Protein AF-A0A6H1U360-F1 (afdb_monomer)

Radius of gyration: 59.97 Å; Cα contacts (8 Å, |Δi|>4): 336; chains: 1; bounding box: 124×60×196 Å

Mean predicted aligned error: 16.39 Å

Organism: NCBI:txid2064643

Solvent-accessible surface area (backbone atoms only — not comparable to full-atom values): 22535 Å² total; per-residue (Å²): 135,84,78,59,64,67,58,54,53,51,49,50,51,51,49,51,53,49,51,50,47,42,48,63,69,45,50,51,55,50,54,48,54,51,53,53,48,54,50,50,51,52,48,51,50,52,50,51,50,49,52,50,52,50,50,53,51,49,55,49,51,52,50,53,51,48,54,50,50,49,54,50,50,54,49,51,52,50,53,52,51,51,49,49,50,52,49,50,52,52,50,53,52,50,50,50,52,49,51,52,51,49,51,53,52,47,55,54,46,52,53,47,54,48,51,53,49,54,51,52,54,48,53,52,40,47,51,52,21,40,53,49,40,38,49,50,35,39,76,65,64,71,42,59,59,66,62,53,33,50,54,52,44,52,51,51,56,74,66,54,50,75,65,57,54,48,52,48,50,51,22,53,75,75,30,100,52,66,32,37,37,38,24,56,57,88,78,52,73,67,59,50,53,53,51,52,53,52,50,30,62,71,71,69,45,87,86,78,67,70,47,80,40,72,35,88,86,42,57,64,29,37,36,40,37,38,48,88,47,78,52,70,41,34,53,60,68,70,40,64,75,45,49,62,57,54,53,49,51,50,56,76,64,63,74,76,90,86,68,61,74,68,64,46,54,61,49,48,56,56,46,53,53,53,49,50,55,50,45,54,55,49,23,51,57,48,28,51,55,57,51,57,77,53,63,41,75,65,50,53,54,38,30,51,53,52,36,57,49,52,63,68,65,54,50,72,66,55,38,52,50,52,36,50,50,41,73,71,61,76,52,70,44,32,42,36,21,44,57,88,76,51,73,69,57,52,48,55,53,51,54,50,38,40,74,56,63,63,48,92,84,73,74,72,42,79,42,78,33,85,88,42,84,43,32,38,32,41,35,51,72,96,44,75,53,63,35,36,53,67,58,54,50,52,52,55,49,48,54,55,56,48,53,50,54,56,57,66,71,75,115

Nearest PDB structures (foldseek):
  8jr0-assembly1_d  TM=3.142E-01  e=2.397E-06  Mycobacterium tuberculosis
  7y5b-assembly1_d  TM=2.682E-01  e=4.773E-06  Mycolicibacterium smegmatis
  6n2z-assembly1_I  TM=4.575E-01  e=1.045E-02  Bacillus sp. PS3
  8bcq-assembly1_A  TM=5.311E-01  e=1.729E+00  Plasmodium berghei ANKA

Foldseek 3Di:
DDDPVVVVVVVVVVVVVVVVCCVVPPVVVVVVVVVVVVVVVVVVVVVVVVVVVVVVVVVVVVVVVVVVVVVVVVVVVVVVVVVVVVVVVVVVVVVVVVVVVVVVVVVVVVVVVLVVVLVVLLVVLLVLLLVVLQVCCCVQQVDGLAVLQLVLLLVCLVVDDPVVLVVLVCLQVVDPDAWEKEDQDDDDPVSVVVSVVSCCVSSVDPDHRYDYDNDPPQGSHMWIDGNNDIDIDGLVVLCPVVSVVVSVVVVVLDDDPPDDDVCVVVSVVVVVVVSVLVSLVVSLVSSLVSVLSVLDPSSQVSLLVVFLVVLVPDDPVNLVVLLVLQVVPVDAKEKEFCDDDDPVSVVVVVVSCVVSVNDDDGDYHYHNDNVQSGWIWIDRPPDIDIDGSVVVSVVVSCVVVVVVVVVVVVD

Structure (mmCIF, N/CA/C/O backbone):
data_AF-A0A6H1U360-F1
#
_entry.id   AF-A0A6H1U360-F1
#
loop_
_atom_site.group_PDB
_atom_site.id
_atom_site.type_symbol
_atom_site.label_atom_id
_atom_site.label_alt_id
_atom_site.label_comp_id
_atom_site.label_asym_id
_atom_site.label_entity_id
_atom_site.label_seq_id
_atom_site.pdbx_PDB_ins_code
_atom_site.Cartn_x
_atom_site.Cartn_y
_atom_site.Cartn_z
_atom_site.occupancy
_atom_site.B_iso_or_equiv
_atom_site.auth_seq_id
_atom_site.auth_comp_id
_atom_site.auth_asym_id
_atom_site.auth_atom_id
_atom_site.pdbx_PDB_model_num
ATOM 1 N N . MET A 1 1 ? -82.367 -13.870 149.584 1.00 44.78 1 MET A N 1
ATOM 2 C CA . MET A 1 1 ? -81.160 -13.733 148.743 1.00 44.78 1 MET A CA 1
ATOM 3 C C . MET A 1 1 ? -81.261 -12.402 148.022 1.00 44.78 1 MET A C 1
ATOM 5 O O . MET A 1 1 ? -82.171 -12.238 147.223 1.00 44.78 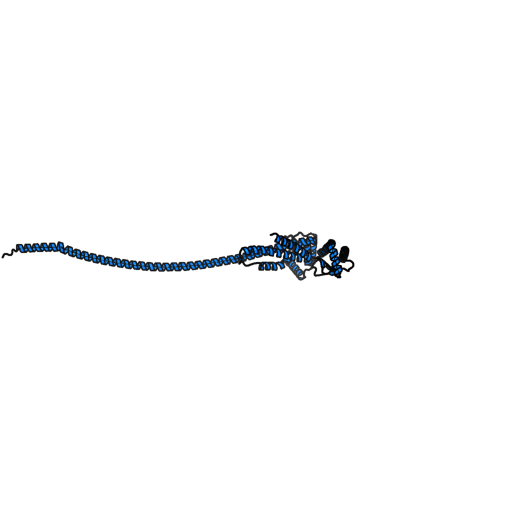1 MET A O 1
ATOM 9 N N . LEU A 1 2 ? -80.434 -11.426 148.397 1.00 48.75 2 LEU A N 1
ATOM 10 C CA . LEU A 1 2 ? -80.413 -10.100 147.777 1.00 48.75 2 LEU A CA 1
ATOM 11 C C . LEU A 1 2 ? -79.564 -10.190 146.508 1.00 48.75 2 LEU A C 1
ATOM 13 O O . LEU A 1 2 ? -78.378 -10.496 146.584 1.00 48.75 2 LEU A O 1
ATOM 17 N N . ILE A 1 3 ? -80.179 -9.973 145.349 1.00 60.94 3 ILE A N 1
ATOM 18 C CA . ILE A 1 3 ? -79.427 -9.663 144.136 1.00 60.94 3 ILE A CA 1
ATOM 19 C C . ILE A 1 3 ? -78.999 -8.206 144.290 1.00 60.94 3 ILE A C 1
ATOM 21 O O . ILE A 1 3 ? -79.845 -7.311 144.266 1.00 60.94 3 ILE A O 1
ATOM 25 N N . ASP A 1 4 ? -77.703 -7.972 144.477 1.00 65.00 4 ASP A N 1
ATOM 26 C CA . ASP A 1 4 ? -77.140 -6.627 144.427 1.00 65.00 4 ASP A CA 1
ATOM 27 C C . ASP A 1 4 ? -77.266 -6.096 142.990 1.00 65.00 4 ASP A C 1
ATOM 29 O O . ASP A 1 4 ? -76.452 -6.387 142.110 1.00 65.00 4 ASP A O 1
ATOM 33 N N . TRP A 1 5 ? -78.318 -5.316 142.735 1.00 76.69 5 TRP A N 1
ATOM 34 C CA . TRP A 1 5 ? -78.556 -4.619 141.463 1.00 76.69 5 TRP A CA 1
ATOM 35 C C . TRP A 1 5 ? -77.376 -3.729 141.054 1.00 76.69 5 TRP A C 1
ATOM 37 O O . TRP A 1 5 ? -77.127 -3.522 139.866 1.00 76.69 5 TRP A O 1
ATOM 47 N N . PHE A 1 6 ? -76.606 -3.259 142.035 1.00 79.06 6 PHE A N 1
ATOM 48 C CA . PHE A 1 6 ? -75.352 -2.553 141.819 1.00 79.06 6 PHE A CA 1
ATOM 49 C C . PHE A 1 6 ? -74.315 -3.424 141.090 1.00 79.06 6 PHE A C 1
ATOM 51 O O . PHE A 1 6 ? -73.688 -2.966 140.136 1.00 79.06 6 PHE A O 1
ATOM 58 N N . THR A 1 7 ? -74.191 -4.702 141.458 1.00 79.25 7 THR A N 1
ATOM 59 C CA . THR A 1 7 ? -73.259 -5.652 140.830 1.00 79.25 7 THR A CA 1
ATOM 60 C C . THR A 1 7 ? -73.664 -5.971 139.393 1.00 79.25 7 THR A C 1
ATOM 62 O O . THR A 1 7 ? -72.799 -6.064 138.525 1.00 79.25 7 THR A O 1
ATOM 65 N N . VAL A 1 8 ? -74.970 -6.066 139.114 1.00 82.88 8 VAL A N 1
ATOM 66 C CA . VAL A 1 8 ? -75.500 -6.308 137.758 1.00 82.88 8 VAL A CA 1
ATOM 67 C C . VAL A 1 8 ? -75.236 -5.112 136.841 1.00 82.88 8 VAL A C 1
ATOM 69 O O . VAL A 1 8 ? -74.764 -5.288 135.718 1.00 82.88 8 VAL A O 1
ATOM 72 N N . ILE A 1 9 ? -75.478 -3.886 137.320 1.00 84.69 9 ILE A N 1
ATOM 73 C CA . ILE A 1 9 ? -75.185 -2.662 136.557 1.00 84.69 9 ILE A CA 1
ATOM 74 C C . ILE A 1 9 ? -73.672 -2.515 136.342 1.00 84.69 9 ILE A C 1
ATOM 76 O O . ILE A 1 9 ? -73.239 -2.211 135.231 1.00 84.69 9 ILE A O 1
ATOM 80 N N . ALA A 1 10 ? -72.853 -2.794 137.360 1.00 84.06 10 ALA A N 1
ATOM 81 C CA . ALA A 1 10 ? -71.396 -2.768 137.241 1.00 84.06 10 ALA A CA 1
ATOM 82 C C . ALA A 1 10 ? -70.869 -3.823 136.248 1.00 84.06 10 ALA A C 1
ATOM 84 O O . ALA A 1 10 ? -69.982 -3.523 135.449 1.00 84.06 10 ALA A O 1
ATOM 85 N N . GLN A 1 11 ? -71.434 -5.036 136.232 1.00 84.75 11 GLN A N 1
ATOM 86 C CA . GLN A 1 11 ? -71.105 -6.077 135.249 1.00 84.75 11 GLN A CA 1
ATOM 87 C C . GLN A 1 11 ? -71.545 -5.702 133.831 1.00 84.75 11 GLN A C 1
ATOM 89 O O . GLN A 1 11 ? -70.803 -5.961 132.887 1.00 84.75 11 GLN A O 1
ATOM 94 N N . LEU A 1 12 ? -72.702 -5.052 133.672 1.00 87.69 12 LEU A N 1
ATOM 95 C CA . LEU A 1 12 ? -73.170 -4.558 132.378 1.00 87.69 12 LEU A CA 1
ATOM 96 C C . LEU A 1 12 ? -72.257 -3.452 131.838 1.00 87.69 12 LEU A C 1
ATOM 98 O O . LEU A 1 12 ? -71.895 -3.476 130.664 1.00 87.69 12 LEU A O 1
ATOM 102 N N . ILE A 1 13 ? -71.843 -2.517 132.698 1.00 88.19 13 ILE A N 1
ATOM 103 C CA . ILE A 1 13 ? -70.866 -1.481 132.345 1.00 88.19 13 ILE A CA 1
ATOM 104 C C . ILE A 1 13 ? -69.527 -2.128 131.972 1.00 88.19 13 ILE A C 1
ATOM 106 O O . ILE A 1 13 ? -68.957 -1.775 130.944 1.00 88.19 13 ILE A O 1
ATOM 110 N N . ASN A 1 14 ? -69.050 -3.119 132.732 1.00 85.94 14 ASN A N 1
ATOM 111 C CA . ASN A 1 14 ? -67.817 -3.846 132.416 1.00 85.94 14 ASN A CA 1
ATOM 112 C C . ASN A 1 14 ? -67.913 -4.589 131.068 1.00 85.94 14 ASN A C 1
ATOM 114 O O . ASN A 1 14 ? -67.003 -4.519 130.246 1.00 85.94 14 ASN A O 1
ATOM 118 N N . PHE A 1 15 ? -69.050 -5.230 130.786 1.00 89.00 15 PHE A N 1
ATOM 119 C CA . PHE A 1 15 ? -69.308 -5.880 129.501 1.00 89.00 15 PHE A CA 1
ATOM 120 C C . PHE A 1 15 ? -69.367 -4.875 128.343 1.00 89.00 15 PHE A C 1
ATOM 122 O O . PHE A 1 15 ? -68.769 -5.114 127.299 1.00 89.00 15 PHE A O 1
ATOM 129 N N . LEU A 1 16 ? -70.026 -3.726 128.520 1.00 89.81 16 LEU A N 1
ATOM 130 C CA . LEU A 1 16 ? -70.076 -2.660 127.513 1.00 89.81 16 LEU A CA 1
ATOM 131 C C . LEU A 1 16 ? -68.695 -2.055 127.245 1.00 89.81 16 LEU A C 1
ATOM 133 O O . LEU A 1 16 ? -68.341 -1.839 126.087 1.00 89.81 16 LEU A O 1
ATOM 137 N N . ILE A 1 17 ? -67.900 -1.830 128.294 1.00 88.19 17 ILE A N 1
ATOM 138 C CA . ILE A 1 17 ? -66.505 -1.389 128.177 1.00 88.19 17 ILE A CA 1
ATOM 139 C C . ILE A 1 17 ? -65.700 -2.426 127.389 1.00 88.19 17 ILE A C 1
ATOM 141 O O . ILE A 1 17 ? -64.980 -2.056 126.462 1.00 88.19 17 ILE A O 1
ATOM 145 N N . LEU A 1 18 ? -65.864 -3.716 127.699 1.00 87.12 18 LEU A N 1
ATOM 146 C CA . LEU A 1 18 ? -65.197 -4.808 126.995 1.00 87.12 18 LEU A CA 1
ATOM 147 C C . LEU A 1 18 ? -65.609 -4.876 125.519 1.00 87.12 18 LEU A C 1
ATOM 149 O O . LEU A 1 18 ? -64.736 -4.963 124.661 1.00 87.12 18 LEU A O 1
ATOM 153 N N . VAL A 1 19 ? -66.905 -4.796 125.204 1.00 87.19 19 VAL A N 1
ATOM 154 C CA . VAL A 1 19 ? -67.422 -4.804 123.824 1.00 87.19 19 VAL A CA 1
ATOM 155 C C . VAL A 1 19 ? -66.914 -3.595 123.046 1.00 87.19 19 VAL A C 1
ATOM 157 O O . VAL A 1 19 ? -66.485 -3.744 121.904 1.00 87.19 19 VAL A O 1
ATOM 160 N N . TYR A 1 20 ? -66.893 -2.411 123.659 1.00 88.12 20 TYR A N 1
ATOM 161 C CA . TYR A 1 20 ? -66.339 -1.208 123.042 1.00 88.12 20 TYR A CA 1
ATOM 162 C C . TYR A 1 20 ? -64.835 -1.354 122.759 1.00 88.12 20 TYR A C 1
ATOM 164 O O . TYR A 1 20 ? -64.377 -1.038 121.656 1.00 88.12 20 TYR A O 1
ATOM 172 N N . LEU A 1 21 ? -64.072 -1.898 123.716 1.00 86.50 21 LEU A N 1
ATOM 173 C CA . LEU A 1 21 ? -62.658 -2.243 123.547 1.00 86.50 21 LEU A CA 1
ATOM 174 C C . LEU A 1 21 ? -62.466 -3.252 122.411 1.00 86.50 21 LEU A C 1
ATOM 176 O O . LEU A 1 21 ? -61.652 -3.007 121.528 1.00 86.50 21 LEU A O 1
ATOM 180 N N . LEU A 1 22 ? -63.252 -4.327 122.362 1.00 84.62 22 LEU A N 1
ATOM 181 C CA . LEU A 1 22 ? -63.202 -5.347 121.308 1.00 84.62 22 LEU A CA 1
ATOM 182 C C . LEU A 1 22 ? -63.553 -4.776 119.929 1.00 84.62 22 LEU A C 1
ATOM 184 O O . LEU A 1 22 ? -62.870 -5.054 118.942 1.00 84.62 22 LEU A O 1
ATOM 188 N N . GLN A 1 23 ? -64.578 -3.930 119.852 1.00 84.81 23 GLN A N 1
ATOM 189 C CA . GLN A 1 23 ? -64.994 -3.273 118.617 1.00 84.81 23 GLN A CA 1
ATOM 190 C C . GLN A 1 23 ? -63.916 -2.306 118.107 1.00 84.81 23 GLN A C 1
ATOM 192 O O . GLN A 1 23 ? -63.670 -2.229 116.898 1.00 84.81 23 GLN A O 1
ATOM 197 N N . ARG A 1 24 ? -63.259 -1.563 119.009 1.00 85.00 24 ARG A N 1
ATOM 198 C CA . ARG A 1 24 ? -62.236 -0.569 118.659 1.00 85.00 24 ARG A CA 1
ATOM 199 C C . ARG A 1 24 ? -60.869 -1.196 118.375 1.00 85.00 24 ARG A C 1
ATOM 201 O O . ARG A 1 24 ? -60.248 -0.781 117.399 1.00 85.00 24 ARG A O 1
ATOM 208 N N . PHE A 1 25 ? -60.426 -2.159 119.186 1.00 83.62 25 PHE A N 1
ATOM 209 C CA . PHE A 1 25 ? -59.088 -2.763 119.118 1.00 83.62 25 PHE A CA 1
ATOM 210 C C . PHE A 1 25 ? -59.004 -4.037 118.276 1.00 83.62 25 PHE A C 1
ATOM 212 O O . PHE A 1 25 ? -57.940 -4.293 117.724 1.00 83.62 25 PHE A O 1
ATOM 219 N N . LEU A 1 26 ? -60.073 -4.831 118.152 1.00 83.44 26 LEU A N 1
ATOM 220 C CA . LEU A 1 26 ? -60.015 -6.114 117.440 1.00 83.44 26 LEU A CA 1
ATOM 221 C C . LEU A 1 26 ? -60.800 -6.082 116.126 1.00 83.44 26 LEU A C 1
ATOM 223 O O . LEU A 1 26 ? -60.239 -6.330 115.063 1.00 83.44 26 LEU A O 1
ATOM 227 N N . TYR A 1 27 ? -62.083 -5.716 116.172 1.00 84.38 27 TYR A N 1
ATOM 228 C CA . TYR A 1 27 ? -62.971 -5.855 115.012 1.00 84.38 27 TYR A CA 1
ATOM 229 C C . TYR A 1 27 ? -62.637 -4.858 113.894 1.00 84.38 27 TYR A C 1
ATOM 231 O O . TYR A 1 27 ? -62.473 -5.244 112.738 1.00 84.38 27 TYR A O 1
ATOM 239 N N . LYS A 1 28 ? -62.474 -3.568 114.233 1.00 83.56 28 LYS A N 1
ATOM 240 C CA . LYS A 1 28 ? -62.114 -2.532 113.249 1.00 83.56 28 LYS A CA 1
ATOM 241 C C . LYS A 1 28 ? -60.754 -2.792 112.574 1.00 83.56 28 LYS A C 1
ATOM 243 O O . LYS A 1 28 ? -60.709 -2.699 111.348 1.00 83.56 28 LYS A O 1
ATOM 248 N N . PRO A 1 29 ? -59.664 -3.127 113.296 1.00 85.94 29 PRO A N 1
ATOM 249 C CA . PRO A 1 29 ? -58.378 -3.431 112.663 1.00 85.94 29 PRO A CA 1
ATOM 250 C C . PRO A 1 29 ? -58.396 -4.701 111.805 1.00 85.94 29 PRO A C 1
ATOM 252 O O . PRO A 1 29 ? -57.781 -4.699 110.740 1.00 85.94 29 PRO A O 1
ATOM 255 N N . ILE A 1 30 ? -59.128 -5.748 112.212 1.00 86.81 30 ILE A N 1
ATOM 256 C CA . ILE A 1 30 ? -59.245 -7.007 111.452 1.00 86.81 30 ILE A CA 1
ATOM 257 C C . ILE A 1 30 ? -60.023 -6.807 110.148 1.00 86.81 30 ILE A C 1
ATOM 259 O O . ILE A 1 30 ? -59.542 -7.170 109.079 1.00 86.81 30 ILE A O 1
ATOM 263 N N . VAL A 1 31 ? -61.204 -6.184 110.200 1.00 85.94 31 VAL A N 1
ATOM 264 C CA . VAL A 1 31 ? -62.005 -5.949 108.984 1.00 85.94 31 VAL A CA 1
ATOM 265 C C . VAL A 1 31 ? -61.268 -5.012 108.026 1.00 85.94 31 VAL A C 1
ATOM 267 O O . VAL A 1 31 ? -61.286 -5.231 106.817 1.00 85.94 31 VAL A O 1
ATOM 270 N N . LYS A 1 32 ? -60.553 -4.010 108.557 1.00 86.81 32 LYS A N 1
ATOM 271 C CA . LYS A 1 32 ? -59.701 -3.132 107.750 1.00 86.81 32 LYS A CA 1
ATOM 272 C C . LYS A 1 32 ? -58.558 -3.900 107.077 1.00 86.81 32 LYS A C 1
ATOM 274 O O . LYS A 1 32 ? -58.338 -3.701 105.894 1.00 86.81 32 LYS A O 1
ATOM 279 N N . THR A 1 33 ? -57.873 -4.802 107.784 1.00 85.56 33 THR A N 1
ATOM 280 C CA . THR A 1 33 ? -56.782 -5.604 107.193 1.00 85.56 33 THR A CA 1
ATOM 281 C C . THR A 1 33 ? -57.271 -6.609 106.152 1.00 85.56 33 THR A C 1
ATOM 283 O O . THR A 1 33 ? -56.558 -6.845 105.182 1.00 85.56 33 THR A O 1
ATOM 286 N N . ILE A 1 34 ? -58.475 -7.171 106.305 1.00 86.50 34 ILE A N 1
ATOM 287 C CA . ILE A 1 34 ? -59.095 -8.020 105.273 1.00 86.50 34 ILE A CA 1
ATOM 288 C C . ILE A 1 34 ? -59.452 -7.181 104.039 1.00 86.50 34 ILE A C 1
ATOM 290 O O . ILE A 1 34 ? -59.037 -7.524 102.939 1.00 86.50 34 ILE A O 1
ATOM 294 N N . ALA A 1 35 ? -60.118 -6.035 104.217 1.00 88.12 35 ALA A N 1
ATOM 295 C CA . ALA A 1 35 ? -60.476 -5.149 103.107 1.00 88.12 35 ALA A CA 1
ATOM 296 C C . ALA A 1 35 ? -59.247 -4.558 102.387 1.00 88.12 35 ALA A C 1
ATOM 298 O O . ALA A 1 35 ? -59.257 -4.407 101.166 1.00 88.12 35 ALA A O 1
ATOM 299 N N . ASP A 1 36 ? -58.179 -4.235 103.123 1.00 89.00 36 ASP A N 1
ATOM 300 C CA . ASP A 1 36 ? -56.915 -3.765 102.549 1.00 89.00 36 ASP A CA 1
ATOM 301 C C . ASP A 1 36 ? -56.223 -4.887 101.749 1.00 89.00 36 ASP A C 1
ATOM 303 O O . ASP A 1 36 ? -55.680 -4.617 100.678 1.00 89.00 36 ASP A O 1
ATOM 307 N N . ARG A 1 37 ? -56.297 -6.150 102.206 1.00 87.44 37 ARG A N 1
ATOM 308 C CA . ARG A 1 37 ? -55.809 -7.320 101.450 1.00 87.44 37 ARG A CA 1
ATOM 309 C C . ARG A 1 37 ? -56.620 -7.572 100.183 1.00 87.44 37 ARG A C 1
ATOM 311 O O . ARG A 1 37 ? -56.016 -7.755 99.132 1.00 87.44 37 ARG A O 1
ATOM 318 N N . ASP A 1 38 ? -57.948 -7.538 100.258 1.00 87.94 38 ASP A N 1
ATOM 319 C CA . ASP A 1 38 ? -58.814 -7.727 99.087 1.00 87.94 38 ASP A CA 1
ATOM 320 C C . ASP A 1 38 ? -58.537 -6.656 98.023 1.00 87.94 38 ASP A C 1
ATOM 322 O O . ASP A 1 38 ? -58.359 -6.976 96.849 1.00 87.94 38 ASP A O 1
ATOM 326 N N . ARG A 1 39 ? -58.376 -5.391 98.440 1.00 90.19 39 ARG A N 1
ATOM 327 C CA . ARG A 1 39 ? -57.975 -4.296 97.542 1.00 90.19 39 ARG A CA 1
ATOM 328 C C . ARG A 1 39 ? -56.587 -4.496 96.945 1.00 90.19 39 ARG A C 1
ATOM 330 O O . ARG A 1 39 ? -56.401 -4.201 95.771 1.00 90.19 39 ARG A O 1
ATOM 337 N N . GLN A 1 40 ? -55.613 -4.972 97.722 1.00 91.12 40 GLN A N 1
ATOM 338 C CA . GLN A 1 40 ? -54.275 -5.275 97.202 1.00 91.12 40 GLN A CA 1
ATOM 339 C C . GLN A 1 40 ? -54.315 -6.394 96.160 1.00 91.12 40 GLN A C 1
ATOM 341 O O . GLN A 1 40 ? -53.651 -6.279 95.134 1.00 91.12 40 GLN A O 1
ATOM 346 N N . ILE A 1 41 ? -55.104 -7.445 96.394 1.00 90.12 41 ILE A N 1
ATOM 347 C CA . ILE A 1 41 ? -55.273 -8.552 95.446 1.00 90.12 41 ILE A CA 1
ATOM 348 C C . ILE A 1 41 ? -55.950 -8.048 94.170 1.00 90.12 41 ILE A C 1
ATOM 350 O O . ILE A 1 41 ? -55.443 -8.302 93.082 1.00 90.12 41 ILE A O 1
ATOM 354 N N . GLU A 1 42 ? -57.039 -7.286 94.282 1.00 92.44 42 GLU A N 1
ATOM 355 C CA . GLU A 1 42 ? -57.739 -6.708 93.130 1.00 92.44 42 GLU A CA 1
ATOM 356 C C . GLU A 1 42 ? -56.837 -5.750 92.331 1.00 92.44 42 GLU A C 1
ATOM 358 O O . GLU A 1 42 ? -56.814 -5.790 91.101 1.00 92.44 42 GLU A O 1
ATOM 363 N N . GLN A 1 43 ? -56.033 -4.928 93.013 1.00 93.50 43 GLN A N 1
ATOM 364 C CA . GLN A 1 43 ? -55.039 -4.064 92.373 1.00 93.50 43 GLN A CA 1
ATOM 365 C C . GLN A 1 43 ? -53.956 -4.871 91.656 1.00 93.50 43 GLN A C 1
ATOM 367 O O . GLN A 1 43 ? -53.675 -4.584 90.497 1.00 93.50 43 GLN A O 1
ATOM 372 N N . GLN A 1 44 ? -53.381 -5.893 92.296 1.00 91.75 44 GLN A N 1
ATOM 373 C CA . GLN A 1 44 ? -52.381 -6.764 91.668 1.00 91.75 44 GLN A CA 1
ATOM 374 C C . GLN A 1 44 ? -52.953 -7.500 90.453 1.00 91.75 44 GLN A C 1
ATOM 376 O O . GLN A 1 44 ? -52.271 -7.633 89.439 1.00 91.75 44 GLN A O 1
ATOM 381 N N . TRP A 1 45 ? -54.208 -7.942 90.530 1.00 93.31 45 TRP A N 1
ATOM 382 C CA . TRP A 1 45 ? -54.880 -8.642 89.439 1.00 93.31 45 TRP A CA 1
ATOM 383 C C . TRP A 1 45 ? -55.151 -7.714 88.249 1.00 93.31 45 TRP A C 1
ATOM 385 O O . TRP A 1 45 ? -54.841 -8.063 87.110 1.00 93.31 45 TRP A O 1
ATOM 395 N N . ASN A 1 46 ? -55.647 -6.501 88.511 1.00 94.12 46 ASN A N 1
ATOM 396 C CA . ASN A 1 46 ? -55.859 -5.474 87.490 1.00 94.12 46 ASN A CA 1
ATOM 397 C C . ASN A 1 46 ? -54.541 -4.994 86.866 1.00 94.12 46 ASN A C 1
ATOM 399 O O . ASN A 1 46 ? -54.478 -4.797 85.652 1.00 94.12 46 ASN A O 1
ATOM 403 N N . GLU A 1 47 ? -53.487 -4.832 87.665 1.00 94.88 47 GLU A N 1
ATOM 404 C CA . GLU A 1 47 ? -52.155 -4.458 87.182 1.00 94.88 47 GLU A CA 1
ATOM 405 C C . GLU A 1 47 ? -51.557 -5.565 86.303 1.00 94.88 47 GLU A C 1
ATOM 407 O O . GLU A 1 47 ? -51.065 -5.286 85.211 1.00 94.88 47 GLU A O 1
ATOM 412 N N . ALA A 1 48 ? -51.686 -6.833 86.708 1.00 92.56 48 ALA A N 1
ATOM 413 C CA . ALA A 1 48 ? -51.268 -7.978 85.901 1.00 92.56 48 ALA A CA 1
ATOM 414 C C . ALA A 1 48 ? -52.048 -8.066 84.578 1.00 92.56 48 ALA A C 1
ATOM 416 O O . ALA A 1 48 ? -51.452 -8.309 83.527 1.00 92.56 48 ALA A O 1
ATOM 417 N N . HIS A 1 49 ? -53.364 -7.821 84.600 1.00 94.75 49 HIS A N 1
ATOM 418 C CA . HIS A 1 49 ? -54.183 -7.780 83.388 1.00 94.75 49 HIS A CA 1
ATOM 419 C C . HIS A 1 49 ? -53.775 -6.645 82.447 1.00 94.75 49 HIS A C 1
ATOM 421 O O . HIS A 1 49 ? -53.587 -6.881 81.254 1.00 94.75 49 HIS A O 1
ATOM 427 N N . ARG A 1 50 ? -53.576 -5.429 82.973 1.00 95.25 50 ARG A N 1
ATOM 428 C CA . ARG A 1 50 ? -53.093 -4.287 82.182 1.00 95.25 50 ARG A CA 1
ATOM 429 C C . ARG A 1 50 ? -51.709 -4.546 81.606 1.00 95.25 50 ARG A C 1
ATOM 431 O O . ARG A 1 50 ? -51.503 -4.307 80.423 1.00 95.25 50 ARG A O 1
ATOM 438 N N . SER A 1 51 ? -50.785 -5.068 82.410 1.00 94.44 51 SER A N 1
ATOM 439 C CA . SER A 1 51 ? -49.439 -5.429 81.963 1.00 94.44 51 SER A CA 1
ATOM 440 C C . SER A 1 51 ? -49.492 -6.452 80.826 1.00 94.44 51 SER A C 1
ATOM 442 O O . SER A 1 51 ? -48.828 -6.270 79.806 1.00 94.44 51 SER A O 1
ATOM 444 N N . ARG A 1 52 ? -50.358 -7.469 80.937 1.00 95.75 52 ARG A N 1
ATOM 445 C CA . ARG A 1 52 ? -50.565 -8.471 79.885 1.00 95.75 52 ARG A CA 1
ATOM 446 C C . ARG A 1 52 ? -51.170 -7.875 78.615 1.00 95.75 52 ARG A C 1
ATOM 448 O O . ARG A 1 52 ? -50.704 -8.191 77.527 1.00 95.75 52 ARG A O 1
ATOM 455 N N . GLU A 1 53 ? -52.161 -6.994 78.731 1.00 95.94 53 GLU A N 1
ATOM 456 C CA . GLU A 1 53 ? -52.728 -6.299 77.570 1.00 95.94 53 GLU A CA 1
ATOM 457 C C . GLU A 1 53 ? -51.715 -5.387 76.873 1.00 95.94 53 GLU A C 1
ATOM 459 O O . GLU A 1 53 ? -51.684 -5.338 75.644 1.00 95.94 53 GLU A O 1
ATOM 464 N N . VAL A 1 54 ? -50.903 -4.649 77.637 1.00 96.00 54 VAL A N 1
ATOM 465 C CA . VAL A 1 54 ? -49.844 -3.792 77.089 1.00 96.00 54 VAL A CA 1
ATOM 466 C C . VAL A 1 54 ? -48.807 -4.651 76.368 1.00 96.00 54 VAL A C 1
ATOM 468 O O . VAL A 1 54 ? -48.510 -4.367 75.210 1.00 96.00 54 VAL A O 1
ATOM 471 N N . ALA A 1 55 ? -48.349 -5.742 76.990 1.00 95.31 55 ALA A N 1
ATOM 472 C CA . ALA A 1 55 ? -47.417 -6.685 76.377 1.00 95.31 55 ALA A CA 1
ATOM 473 C C . ALA A 1 55 ? -47.981 -7.306 75.086 1.00 95.31 55 ALA A C 1
ATOM 475 O O . ALA A 1 55 ? -47.276 -7.379 74.083 1.00 95.31 55 ALA A O 1
ATOM 476 N N . ASP A 1 56 ? -49.263 -7.692 75.058 1.00 96.06 56 ASP A N 1
ATOM 477 C CA . ASP A 1 56 ? -49.910 -8.234 73.855 1.00 96.06 56 ASP A CA 1
ATOM 478 C C . ASP A 1 56 ? -50.035 -7.189 72.735 1.00 96.06 56 ASP A C 1
ATOM 480 O O . ASP A 1 56 ? -49.845 -7.514 71.557 1.00 96.06 56 ASP A O 1
ATOM 484 N N . ARG A 1 57 ? -50.354 -5.929 73.069 1.00 96.44 57 ARG A N 1
ATOM 485 C CA . ARG A 1 57 ? -50.399 -4.827 72.091 1.00 96.44 57 ARG A CA 1
ATOM 486 C C . ARG A 1 57 ? -49.014 -4.532 71.533 1.00 96.44 57 ARG A C 1
ATOM 488 O O . ARG A 1 57 ? -48.868 -4.402 70.320 1.00 96.44 57 ARG A O 1
ATOM 495 N N . GLU A 1 58 ? -48.007 -4.474 72.395 1.00 95.75 58 GLU A N 1
ATOM 496 C CA . GLU A 1 58 ? -46.623 -4.235 72.005 1.00 95.75 58 GLU A CA 1
ATOM 497 C C . GLU A 1 58 ? -46.095 -5.387 71.134 1.00 95.75 58 GLU A C 1
ATOM 499 O O . GLU A 1 58 ? -45.568 -5.149 70.049 1.00 95.75 58 GLU A O 1
ATOM 504 N N . ALA A 1 59 ? -46.367 -6.643 71.504 1.00 96.00 59 ALA A N 1
ATOM 505 C CA . ALA A 1 59 ? -46.023 -7.821 70.706 1.00 96.00 59 ALA A CA 1
ATOM 506 C C . ALA A 1 59 ? -46.740 -7.862 69.344 1.00 96.00 59 ALA A C 1
ATOM 508 O O . ALA A 1 59 ? -46.193 -8.373 68.364 1.00 96.00 59 ALA A O 1
ATOM 509 N N . LYS A 1 60 ? -47.977 -7.356 69.246 1.00 96.88 60 LYS A N 1
ATOM 510 C CA . LYS A 1 60 ? -48.664 -7.179 67.953 1.00 96.88 60 LYS A CA 1
ATOM 511 C C . LYS A 1 60 ? -48.019 -6.070 67.120 1.00 96.88 60 LYS A C 1
ATOM 513 O O . LYS A 1 60 ? -47.793 -6.285 65.933 1.00 96.88 60 LYS A O 1
ATOM 518 N N . SER A 1 61 ? -47.680 -4.935 67.733 1.00 96.44 61 SER A N 1
ATOM 519 C CA . SER A 1 61 ? -46.995 -3.825 67.058 1.00 96.44 61 SER A CA 1
ATOM 520 C C . SER A 1 61 ? -45.628 -4.250 66.518 1.00 96.44 61 SER A C 1
ATOM 522 O O . SER A 1 61 ? -45.331 -3.998 65.355 1.00 96.44 61 SER A O 1
ATOM 524 N N . TYR A 1 62 ? -44.817 -4.954 67.315 1.00 95.75 62 TYR A N 1
ATOM 525 C CA . TYR A 1 62 ? -43.519 -5.467 66.867 1.00 95.75 62 TYR A CA 1
ATOM 526 C C . TYR A 1 62 ? -43.653 -6.457 65.711 1.00 95.75 62 TYR A C 1
ATOM 528 O O . TYR A 1 62 ? -42.890 -6.363 64.755 1.00 95.75 62 TYR A O 1
ATOM 536 N N . ARG A 1 63 ? -44.643 -7.360 65.751 1.00 96.44 63 ARG A N 1
ATOM 537 C CA . ARG A 1 63 ? -44.910 -8.276 64.629 1.00 96.44 63 ARG A CA 1
ATOM 538 C C . ARG A 1 63 ? -45.275 -7.525 63.350 1.00 96.44 63 ARG A C 1
ATOM 540 O O . ARG A 1 63 ? -44.705 -7.812 62.306 1.00 96.44 63 ARG A O 1
ATOM 547 N N . GLN A 1 64 ? -46.147 -6.520 63.436 1.00 96.50 64 GLN A N 1
ATOM 548 C CA . GLN A 1 64 ? -46.493 -5.688 62.278 1.00 96.50 64 GLN A CA 1
ATOM 549 C C . GLN A 1 64 ? -45.291 -4.902 61.743 1.00 96.50 64 GLN A C 1
ATOM 551 O O . GLN A 1 64 ? -45.104 -4.820 60.532 1.00 96.50 64 GLN A O 1
ATOM 556 N N . GLN A 1 65 ? -44.455 -4.346 62.623 1.00 95.75 65 GLN A N 1
ATOM 557 C CA . GLN A 1 65 ? -43.230 -3.655 62.215 1.00 95.75 65 GLN A CA 1
ATOM 558 C C . GLN A 1 65 ? -42.230 -4.613 61.558 1.00 95.75 65 GLN A C 1
ATOM 560 O O . GLN A 1 65 ? -41.623 -4.248 60.555 1.00 95.75 65 GLN A O 1
ATOM 565 N N . GLN A 1 66 ? -42.084 -5.840 62.068 1.00 96.44 66 GLN A N 1
ATOM 566 C CA . GLN A 1 66 ? -41.248 -6.871 61.447 1.00 96.44 66 GLN A CA 1
ATOM 567 C C . GLN A 1 66 ? -41.756 -7.252 60.055 1.00 96.44 66 GLN A C 1
ATOM 569 O O . GLN A 1 66 ? -40.965 -7.264 59.117 1.00 96.44 66 GLN A O 1
ATOM 574 N N . GLU A 1 67 ? -43.061 -7.484 59.894 1.00 96.56 67 GLU A N 1
ATOM 575 C CA . GLU A 1 67 ? -43.660 -7.769 58.583 1.00 96.56 67 GLU A CA 1
ATOM 576 C C . GLU A 1 67 ? -43.458 -6.605 57.600 1.00 96.56 67 GLU A C 1
ATOM 578 O O . GLU A 1 67 ? -43.121 -6.823 56.437 1.00 96.56 67 GLU A O 1
ATOM 583 N N . GLN A 1 68 ? -43.608 -5.356 58.055 1.00 96.44 68 GLN A N 1
ATOM 584 C CA . GLN A 1 68 ? -43.356 -4.175 57.224 1.00 96.44 68 GLN A CA 1
ATOM 585 C C . GLN A 1 68 ? -41.882 -4.041 56.832 1.00 96.44 68 GLN A C 1
ATOM 587 O O . GLN A 1 68 ? -41.591 -3.743 55.673 1.00 96.44 68 GLN A O 1
ATOM 592 N N . LEU A 1 69 ? -40.956 -4.269 57.766 1.00 96.56 69 LEU A N 1
ATOM 593 C CA . LEU A 1 69 ? -39.517 -4.255 57.496 1.00 96.56 69 LEU A CA 1
ATOM 594 C C . LEU A 1 69 ? -39.127 -5.352 56.506 1.00 96.56 69 LEU A C 1
ATOM 596 O O . LEU A 1 69 ? -38.327 -5.104 55.608 1.00 96.56 69 LEU A O 1
ATOM 600 N N . GLU A 1 70 ? -39.713 -6.540 56.630 1.00 96.38 70 GLU A N 1
ATOM 601 C CA . GLU A 1 70 ? -39.471 -7.650 55.714 1.00 96.38 70 GLU A CA 1
ATOM 602 C C . GLU A 1 70 ? -39.999 -7.345 54.305 1.00 96.38 70 GLU A C 1
ATOM 604 O O . GLU A 1 70 ? -39.265 -7.490 53.328 1.00 96.38 70 GLU A O 1
ATOM 609 N N . GLN A 1 71 ? -41.208 -6.786 54.192 1.00 96.75 71 GLN A N 1
ATOM 610 C CA . GLN A 1 71 ? -41.746 -6.325 52.908 1.00 96.75 71 GLN A CA 1
ATOM 611 C C . GLN A 1 71 ? -40.904 -5.205 52.281 1.00 96.75 71 GLN A C 1
ATOM 613 O O . GLN A 1 71 ? -40.698 -5.201 51.068 1.00 96.75 71 GLN A O 1
ATOM 618 N N . GLN A 1 72 ? -40.418 -4.247 53.077 1.00 96.12 72 GLN A N 1
ATOM 619 C CA . GLN A 1 72 ? -39.542 -3.177 52.586 1.00 96.12 72 GLN A CA 1
ATOM 620 C C . GLN A 1 72 ? -38.188 -3.724 52.129 1.00 96.12 72 GLN A C 1
ATOM 622 O O . GLN A 1 72 ? -37.726 -3.360 51.050 1.00 96.12 72 GLN A O 1
ATOM 627 N N . ARG A 1 73 ? -37.589 -4.640 52.900 1.00 96.38 73 ARG A N 1
ATOM 628 C CA . ARG A 1 73 ? -36.348 -5.337 52.536 1.00 96.38 73 ARG A CA 1
ATOM 629 C C . ARG A 1 73 ? -36.503 -6.049 51.198 1.00 96.38 73 ARG A C 1
ATOM 631 O O . ARG A 1 73 ? -35.644 -5.905 50.333 1.00 96.38 73 ARG A O 1
ATOM 638 N N . ASP A 1 74 ? -37.587 -6.796 51.022 1.00 96.62 74 ASP A N 1
ATOM 639 C CA . ASP A 1 74 ? -37.815 -7.572 49.805 1.00 96.62 74 ASP A CA 1
ATOM 640 C C . ASP A 1 74 ? -38.058 -6.665 48.591 1.00 96.62 74 ASP A C 1
ATOM 642 O O . ASP A 1 74 ? -37.530 -6.942 47.512 1.00 96.62 74 ASP A O 1
ATOM 646 N N . ARG A 1 75 ? -38.766 -5.539 48.769 1.00 97.25 75 ARG A N 1
ATOM 647 C CA . ARG A 1 75 ? -38.913 -4.506 47.728 1.00 97.25 75 ARG A CA 1
ATOM 648 C C . ARG A 1 75 ? -37.573 -3.885 47.348 1.00 97.25 75 ARG A C 1
ATOM 650 O O . ARG A 1 75 ? -37.242 -3.867 46.169 1.00 97.25 75 ARG A O 1
ATOM 657 N N . TRP A 1 76 ? -36.774 -3.451 48.321 1.00 96.50 76 TRP A N 1
ATOM 658 C CA . TRP A 1 76 ? -35.452 -2.880 48.055 1.00 96.50 76 TRP A CA 1
ATOM 659 C C . TRP A 1 76 ? -34.500 -3.880 47.402 1.00 96.50 76 TRP A C 1
ATOM 661 O O . TRP A 1 76 ? -33.756 -3.512 46.499 1.00 96.50 76 TRP A O 1
ATOM 671 N N . LEU A 1 77 ? -34.535 -5.155 47.800 1.00 97.19 77 LEU A N 1
ATOM 672 C CA . LEU A 1 77 ? -33.751 -6.203 47.144 1.00 97.19 77 LEU A CA 1
ATOM 673 C C . LEU A 1 77 ? -34.210 -6.443 45.703 1.00 97.19 77 LEU A C 1
ATOM 675 O O . LEU A 1 77 ? -33.368 -6.679 44.836 1.00 97.19 77 LEU A O 1
ATOM 679 N N . ALA A 1 78 ? -35.515 -6.394 45.433 1.00 97.00 78 ALA A N 1
ATOM 680 C CA . ALA A 1 78 ? -36.047 -6.513 44.080 1.00 97.00 78 ALA A CA 1
ATOM 681 C C . ALA A 1 78 ? -35.635 -5.319 43.202 1.00 97.00 78 ALA A C 1
ATOM 683 O O . ALA A 1 78 ? -35.103 -5.531 42.114 1.00 97.00 78 ALA A O 1
ATOM 684 N N . GLU A 1 79 ? -35.788 -4.091 43.702 1.00 96.94 79 GLU A N 1
ATOM 685 C CA . GLU A 1 79 ? -35.368 -2.858 43.021 1.00 96.94 79 GLU A CA 1
ATOM 686 C C . GLU A 1 79 ? -33.856 -2.850 42.756 1.00 96.94 79 GLU A C 1
ATOM 688 O O . GLU A 1 79 ? -33.423 -2.603 41.632 1.00 96.94 79 GLU A O 1
ATOM 693 N N . ALA A 1 80 ? -33.039 -3.213 43.751 1.00 95.88 80 ALA A N 1
ATOM 694 C CA . ALA A 1 80 ? -31.589 -3.298 43.600 1.00 95.88 80 ALA A CA 1
ATOM 695 C C . ALA A 1 80 ? -31.171 -4.346 42.556 1.00 95.88 80 ALA A C 1
ATOM 697 O O . ALA A 1 80 ? -30.231 -4.114 41.795 1.00 95.88 80 ALA A O 1
ATOM 698 N N . ARG A 1 81 ? -31.866 -5.492 42.485 1.00 96.81 81 ARG A N 1
ATOM 699 C CA . ARG A 1 81 ? -31.625 -6.517 41.453 1.00 96.81 81 ARG A CA 1
ATOM 700 C C . ARG A 1 81 ? -32.014 -6.028 40.063 1.00 96.81 81 ARG A C 1
ATOM 702 O O . ARG A 1 81 ? -31.276 -6.281 39.113 1.00 96.81 81 ARG A O 1
ATOM 709 N N . GLU A 1 82 ? -33.144 -5.338 39.935 1.00 97.56 82 GLU A N 1
ATOM 710 C CA . GLU A 1 82 ? -33.584 -4.779 38.657 1.00 97.56 82 GLU A CA 1
ATOM 711 C C . GLU A 1 82 ? -32.604 -3.712 38.153 1.00 97.56 82 GLU A C 1
ATOM 713 O O . GLU A 1 82 ? -32.201 -3.745 36.988 1.00 97.56 82 GLU A O 1
ATOM 718 N N . GLU A 1 83 ? -32.164 -2.813 39.034 1.00 96.69 83 GLU A N 1
ATOM 719 C CA . GLU A 1 83 ? -31.196 -1.769 38.701 1.00 96.69 83 GLU A CA 1
ATOM 720 C C . GLU A 1 83 ? -29.826 -2.365 38.350 1.00 96.69 83 GLU A C 1
ATOM 722 O O . GLU A 1 83 ? -29.210 -1.972 37.357 1.00 96.69 83 GLU A O 1
ATOM 727 N N . ALA A 1 84 ? -29.373 -3.383 39.090 1.00 96.62 84 ALA A N 1
ATOM 728 C CA . ALA A 1 84 ? -28.146 -4.108 38.774 1.00 96.62 84 ALA A CA 1
ATOM 729 C C . ALA A 1 84 ? -28.216 -4.786 37.396 1.00 96.62 84 ALA A C 1
ATOM 731 O O . ALA A 1 84 ? -27.267 -4.686 36.618 1.00 96.62 84 ALA A O 1
ATOM 732 N N . GLU A 1 85 ? -29.338 -5.423 37.046 1.00 96.88 85 GLU A N 1
ATOM 733 C CA . GLU A 1 85 ? -29.527 -6.024 35.720 1.00 96.88 85 GLU A CA 1
ATOM 734 C C . GLU A 1 85 ? -29.598 -4.976 34.603 1.00 96.88 85 GLU A C 1
ATOM 736 O O . GLU A 1 85 ? -28.989 -5.168 33.546 1.00 96.88 85 GLU A O 1
ATOM 741 N N . LYS A 1 86 ? -30.282 -3.844 34.821 1.00 97.44 86 LYS A N 1
ATOM 742 C CA . LYS A 1 86 ? -30.284 -2.714 33.874 1.00 97.44 86 LYS A CA 1
ATOM 743 C C . LYS A 1 86 ? -28.872 -2.183 33.659 1.00 97.44 86 LYS A C 1
ATOM 745 O O . LYS A 1 86 ? -28.446 -2.027 32.513 1.00 97.44 86 LYS A O 1
ATOM 750 N N . ARG A 1 87 ? -28.115 -1.975 34.739 1.00 96.12 87 ARG A N 1
ATOM 751 C CA . ARG A 1 87 ? -26.735 -1.489 34.672 1.00 96.12 87 ARG A CA 1
ATOM 752 C C . ARG A 1 87 ? -25.825 -2.489 33.972 1.00 96.12 87 ARG A C 1
ATOM 754 O O . ARG A 1 87 ? -25.063 -2.091 33.097 1.00 96.12 87 ARG A O 1
ATOM 761 N N . ARG A 1 88 ? -25.952 -3.783 34.281 1.00 96.44 88 ARG A N 1
ATOM 762 C CA . ARG A 1 88 ? -25.207 -4.859 33.616 1.00 96.44 88 ARG A CA 1
ATOM 763 C C . ARG A 1 88 ? -25.485 -4.874 32.115 1.00 96.44 88 ARG A C 1
ATOM 765 O O . ARG A 1 88 ? -24.542 -4.897 31.333 1.00 96.44 88 ARG A O 1
ATOM 772 N N . LYS A 1 89 ? -26.755 -4.814 31.700 1.00 96.81 89 LYS A N 1
ATOM 773 C CA . LYS A 1 89 ? -27.131 -4.747 30.278 1.00 96.81 89 LYS A CA 1
ATOM 774 C C . LYS A 1 89 ? -26.556 -3.505 29.598 1.00 96.81 89 LYS A C 1
ATOM 776 O O . LYS A 1 89 ? -25.976 -3.634 28.527 1.00 96.81 89 LYS A O 1
ATOM 781 N N . SER A 1 90 ? -26.656 -2.340 30.240 1.00 97.06 90 SER A N 1
ATOM 782 C CA . SER A 1 90 ? -26.086 -1.090 29.724 1.00 97.06 90 SER A CA 1
ATOM 783 C C . SER A 1 90 ? -24.571 -1.181 29.536 1.00 97.06 90 SER A C 1
ATOM 785 O O . SER A 1 90 ? -24.075 -0.770 28.496 1.00 97.06 90 SER A O 1
ATOM 787 N N . LEU A 1 91 ? -23.840 -1.735 30.509 1.00 96.38 91 LEU A N 1
ATOM 788 C CA . LEU A 1 91 ? -22.385 -1.894 30.429 1.00 96.38 91 LEU A CA 1
ATOM 789 C C . LEU A 1 91 ? -21.974 -2.883 29.335 1.00 96.38 91 LEU A C 1
ATOM 791 O O . LEU A 1 91 ? -20.998 -2.647 28.631 1.00 96.38 91 LEU A O 1
ATOM 795 N N . VAL A 1 92 ? -22.719 -3.980 29.169 1.00 97.25 92 VAL A N 1
ATOM 796 C CA . VAL A 1 92 ? -22.471 -4.957 28.097 1.00 97.25 92 VAL A CA 1
ATOM 797 C C . VAL A 1 92 ? -22.705 -4.329 26.724 1.00 97.25 92 VAL A C 1
ATOM 799 O O . VAL A 1 92 ? -21.905 -4.544 25.817 1.00 97.25 92 VAL A O 1
ATOM 802 N N . GLU A 1 93 ? -23.773 -3.549 26.564 1.00 96.75 93 GLU A N 1
ATOM 803 C CA . GLU A 1 93 ? -24.074 -2.864 25.304 1.00 96.75 93 GLU A CA 1
ATOM 804 C C . GLU A 1 93 ? -23.045 -1.771 24.992 1.00 96.75 93 GLU A C 1
ATOM 806 O O . GLU A 1 93 ? -22.571 -1.655 23.863 1.00 96.75 93 GLU A O 1
ATOM 811 N N . GLU A 1 94 ? -22.624 -1.013 26.005 1.00 95.75 94 GLU A N 1
ATOM 812 C CA . GLU A 1 94 ? -21.558 -0.024 25.872 1.00 95.75 94 GLU A CA 1
ATOM 813 C C . GLU A 1 94 ? -20.229 -0.684 25.487 1.00 95.75 94 GLU A C 1
ATOM 815 O O . GLU A 1 94 ? -19.573 -0.233 24.549 1.00 95.75 94 GLU A O 1
ATOM 820 N N . ALA A 1 95 ? -19.863 -1.794 26.135 1.00 92.19 95 ALA A N 1
ATOM 821 C CA . ALA A 1 95 ? -18.669 -2.560 25.795 1.00 92.19 95 ALA A CA 1
ATOM 822 C C . ALA A 1 95 ? -18.725 -3.094 24.354 1.00 92.19 95 ALA A C 1
ATOM 824 O O . ALA A 1 95 ? -17.744 -2.974 23.623 1.00 92.19 95 ALA A O 1
ATOM 825 N N . ARG A 1 96 ? -19.875 -3.623 23.909 1.00 93.50 96 ARG A N 1
ATOM 826 C CA . ARG A 1 96 ? -20.080 -4.050 22.512 1.00 93.50 96 ARG A CA 1
ATOM 827 C C . ARG A 1 96 ? -19.904 -2.889 21.539 1.00 93.50 96 ARG A C 1
ATOM 829 O O . ARG A 1 96 ? -19.124 -3.002 20.602 1.00 93.50 96 ARG A O 1
ATOM 836 N N . SER A 1 97 ? -20.538 -1.751 21.817 1.00 96.19 97 SER A N 1
ATOM 837 C CA . SER A 1 97 ? -20.407 -0.534 21.010 1.00 96.19 97 SER A CA 1
ATOM 838 C C . SER A 1 97 ? -18.958 -0.038 20.939 1.00 96.19 97 SER A C 1
ATOM 840 O O . SER A 1 97 ? -18.489 0.360 19.873 1.00 96.19 97 SER A O 1
ATOM 842 N N . GLN A 1 98 ? -18.210 -0.091 22.046 1.00 91.88 98 GLN A N 1
ATOM 843 C CA . GLN A 1 98 ? -16.789 0.266 22.069 1.00 91.88 98 GLN A CA 1
ATOM 844 C C . GLN A 1 98 ? -15.938 -0.702 21.240 1.00 91.88 98 GLN A C 1
ATOM 846 O O . GLN A 1 98 ? -15.100 -0.245 20.462 1.00 91.88 98 GLN A O 1
ATOM 851 N N . VAL A 1 99 ? -16.175 -2.013 21.350 1.00 91.94 99 VAL A N 1
ATOM 852 C CA . VAL A 1 99 ? -15.489 -3.032 20.538 1.00 91.94 99 VAL A CA 1
ATOM 853 C C . VAL A 1 99 ? -15.790 -2.838 19.053 1.00 91.94 99 VAL A C 1
ATOM 855 O O . VAL A 1 99 ? -14.865 -2.852 18.243 1.00 91.94 99 VAL A O 1
ATOM 858 N N . ASP A 1 100 ? -17.044 -2.585 18.683 1.00 90.75 100 ASP A N 1
ATOM 859 C CA . ASP A 1 100 ? -17.431 -2.353 17.289 1.00 90.75 100 ASP A CA 1
ATOM 860 C C . ASP A 1 100 ? -16.809 -1.066 16.733 1.00 90.75 100 ASP A C 1
ATOM 862 O O . ASP A 1 100 ? -16.286 -1.059 15.615 1.00 90.75 100 ASP A O 1
ATOM 866 N N . ARG A 1 101 ? -16.775 0.013 17.527 1.00 94.44 101 ARG A N 1
ATOM 867 C CA . ARG A 1 101 ? -16.064 1.252 17.166 1.00 94.44 101 ARG A CA 1
ATOM 868 C C . ARG A 1 101 ? -14.571 1.009 16.985 1.00 94.44 101 ARG A C 1
ATOM 870 O O . ARG A 1 101 ? -14.002 1.479 16.003 1.00 94.44 101 ARG A O 1
ATOM 877 N N . MET A 1 102 ? -13.945 0.269 17.896 1.00 85.69 102 MET A N 1
ATOM 878 C CA . MET A 1 102 ? -12.522 -0.061 17.826 1.00 85.69 102 MET A CA 1
ATOM 879 C C . MET A 1 102 ? -12.216 -0.918 16.596 1.00 85.69 102 MET A C 1
ATOM 881 O O . MET A 1 102 ? -11.276 -0.619 15.864 1.00 85.69 102 MET A O 1
ATOM 885 N N . ARG A 1 103 ? -13.054 -1.917 16.299 1.00 81.38 103 ARG A N 1
ATOM 886 C CA . ARG A 1 103 ? -12.947 -2.754 15.098 1.00 81.38 103 ARG A CA 1
ATOM 887 C C . ARG A 1 103 ? -13.101 -1.922 13.824 1.00 81.38 103 ARG A C 1
ATOM 889 O O . ARG A 1 103 ? -12.298 -2.063 12.905 1.00 81.38 103 ARG A O 1
ATOM 896 N N . ALA A 1 104 ? -14.075 -1.012 13.769 1.00 88.81 104 ALA A N 1
ATOM 897 C CA . ALA A 1 104 ? -14.263 -0.118 12.626 1.00 88.81 104 ALA A CA 1
ATOM 898 C C . ALA A 1 104 ? -13.066 0.831 12.424 1.00 88.81 104 ALA A C 1
ATOM 900 O O . ALA A 1 104 ? -12.592 1.010 11.299 1.00 88.81 104 ALA A O 1
ATOM 901 N N . GLN A 1 105 ? -12.537 1.406 13.509 1.00 85.12 105 GLN A N 1
ATOM 902 C CA . GLN A 1 105 ? -11.331 2.238 13.475 1.00 85.12 105 GLN A CA 1
ATOM 903 C C . GLN A 1 105 ? -10.106 1.440 13.025 1.00 85.12 105 GLN A C 1
ATOM 905 O O . GLN A 1 105 ? -9.343 1.927 12.191 1.00 85.12 105 GLN A O 1
ATOM 910 N N . TRP A 1 106 ? -9.950 0.212 13.519 1.00 78.62 106 TRP A N 1
ATOM 911 C CA . TRP A 1 106 ? -8.856 -0.677 13.151 1.00 78.62 106 TRP A CA 1
ATOM 912 C C . TRP A 1 106 ? -8.914 -1.065 11.670 1.00 78.62 106 TRP A C 1
ATOM 914 O O . TRP A 1 106 ? -7.925 -0.881 10.971 1.00 78.62 106 TRP A O 1
ATOM 924 N N . HIS A 1 107 ? -10.077 -1.460 11.139 1.00 73.50 107 HIS A N 1
ATOM 925 C CA . HIS A 1 107 ? -10.237 -1.713 9.698 1.00 73.50 107 HIS A CA 1
ATOM 926 C C . HIS A 1 107 ? -9.963 -0.472 8.844 1.00 73.50 107 HIS A C 1
ATOM 928 O O . HIS A 1 107 ? -9.370 -0.566 7.770 1.00 73.50 107 HIS A O 1
ATOM 934 N N . SER A 1 108 ? -10.388 0.703 9.312 1.00 82.62 108 SER A N 1
ATOM 935 C CA . SER A 1 108 ? -10.121 1.976 8.639 1.00 82.62 108 SER A CA 1
ATOM 936 C C . SER A 1 108 ? -8.625 2.310 8.629 1.00 82.62 108 SER A C 1
ATOM 938 O O . SER A 1 108 ? -8.108 2.763 7.609 1.00 82.62 108 SER A O 1
ATOM 940 N N . LYS A 1 109 ? -7.919 2.053 9.738 1.00 76.00 109 LYS A N 1
ATOM 941 C CA . LYS A 1 109 ? -6.466 2.212 9.836 1.00 76.00 109 LYS A CA 1
ATOM 942 C C . LYS A 1 109 ? -5.737 1.209 8.945 1.00 76.00 109 LYS A C 1
ATOM 944 O O . LYS A 1 109 ? -4.971 1.642 8.102 1.00 76.00 109 LYS A O 1
ATOM 949 N N . LEU A 1 110 ? -6.074 -0.076 9.026 1.00 74.38 110 LEU A N 1
ATOM 950 C CA . LEU A 1 110 ? -5.479 -1.128 8.201 1.00 74.38 110 LEU A CA 1
ATOM 951 C C . LEU A 1 110 ? -5.624 -0.837 6.701 1.00 74.38 110 LEU A C 1
ATOM 953 O O . LEU A 1 110 ? -4.680 -1.004 5.938 1.00 74.38 110 LEU A O 1
ATOM 957 N N . ARG A 1 111 ? -6.792 -0.342 6.272 1.00 76.81 111 ARG A N 1
ATOM 958 C CA . ARG A 1 111 ? -7.002 0.093 4.885 1.00 76.81 111 ARG A CA 1
ATOM 959 C C . ARG A 1 111 ? -6.097 1.254 4.478 1.00 76.81 111 ARG A C 1
ATOM 961 O O . ARG A 1 111 ? -5.611 1.253 3.353 1.00 76.81 111 ARG A O 1
ATOM 968 N N . ARG A 1 112 ? -5.906 2.249 5.353 1.00 80.56 112 ARG A N 1
ATOM 969 C CA . ARG A 1 112 ? -4.994 3.371 5.085 1.00 80.56 112 ARG A CA 1
ATOM 970 C C . ARG A 1 112 ? -3.551 2.898 5.037 1.00 80.56 112 ARG A C 1
ATOM 972 O O . ARG A 1 112 ? -2.880 3.187 4.059 1.00 80.56 112 ARG A O 1
ATOM 979 N N . ASP A 1 113 ? -3.114 2.147 6.041 1.00 75.25 113 ASP A N 1
ATOM 980 C CA . ASP A 1 113 ? -1.748 1.633 6.140 1.00 75.25 113 ASP A CA 1
ATOM 981 C C . ASP A 1 113 ? -1.414 0.777 4.909 1.00 75.25 113 ASP A C 1
ATOM 983 O O . ASP A 1 113 ? -0.363 0.952 4.303 1.00 75.25 113 ASP A O 1
ATOM 987 N N . ARG A 1 114 ? -2.362 -0.051 4.445 1.00 73.25 114 ARG A N 1
ATOM 988 C CA . ARG A 1 114 ? -2.234 -0.785 3.180 1.00 73.25 114 ARG A CA 1
ATOM 989 C C . ARG A 1 114 ? -2.100 0.139 1.972 1.00 73.25 114 ARG A C 1
ATOM 991 O O . ARG A 1 114 ? -1.269 -0.121 1.111 1.00 73.25 114 ARG A O 1
ATOM 998 N N . HIS A 1 115 ? -2.939 1.169 1.869 1.00 75.81 115 HIS A N 1
ATOM 999 C CA . HIS A 1 115 ? -2.881 2.096 0.740 1.00 75.81 115 HIS A CA 1
ATOM 1000 C C . HIS A 1 115 ? -1.529 2.815 0.683 1.00 75.81 115 HIS A C 1
ATOM 1002 O O . HIS A 1 115 ? -0.890 2.797 -0.364 1.00 75.81 115 HIS A O 1
ATOM 1008 N N . TYR A 1 116 ? -1.060 3.334 1.822 1.00 78.31 116 TYR A N 1
ATOM 1009 C CA . TYR A 1 116 ? 0.261 3.949 1.947 1.00 78.31 116 TYR A CA 1
ATOM 1010 C C . TYR A 1 116 ? 1.391 2.971 1.624 1.00 78.31 116 TYR A C 1
ATOM 1012 O O . TYR A 1 116 ? 2.337 3.334 0.935 1.00 78.31 116 TYR A O 1
ATOM 1020 N N . PHE A 1 117 ? 1.294 1.724 2.089 1.00 76.00 117 PHE A N 1
ATOM 1021 C CA . PHE A 1 117 ? 2.290 0.700 1.793 1.00 76.00 117 PHE A CA 1
ATOM 1022 C C . PHE A 1 117 ? 2.374 0.409 0.291 1.00 76.00 117 PHE A C 1
ATOM 1024 O O . PHE A 1 117 ? 3.459 0.434 -0.275 1.00 76.00 117 PHE A O 1
ATOM 1031 N N . VAL A 1 118 ? 1.230 0.192 -0.368 1.00 74.38 118 VAL A N 1
ATOM 1032 C CA . VAL A 1 118 ? 1.161 -0.042 -1.820 1.00 74.38 118 VAL A CA 1
ATOM 1033 C C . VAL A 1 118 ? 1.705 1.154 -2.603 1.00 74.38 118 VAL A C 1
ATOM 1035 O O . VAL A 1 118 ? 2.408 0.959 -3.590 1.00 74.38 118 VAL A O 1
ATOM 1038 N N . GLU A 1 119 ? 1.380 2.377 -2.188 1.00 77.94 119 GLU A N 1
ATOM 1039 C CA . GLU A 1 119 ? 1.860 3.605 -2.829 1.00 77.94 119 GLU A CA 1
ATOM 1040 C C . GLU A 1 119 ? 3.381 3.756 -2.695 1.00 77.94 119 GLU A C 1
ATOM 1042 O O . GLU A 1 119 ? 4.068 3.964 -3.691 1.00 77.94 119 GLU A O 1
ATOM 1047 N N . ASN A 1 120 ? 3.926 3.566 -1.492 1.00 80.44 120 ASN A N 1
ATOM 1048 C CA . ASN A 1 120 ? 5.371 3.613 -1.264 1.00 80.44 120 ASN A CA 1
ATOM 1049 C C . ASN A 1 120 ? 6.106 2.538 -2.066 1.00 80.44 120 ASN A C 1
ATOM 1051 O O . ASN A 1 120 ? 7.120 2.824 -2.697 1.00 80.44 120 ASN A O 1
ATOM 1055 N N . LEU A 1 121 ? 5.561 1.322 -2.081 1.00 76.12 121 LEU A N 1
ATOM 1056 C CA . LEU A 1 121 ? 6.102 0.204 -2.840 1.00 76.12 121 LEU A CA 1
ATOM 1057 C C . LEU A 1 121 ? 6.129 0.505 -4.346 1.00 76.12 121 LEU A C 1
ATOM 1059 O O . LEU A 1 121 ? 7.098 0.185 -5.028 1.00 76.12 121 LEU A O 1
ATOM 1063 N N . GLN A 1 122 ? 5.079 1.151 -4.862 1.00 75.12 122 GLN A N 1
ATOM 1064 C CA . GLN A 1 122 ? 5.035 1.609 -6.250 1.00 75.12 122 GLN A CA 1
ATOM 1065 C C . GLN A 1 122 ? 6.099 2.664 -6.523 1.00 75.12 122 GLN A C 1
ATOM 1067 O O . GLN A 1 122 ? 6.831 2.517 -7.493 1.00 75.12 122 GLN A O 1
ATOM 1072 N N . ASN A 1 123 ? 6.217 3.688 -5.678 1.00 79.19 123 ASN A N 1
ATOM 1073 C CA . ASN A 1 123 ? 7.216 4.741 -5.863 1.00 79.19 123 ASN A CA 1
ATOM 1074 C C . ASN A 1 123 ? 8.636 4.168 -5.879 1.00 79.19 123 ASN A C 1
ATOM 1076 O O . ASN A 1 123 ? 9.401 4.475 -6.789 1.00 79.19 123 ASN A O 1
ATOM 1080 N N . GLN A 1 124 ? 8.947 3.264 -4.948 1.00 80.25 124 GLN A N 1
ATOM 1081 C CA . GLN A 1 124 ? 10.231 2.571 -4.922 1.00 80.25 124 GLN A CA 1
ATOM 1082 C C . GLN A 1 124 ? 10.454 1.761 -6.207 1.00 80.25 124 GLN A C 1
ATOM 1084 O O . GLN A 1 124 ? 11.518 1.832 -6.808 1.00 80.25 124 GLN A O 1
ATOM 1089 N N . LEU A 1 125 ? 9.434 1.046 -6.689 1.00 78.44 125 LEU A N 1
ATOM 1090 C CA . LEU A 1 125 ? 9.528 0.292 -7.938 1.00 78.44 125 LEU A CA 1
ATOM 1091 C C . LEU A 1 125 ? 9.755 1.199 -9.161 1.00 78.44 125 LEU A C 1
ATOM 1093 O O . LEU A 1 125 ? 10.514 0.825 -10.056 1.00 78.44 125 LEU A O 1
ATOM 1097 N N . VAL A 1 126 ? 9.126 2.380 -9.210 1.00 78.62 126 VAL A N 1
ATOM 1098 C CA . VAL A 1 126 ? 9.363 3.380 -10.266 1.00 78.62 126 VAL A CA 1
ATOM 1099 C C . VAL A 1 126 ? 10.817 3.848 -10.229 1.00 78.62 126 VAL A C 1
ATOM 1101 O O . VAL A 1 126 ? 11.468 3.870 -11.270 1.00 78.62 126 VAL A O 1
ATOM 1104 N N . GLU A 1 127 ? 11.319 4.218 -9.050 1.00 81.25 127 GLU A N 1
ATOM 1105 C CA . GLU A 1 127 ? 12.680 4.731 -8.861 1.00 81.25 127 GLU A CA 1
ATOM 1106 C C . GLU A 1 127 ? 13.742 3.687 -9.220 1.00 81.25 127 GLU A C 1
ATOM 1108 O O . GLU A 1 127 ? 14.666 3.987 -9.977 1.00 81.25 127 GLU A O 1
ATOM 1113 N N . GLU A 1 128 ? 13.575 2.447 -8.756 1.00 81.12 128 GLU A N 1
ATOM 1114 C CA . GLU A 1 128 ? 14.483 1.346 -9.090 1.00 81.12 128 GLU A CA 1
ATOM 1115 C C . GLU A 1 128 ? 14.467 1.044 -10.591 1.00 81.12 128 GLU A C 1
ATOM 1117 O O . GLU A 1 128 ? 15.516 0.871 -11.209 1.00 81.12 128 GLU A O 1
ATOM 1122 N N . THR A 1 129 ? 13.286 1.047 -11.216 1.00 78.88 129 THR A N 1
ATOM 1123 C CA . THR A 1 129 ? 13.167 0.830 -12.664 1.00 78.88 129 THR A CA 1
ATOM 1124 C C . THR A 1 129 ? 13.809 1.969 -13.462 1.00 78.88 129 THR A C 1
ATOM 1126 O O . THR A 1 129 ? 14.458 1.707 -14.473 1.00 78.88 129 THR A O 1
ATOM 1129 N N . ASP A 1 130 ? 13.653 3.224 -13.032 1.00 79.88 130 ASP A N 1
ATOM 1130 C CA . ASP A 1 130 ? 14.290 4.394 -13.656 1.00 79.88 130 ASP A CA 1
ATOM 1131 C C . ASP A 1 130 ? 15.813 4.301 -13.571 1.00 79.88 130 ASP A C 1
ATOM 1133 O O . ASP A 1 130 ? 16.497 4.400 -14.590 1.00 79.88 130 ASP A O 1
ATOM 1137 N N . SER A 1 131 ? 16.335 4.018 -12.376 1.00 82.00 131 SER A N 1
ATOM 1138 C CA . SER A 1 131 ? 17.763 3.809 -12.133 1.00 82.00 131 SER A CA 1
ATOM 1139 C C . SER A 1 131 ? 18.324 2.687 -13.010 1.00 82.00 131 SER A C 1
ATOM 1141 O O . SER A 1 131 ? 19.313 2.886 -13.723 1.00 82.00 131 SER A O 1
ATOM 1143 N N . LEU A 1 132 ? 17.645 1.535 -13.029 1.00 78.88 132 LEU A N 1
ATOM 1144 C CA . LEU A 1 132 ? 18.023 0.381 -13.837 1.00 78.88 132 LEU A CA 1
ATOM 1145 C C . LEU A 1 132 ? 18.020 0.731 -15.327 1.00 78.88 132 LEU A C 1
ATOM 1147 O O . LEU A 1 132 ? 19.020 0.527 -16.004 1.00 78.88 132 LEU A O 1
ATOM 1151 N N . THR A 1 133 ? 16.938 1.324 -15.831 1.00 77.00 133 THR A N 1
ATOM 1152 C CA . THR A 1 133 ? 16.801 1.690 -17.249 1.00 77.00 133 THR A CA 1
ATOM 1153 C C . THR A 1 133 ? 17.891 2.671 -17.676 1.00 77.00 133 THR A C 1
ATOM 1155 O O . THR A 1 133 ? 18.508 2.478 -18.719 1.00 77.00 133 THR A O 1
ATOM 1158 N N . ARG A 1 134 ? 18.180 3.694 -16.864 1.00 79.06 134 ARG A N 1
ATOM 1159 C CA . ARG A 1 134 ? 19.257 4.662 -17.132 1.00 79.06 134 ARG A CA 1
ATOM 1160 C C . ARG A 1 134 ? 20.624 4.009 -17.155 1.00 79.06 134 ARG A C 1
ATOM 1162 O O . ARG A 1 134 ? 21.417 4.300 -18.045 1.00 79.06 134 ARG A O 1
ATOM 1169 N N . ARG A 1 135 ? 20.901 3.143 -16.177 1.00 78.12 135 ARG A N 1
ATOM 1170 C CA . ARG A 1 135 ? 22.154 2.394 -16.117 1.00 78.12 135 ARG A CA 1
ATOM 1171 C C . ARG A 1 135 ? 22.318 1.544 -17.368 1.00 78.12 135 ARG A C 1
ATOM 1173 O O . ARG A 1 135 ? 23.347 1.645 -18.017 1.00 78.12 135 ARG A O 1
ATOM 1180 N N . VAL A 1 136 ? 21.288 0.788 -17.744 1.00 73.44 136 VAL A N 1
ATOM 1181 C CA . VAL A 1 136 ? 21.321 -0.042 -18.949 1.00 73.44 136 VAL A CA 1
ATOM 1182 C C . VAL A 1 136 ? 21.488 0.813 -20.210 1.00 73.44 136 VAL A C 1
ATOM 1184 O O . VAL A 1 136 ? 22.338 0.501 -21.032 1.00 73.44 136 VAL A O 1
ATOM 1187 N N . LEU A 1 137 ? 20.758 1.919 -20.375 1.00 72.00 137 LEU A N 1
ATOM 1188 C CA . LEU A 1 137 ? 20.923 2.794 -21.546 1.00 72.00 137 LEU A CA 1
ATOM 1189 C C . LEU A 1 137 ? 22.323 3.395 -21.645 1.00 72.00 137 LEU A C 1
ATOM 1191 O O . LEU A 1 137 ? 22.893 3.430 -22.735 1.00 72.00 137 LEU A O 1
ATOM 1195 N N . ARG A 1 138 ? 22.900 3.811 -20.517 1.00 75.50 138 ARG A N 1
ATOM 1196 C CA . ARG A 1 138 ? 24.265 4.333 -20.471 1.00 75.50 138 ARG A CA 1
ATOM 1197 C C . ARG A 1 138 ? 25.295 3.247 -20.767 1.00 75.50 138 ARG A C 1
ATOM 1199 O O . ARG A 1 138 ? 26.159 3.447 -21.613 1.00 75.50 138 ARG A O 1
ATOM 1206 N N . ASP A 1 139 ? 25.179 2.090 -20.121 1.00 69.44 139 ASP A N 1
ATOM 1207 C CA . ASP A 1 139 ? 26.104 0.966 -20.296 1.00 69.44 139 ASP A CA 1
ATOM 1208 C C . ASP A 1 139 ? 26.050 0.416 -21.731 1.00 69.44 139 ASP A C 1
ATOM 1210 O O . ASP A 1 139 ? 27.077 0.032 -22.301 1.00 69.44 139 ASP A O 1
ATOM 1214 N N . LEU A 1 140 ? 24.858 0.396 -22.334 1.00 65.25 140 LEU A N 1
ATOM 1215 C CA . LEU A 1 140 ? 24.652 -0.135 -23.673 1.00 65.25 140 LEU A CA 1
ATOM 1216 C C . LEU A 1 140 ? 24.961 0.901 -24.750 1.00 65.25 140 LEU A C 1
ATOM 1218 O O . LEU A 1 140 ? 25.841 0.647 -25.572 1.00 65.25 140 LEU A O 1
ATOM 1222 N N . ALA A 1 141 ? 24.280 2.046 -24.741 1.00 60.53 141 ALA A N 1
ATOM 1223 C CA . ALA A 1 141 ? 24.248 3.010 -25.840 1.00 60.53 141 ALA A CA 1
ATOM 1224 C C . ALA A 1 141 ? 24.988 4.328 -25.570 1.00 60.53 141 ALA A C 1
ATOM 1226 O O . ALA A 1 141 ? 25.193 5.072 -26.518 1.00 60.53 141 ALA A O 1
ATOM 1227 N N . ASP A 1 142 ? 25.422 4.600 -24.333 1.00 69.00 142 ASP A N 1
ATOM 1228 C CA . ASP A 1 142 ? 25.933 5.921 -23.915 1.00 69.00 142 ASP A CA 1
ATOM 1229 C C . ASP A 1 142 ? 24.940 7.062 -24.221 1.00 69.00 142 ASP A C 1
ATOM 1231 O O . ASP A 1 142 ? 25.325 8.194 -24.495 1.00 69.00 142 ASP A O 1
ATOM 1235 N N . VAL A 1 143 ? 23.642 6.738 -24.194 1.00 70.00 143 VAL A N 1
ATOM 1236 C CA . VAL A 1 143 ? 22.541 7.674 -24.455 1.00 70.00 143 VAL A CA 1
ATOM 1237 C C . VAL A 1 143 ? 21.732 7.879 -23.186 1.00 70.00 143 VAL A C 1
ATOM 1239 O O . VAL A 1 143 ? 21.519 6.946 -22.403 1.00 70.00 143 VAL A O 1
ATOM 1242 N N . ASP A 1 144 ? 21.254 9.103 -22.993 1.00 74.94 144 ASP A N 1
ATOM 1243 C CA . ASP A 1 144 ? 20.403 9.448 -21.866 1.00 74.94 144 ASP A CA 1
ATOM 1244 C C . ASP A 1 144 ? 18.946 9.013 -22.106 1.00 74.94 144 ASP A C 1
ATOM 1246 O O . ASP A 1 144 ? 18.378 9.143 -23.195 1.00 74.94 144 ASP A O 1
ATOM 1250 N N . LEU A 1 145 ? 18.308 8.504 -21.045 1.00 74.25 145 LEU A N 1
ATOM 1251 C CA . LEU A 1 145 ? 16.900 8.083 -21.051 1.00 74.25 145 LEU A CA 1
ATOM 1252 C C . LEU A 1 145 ? 15.972 9.210 -21.519 1.00 74.25 145 LEU A C 1
ATOM 1254 O O . LEU A 1 145 ? 14.962 8.969 -22.177 1.00 74.25 145 LEU A O 1
ATOM 1258 N N . GLU A 1 146 ? 16.329 10.437 -21.164 1.00 77.88 146 GLU A N 1
ATOM 1259 C CA . GLU A 1 146 ? 15.669 11.673 -21.540 1.00 77.88 146 GLU A CA 1
ATOM 1260 C C . GLU A 1 146 ? 15.480 11.814 -23.048 1.00 77.88 146 GLU A C 1
ATOM 1262 O O . GLU A 1 146 ? 14.360 12.037 -23.502 1.00 77.88 146 GLU A O 1
ATOM 1267 N N . GLU A 1 147 ? 16.551 11.660 -23.823 1.00 75.00 147 GLU A N 1
ATOM 1268 C CA . GLU A 1 147 ? 16.533 11.856 -25.274 1.00 75.00 147 GLU A CA 1
ATOM 1269 C C . GLU A 1 147 ? 15.672 10.786 -25.951 1.00 75.00 147 GLU A C 1
ATOM 1271 O O . GLU A 1 147 ? 14.808 11.091 -26.779 1.00 75.00 147 GLU A O 1
ATOM 1276 N N . ARG A 1 148 ? 15.808 9.535 -25.500 1.00 77.06 148 ARG A N 1
ATOM 1277 C CA . ARG A 1 148 ? 14.998 8.406 -25.978 1.00 77.06 148 ARG A CA 1
ATOM 1278 C C . ARG A 1 148 ? 13.519 8.559 -25.650 1.00 77.06 148 ARG A C 1
ATOM 1280 O O . ARG A 1 148 ? 12.666 8.255 -26.481 1.00 77.06 148 ARG A O 1
ATOM 1287 N N . ALA A 1 149 ? 13.193 9.059 -24.460 1.00 75.88 149 ALA A N 1
ATOM 1288 C CA . ALA A 1 149 ? 11.813 9.318 -24.062 1.00 75.88 149 ALA A CA 1
ATOM 1289 C C . ALA A 1 149 ? 11.130 10.347 -24.982 1.00 75.88 149 ALA A C 1
ATOM 1291 O O . ALA A 1 149 ? 9.942 10.208 -25.281 1.00 75.88 149 ALA A O 1
ATOM 1292 N N . ILE A 1 150 ? 11.870 11.363 -25.445 1.00 76.88 150 ILE A N 1
ATOM 1293 C CA . ILE A 1 150 ? 11.374 12.362 -26.405 1.00 76.88 150 ILE A CA 1
ATOM 1294 C C . ILE A 1 150 ? 11.134 11.716 -27.761 1.00 76.88 150 ILE A C 1
ATOM 1296 O O . ILE A 1 150 ? 10.037 11.852 -28.304 1.00 76.88 150 ILE A O 1
ATOM 1300 N N . ALA A 1 151 ? 12.132 10.996 -28.279 1.00 77.19 151 ALA A N 1
ATOM 1301 C CA . ALA A 1 151 ? 12.039 10.316 -29.566 1.00 77.19 151 ALA A CA 1
ATOM 1302 C C . ALA A 1 151 ? 10.832 9.365 -29.603 1.00 77.19 151 ALA A C 1
ATOM 1304 O O . ALA A 1 151 ? 10.045 9.388 -30.546 1.00 77.19 151 ALA A O 1
ATOM 1305 N N . GLN A 1 152 ? 10.606 8.617 -28.521 1.00 78.56 152 GLN A N 1
ATOM 1306 C CA . GLN A 1 152 ? 9.480 7.694 -28.428 1.00 78.56 152 GLN A CA 1
ATOM 1307 C C . GLN A 1 152 ? 8.125 8.402 -28.291 1.00 78.56 152 GLN A C 1
ATOM 1309 O O . GLN A 1 152 ? 7.105 7.903 -28.771 1.00 78.56 152 GLN A O 1
ATOM 1314 N N . LEU A 1 153 ? 8.075 9.577 -27.656 1.00 78.25 153 LEU A N 1
ATOM 1315 C CA . LEU A 1 153 ? 6.860 10.391 -27.644 1.00 78.25 153 LEU A CA 1
ATOM 1316 C C . LEU A 1 153 ? 6.550 10.947 -29.041 1.00 78.25 153 LEU A C 1
ATOM 1318 O O . LEU A 1 153 ? 5.391 10.926 -29.449 1.00 78.25 153 LEU A O 1
ATOM 1322 N N . ILE A 1 154 ? 7.569 11.406 -29.771 1.00 79.62 154 ILE A N 1
ATOM 1323 C CA . ILE A 1 154 ? 7.459 11.861 -31.164 1.00 79.62 154 ILE A CA 1
ATOM 1324 C C . ILE A 1 154 ? 6.953 10.722 -32.060 1.00 79.62 154 ILE A C 1
ATOM 1326 O O . ILE A 1 154 ? 5.997 10.911 -32.811 1.00 79.62 154 ILE A O 1
ATOM 1330 N N . ASP A 1 155 ? 7.513 9.520 -31.927 1.00 80.38 155 ASP A N 1
ATOM 1331 C CA . ASP A 1 155 ? 7.065 8.351 -32.686 1.00 80.38 155 ASP A CA 1
ATOM 1332 C C . ASP A 1 155 ? 5.60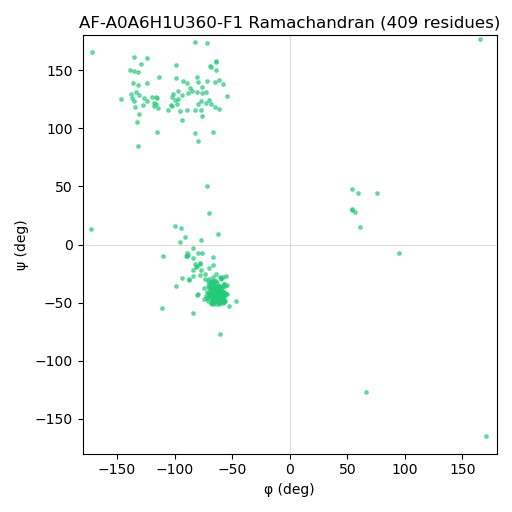1 7.988 -32.386 1.00 80.38 155 ASP A C 1
ATOM 1334 O O . ASP A 1 155 ? 4.796 7.779 -33.301 1.00 80.38 155 ASP A O 1
ATOM 1338 N N . ARG A 1 156 ? 5.200 8.017 -31.106 1.00 78.38 156 ARG A N 1
ATOM 1339 C CA . ARG A 1 156 ? 3.794 7.822 -30.714 1.00 78.38 156 ARG A CA 1
ATOM 1340 C C . ARG A 1 156 ? 2.869 8.883 -31.304 1.00 78.38 156 ARG A C 1
ATOM 1342 O O . ARG A 1 156 ? 1.733 8.554 -31.635 1.00 78.38 156 ARG A O 1
ATOM 1349 N N . LEU A 1 157 ? 3.329 10.130 -31.435 1.00 79.81 157 LEU A N 1
ATOM 1350 C CA . LEU A 1 157 ? 2.568 11.203 -32.079 1.00 79.81 157 LEU A CA 1
ATOM 1351 C C . LEU A 1 157 ? 2.371 10.941 -33.578 1.00 79.81 157 LEU A C 1
ATOM 1353 O O . LEU A 1 157 ? 1.259 11.121 -34.078 1.00 79.81 157 LEU A O 1
ATOM 1357 N N . HIS A 1 158 ? 3.400 10.455 -34.278 1.00 80.31 158 HIS A N 1
ATOM 1358 C CA . HIS A 1 158 ? 3.296 10.072 -35.691 1.00 80.31 158 HIS A CA 1
ATOM 1359 C C . HIS A 1 158 ? 2.296 8.932 -35.927 1.00 80.31 158 HIS A C 1
ATOM 1361 O O . HIS A 1 158 ? 1.557 8.935 -36.917 1.00 80.31 158 HIS A O 1
ATOM 1367 N N . HIS A 1 159 ? 2.231 7.981 -34.996 1.00 80.00 159 HIS A N 1
ATOM 1368 C CA . HIS A 1 159 ? 1.375 6.798 -35.085 1.00 80.00 159 HIS A CA 1
ATOM 1369 C C . HIS A 1 159 ? 0.010 6.948 -34.389 1.00 80.00 159 HIS A C 1
ATOM 1371 O O . HIS A 1 159 ? -0.689 5.950 -34.191 1.00 80.00 159 HIS A O 1
ATOM 1377 N N . LEU A 1 160 ? -0.407 8.171 -34.034 1.00 79.75 160 LEU A N 1
ATOM 1378 C CA . LEU A 1 160 ? -1.732 8.412 -33.455 1.00 79.75 160 LEU A CA 1
ATOM 1379 C C . LEU A 1 160 ? -2.852 7.937 -34.387 1.00 79.75 160 LEU A C 1
ATOM 1381 O O . LEU A 1 160 ? -2.837 8.192 -35.595 1.00 79.75 160 LEU A O 1
ATOM 1385 N N . SER A 1 161 ? -3.872 7.300 -33.807 1.00 81.56 161 SER A N 1
ATOM 1386 C CA . SER A 1 161 ? -5.053 6.902 -34.567 1.00 81.56 161 SER A CA 1
ATOM 1387 C C . SER A 1 161 ? -5.869 8.126 -34.995 1.00 81.56 161 SER A C 1
ATOM 1389 O O . SER A 1 161 ? -5.873 9.160 -34.322 1.00 81.56 161 SER A O 1
ATOM 1391 N N . ASP A 1 162 ? -6.621 8.015 -36.094 1.00 79.62 162 ASP A N 1
ATOM 1392 C CA . ASP A 1 162 ? -7.473 9.115 -36.572 1.00 79.62 162 ASP A CA 1
ATOM 1393 C C . ASP A 1 162 ? -8.528 9.535 -35.536 1.00 79.62 162 ASP A C 1
ATOM 1395 O O . ASP A 1 162 ? -8.903 10.704 -35.467 1.00 79.62 162 ASP A O 1
ATOM 1399 N N . ARG A 1 163 ? -8.956 8.600 -34.677 1.00 81.12 163 ARG A N 1
ATOM 1400 C CA . ARG A 1 163 ? -9.853 8.879 -33.552 1.00 81.12 163 ARG A CA 1
ATOM 1401 C C . ARG A 1 163 ? -9.177 9.737 -32.485 1.00 81.12 163 ARG A C 1
ATOM 1403 O O . ARG A 1 163 ? -9.787 10.694 -32.018 1.00 81.12 163 ARG A O 1
ATOM 1410 N N . ASP A 1 164 ? -7.947 9.402 -32.104 1.00 79.19 164 ASP A N 1
ATOM 1411 C CA . ASP A 1 164 ? -7.207 10.144 -31.076 1.00 79.19 164 ASP A CA 1
ATOM 1412 C C . ASP A 1 164 ? -6.867 11.550 -31.578 1.00 79.19 164 ASP A C 1
ATOM 1414 O O . ASP A 1 164 ? -7.023 12.528 -30.851 1.00 79.19 164 ASP A O 1
ATOM 1418 N N . ARG A 1 165 ? -6.497 11.669 -32.861 1.00 79.25 165 ARG A N 1
ATOM 1419 C CA . ARG A 1 165 ? -6.288 12.962 -33.528 1.00 79.25 165 ARG A CA 1
ATOM 1420 C C . ARG A 1 165 ? -7.537 13.843 -33.466 1.00 79.25 165 ARG A C 1
ATOM 1422 O O . ARG A 1 165 ? -7.420 15.031 -33.176 1.00 79.25 165 ARG A O 1
ATOM 1429 N N . GLU A 1 166 ? -8.717 13.279 -33.719 1.00 77.44 166 GLU A N 1
ATOM 1430 C CA . GLU A 1 166 ? -9.973 14.033 -33.668 1.00 77.44 166 GLU A CA 1
ATOM 1431 C C . GLU A 1 166 ? -10.337 14.451 -32.237 1.00 77.44 166 GLU A C 1
ATOM 1433 O O . GLU A 1 166 ? -10.688 15.606 -32.012 1.00 77.44 166 GLU A O 1
ATOM 1438 N N . GLN A 1 167 ? -10.150 13.571 -31.247 1.00 78.38 167 GLN A N 1
ATOM 1439 C CA . GLN A 1 167 ? -10.367 13.908 -29.833 1.00 78.38 167 GLN A CA 1
ATOM 1440 C C . GLN A 1 167 ? -9.448 15.034 -29.349 1.00 78.38 167 GLN A C 1
ATOM 1442 O O . GLN A 1 167 ? -9.890 15.928 -28.628 1.00 78.38 167 GLN A O 1
ATOM 1447 N N . ILE A 1 168 ? -8.179 15.022 -29.762 1.00 77.44 168 ILE A N 1
ATOM 1448 C CA . ILE A 1 168 ? -7.224 16.086 -29.436 1.00 77.44 168 ILE A CA 1
ATOM 1449 C C . ILE A 1 168 ? -7.660 17.413 -30.074 1.00 77.44 168 ILE A C 1
ATOM 1451 O O . ILE A 1 168 ? -7.605 18.454 -29.419 1.00 77.44 168 ILE A O 1
ATOM 1455 N N . ARG A 1 169 ? -8.138 17.394 -31.327 1.00 76.06 169 ARG A N 1
ATOM 1456 C CA . ARG A 1 169 ? -8.663 18.596 -31.997 1.00 76.06 169 ARG A CA 1
ATOM 1457 C C . ARG A 1 169 ? -9.911 19.141 -31.318 1.00 76.06 169 ARG A C 1
ATOM 1459 O O . ARG A 1 169 ? -10.003 20.347 -31.107 1.00 76.06 169 ARG A O 1
ATOM 1466 N N . GLU A 1 170 ? -10.858 18.279 -30.958 1.00 76.69 170 GLU A N 1
ATOM 1467 C CA . GLU A 1 170 ? -12.042 18.686 -30.200 1.00 76.69 170 GLU A CA 1
ATOM 1468 C C . GLU A 1 170 ? -11.642 19.314 -28.862 1.00 76.69 170 GLU A C 1
ATOM 1470 O O . GLU A 1 170 ? -12.145 20.383 -28.521 1.00 76.69 170 GLU A O 1
ATOM 1475 N N . ALA A 1 171 ? -10.690 18.720 -28.137 1.00 75.19 171 ALA A N 1
ATOM 1476 C CA . ALA A 1 171 ? -10.202 19.246 -26.864 1.00 75.19 171 ALA A CA 1
ATOM 1477 C C . ALA A 1 171 ? -9.555 20.639 -27.003 1.00 75.19 171 ALA A C 1
ATOM 1479 O O . ALA A 1 171 ? -9.797 21.510 -26.165 1.00 75.19 171 ALA A O 1
ATOM 1480 N N . LEU A 1 172 ? -8.798 20.870 -28.082 1.00 74.31 172 LEU A N 1
ATOM 1481 C CA . LEU A 1 172 ? -8.194 22.170 -28.408 1.00 74.31 172 LEU A CA 1
ATOM 1482 C C . LEU A 1 172 ? -9.225 23.228 -28.814 1.00 74.31 172 LEU A C 1
ATOM 1484 O O . LEU A 1 172 ? -9.086 24.390 -28.456 1.00 74.31 172 LEU A O 1
ATOM 1488 N N . ASN A 1 173 ? -10.279 22.837 -29.531 1.00 72.62 173 ASN A N 1
ATOM 1489 C CA . ASN A 1 173 ? -11.340 23.759 -29.944 1.00 72.62 173 ASN A CA 1
ATOM 1490 C C . ASN A 1 173 ? -12.323 24.084 -28.804 1.00 72.62 173 ASN A C 1
ATOM 1492 O O . ASN A 1 173 ? -12.962 25.135 -28.815 1.00 72.62 173 ASN A O 1
ATOM 1496 N N . SER A 1 174 ? -12.472 23.175 -27.836 1.00 68.44 174 SER A N 1
ATOM 1497 C CA . SER A 1 174 ? -13.407 23.305 -26.706 1.00 68.44 174 SER A CA 1
ATOM 1498 C C . SER A 1 174 ? -12.841 24.112 -25.541 1.00 68.44 174 SER A C 1
ATOM 1500 O O . SER A 1 174 ? -13.597 24.590 -24.694 1.00 68.44 174 SER A O 1
ATOM 1502 N N . SER A 1 175 ? -11.515 24.214 -25.456 1.00 59.38 175 SER A N 1
ATOM 1503 C CA . SER A 1 175 ? -10.812 24.785 -24.319 1.00 59.38 175 SER A CA 1
ATOM 1504 C C . SER A 1 175 ? -9.683 25.682 -24.807 1.00 59.38 175 SER A C 1
ATOM 1506 O O . SER A 1 175 ? -8.772 25.207 -25.470 1.00 59.38 175 SER A O 1
ATOM 1508 N N . ASP A 1 176 ? -9.659 26.934 -24.348 1.00 63.94 176 ASP A N 1
ATOM 1509 C CA . ASP A 1 176 ? -8.527 27.875 -24.489 1.00 63.94 176 ASP A CA 1
ATOM 1510 C C . ASP A 1 176 ? -7.323 27.442 -23.609 1.00 63.94 176 ASP A C 1
ATOM 1512 O O . ASP A 1 176 ? -6.568 28.251 -23.070 1.00 63.94 176 ASP A O 1
ATOM 1516 N N . ALA A 1 177 ? -7.213 26.136 -23.332 1.00 62.34 177 ALA A N 1
ATOM 1517 C CA . ALA A 1 177 ? -6.247 25.586 -22.401 1.00 62.34 177 ALA A CA 1
ATOM 1518 C C . ALA A 1 177 ? -4.884 25.469 -23.086 1.00 62.34 177 ALA A C 1
ATOM 1520 O O . ALA A 1 177 ? -4.796 24.886 -24.168 1.00 62.34 177 ALA A O 1
ATOM 1521 N N . PRO A 1 178 ? -3.812 25.945 -22.433 1.00 68.31 178 PRO A N 1
ATOM 1522 C CA . PRO A 1 178 ? -2.474 25.850 -22.986 1.00 68.31 178 PRO A CA 1
ATOM 1523 C C . PRO A 1 178 ? -2.056 24.386 -23.089 1.00 68.31 178 PRO A C 1
ATOM 1525 O O . PRO A 1 178 ? -2.295 23.589 -22.173 1.00 68.31 178 PRO A O 1
ATOM 1528 N N . ILE A 1 179 ? -1.382 24.046 -24.184 1.00 77.00 179 ILE A N 1
ATOM 1529 C CA . ILE A 1 179 ? -0.746 22.740 -24.330 1.00 77.00 179 ILE A CA 1
ATOM 1530 C C . ILE A 1 179 ? 0.407 22.696 -23.343 1.00 77.00 179 ILE A C 1
ATOM 1532 O O . ILE A 1 179 ? 1.303 23.538 -23.387 1.00 77.00 179 ILE A O 1
ATOM 1536 N N . LEU A 1 180 ? 0.371 21.735 -22.425 1.00 79.50 180 LEU A N 1
ATOM 1537 C CA . LEU A 1 180 ? 1.356 21.640 -21.360 1.00 79.50 180 LEU A CA 1
ATOM 1538 C C . LEU A 1 180 ? 2.190 20.380 -21.525 1.00 79.50 180 LEU A C 1
ATOM 1540 O O . LEU A 1 180 ? 1.679 19.267 -21.395 1.00 79.50 180 LEU A O 1
ATOM 1544 N N . ILE A 1 181 ? 3.489 20.573 -21.723 1.00 79.88 181 ILE A N 1
ATOM 1545 C CA . ILE A 1 181 ? 4.472 19.497 -21.707 1.00 79.88 181 ILE A CA 1
ATOM 1546 C C . ILE A 1 181 ? 5.190 19.527 -20.368 1.00 79.88 181 ILE A C 1
ATOM 1548 O O . ILE A 1 181 ? 5.664 20.576 -19.923 1.00 79.88 181 ILE A O 1
ATOM 1552 N N . ARG A 1 182 ? 5.253 18.372 -19.705 1.00 83.56 182 ARG A N 1
ATOM 1553 C CA . ARG A 1 182 ? 6.005 18.204 -18.463 1.00 83.56 182 ARG A CA 1
ATOM 1554 C C . ARG A 1 182 ? 7.088 17.161 -18.626 1.00 83.56 182 ARG A C 1
ATOM 1556 O O . ARG A 1 182 ? 6.801 16.020 -18.988 1.00 83.56 182 ARG A O 1
ATOM 1563 N N . THR A 1 183 ? 8.297 17.563 -18.274 1.00 81.31 183 THR A N 1
ATOM 1564 C CA . THR A 1 183 ? 9.513 16.749 -18.280 1.00 81.31 183 THR A CA 1
ATOM 1565 C C . THR A 1 183 ? 10.205 16.878 -16.928 1.00 81.31 183 THR A C 1
ATOM 1567 O O . THR A 1 183 ? 10.033 17.877 -16.230 1.00 81.31 183 THR A O 1
ATOM 1570 N N . ARG A 1 184 ? 11.012 15.892 -16.533 1.00 77.06 184 ARG A N 1
ATOM 1571 C CA . ARG A 1 184 ? 11.872 16.026 -15.340 1.00 77.06 184 ARG A CA 1
ATOM 1572 C C . ARG A 1 184 ? 13.130 16.862 -15.597 1.00 77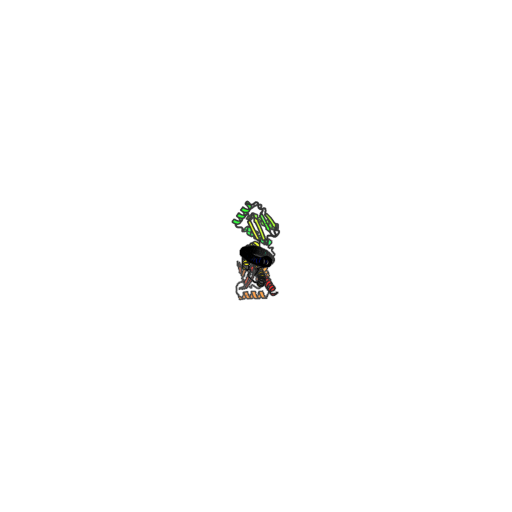.06 184 ARG A C 1
ATOM 1574 O O . ARG A 1 184 ? 13.779 17.319 -14.667 1.00 77.06 184 ARG A O 1
ATOM 1581 N N . PHE A 1 185 ? 13.456 17.071 -16.864 1.00 73.94 185 PHE A N 1
ATOM 1582 C CA . PHE A 1 185 ? 14.697 17.666 -17.339 1.00 73.94 185 PHE A CA 1
ATOM 1583 C C . PHE A 1 185 ? 14.420 18.882 -18.224 1.00 73.94 185 PHE A C 1
ATOM 1585 O O . PHE A 1 185 ? 13.311 19.056 -18.737 1.00 73.94 185 PHE A O 1
ATOM 1592 N N . ALA A 1 186 ? 15.422 19.742 -18.385 1.00 75.56 186 ALA A N 1
ATOM 1593 C CA . ALA A 1 186 ? 15.348 20.848 -19.329 1.00 75.56 186 ALA A CA 1
ATOM 1594 C C . ALA A 1 186 ? 15.556 20.319 -20.754 1.00 75.56 186 ALA A C 1
ATOM 1596 O O . ALA A 1 186 ? 16.502 19.579 -21.005 1.00 75.56 186 ALA A O 1
ATOM 1597 N N . LEU A 1 187 ? 14.671 20.699 -21.673 1.00 75.12 187 LEU A N 1
ATOM 1598 C CA . LEU A 1 187 ? 14.799 20.358 -23.087 1.00 75.12 187 LEU A CA 1
ATOM 1599 C C . LEU A 1 187 ? 15.783 21.311 -23.769 1.00 75.12 187 LEU A C 1
ATOM 1601 O O . LEU A 1 187 ? 15.831 22.501 -23.441 1.00 75.12 187 LEU A O 1
ATOM 1605 N N . SER A 1 188 ? 16.559 20.791 -24.721 1.00 80.06 188 SER A N 1
ATOM 1606 C CA . SER A 1 188 ? 17.414 21.629 -25.558 1.00 80.06 188 SER A CA 1
ATOM 1607 C C . SER A 1 188 ? 16.552 22.506 -26.491 1.00 80.06 188 SER A C 1
ATOM 1609 O O . SER A 1 188 ? 15.434 22.111 -26.843 1.00 80.06 188 SER A O 1
ATOM 1611 N N . PRO A 1 189 ? 17.038 23.687 -26.919 1.00 78.12 189 PRO A N 1
ATOM 1612 C CA . PRO A 1 189 ? 16.320 24.526 -27.880 1.00 78.12 189 PRO A CA 1
ATOM 1613 C C . PRO A 1 189 ? 16.033 23.814 -29.211 1.00 78.12 189 PRO A C 1
ATOM 1615 O O . PRO A 1 189 ? 14.966 24.002 -29.786 1.00 78.12 189 PRO A O 1
ATOM 1618 N N . GLU A 1 190 ? 16.957 22.965 -29.665 1.00 78.81 190 GLU A N 1
ATOM 1619 C CA . GLU A 1 190 ? 16.843 22.199 -30.912 1.00 78.81 190 GLU A CA 1
ATOM 1620 C C . GLU A 1 190 ? 15.704 21.177 -30.824 1.00 78.81 190 GLU A C 1
ATOM 1622 O O . GLU A 1 190 ? 14.825 21.131 -31.683 1.00 78.81 190 GLU A O 1
ATOM 1627 N N . THR A 1 191 ? 15.649 20.433 -29.718 1.00 75.38 191 THR A N 1
ATOM 1628 C CA . THR A 1 191 ? 14.583 19.462 -29.452 1.00 75.38 191 THR A CA 1
ATOM 1629 C C . THR A 1 191 ? 13.222 20.138 -29.256 1.00 75.38 191 THR A C 1
ATOM 1631 O O . THR A 1 191 ? 12.192 19.594 -29.650 1.00 75.38 191 THR A O 1
ATOM 1634 N N . HIS A 1 192 ? 13.196 21.340 -28.666 1.00 77.25 192 HIS A N 1
ATOM 1635 C CA . HIS A 1 192 ? 11.986 22.163 -28.585 1.00 77.25 192 HIS A CA 1
ATOM 1636 C C . HIS A 1 192 ? 11.423 22.475 -29.975 1.00 77.25 192 HIS A C 1
ATOM 1638 O O . HIS A 1 192 ? 10.231 22.270 -30.207 1.00 77.25 192 HIS A O 1
ATOM 1644 N N . GLU A 1 193 ? 12.261 22.958 -30.896 1.00 79.25 193 GLU A N 1
ATOM 1645 C CA . GLU A 1 193 ? 11.826 23.293 -32.254 1.00 79.25 193 GLU A CA 1
ATOM 1646 C C . GLU A 1 193 ? 11.375 22.054 -33.033 1.00 79.25 193 GLU A C 1
ATOM 1648 O O . GLU A 1 193 ? 10.325 22.084 -33.678 1.00 79.25 193 GLU A O 1
ATOM 1653 N N . GLU A 1 194 ? 12.114 20.948 -32.938 1.00 80.56 194 GLU A N 1
ATOM 1654 C CA . GLU A 1 194 ? 11.740 19.679 -33.565 1.00 80.56 194 GLU A CA 1
ATOM 1655 C C . GLU A 1 194 ? 10.362 19.197 -33.093 1.00 80.56 194 GLU A C 1
ATOM 1657 O O . GLU A 1 194 ? 9.485 18.904 -33.910 1.00 80.56 194 GLU A O 1
ATOM 1662 N N . PHE A 1 195 ? 10.127 19.199 -31.779 1.00 78.38 195 PHE A N 1
ATOM 1663 C CA . PHE A 1 195 ? 8.861 18.756 -31.205 1.00 78.38 195 PHE A CA 1
ATOM 1664 C C . PHE A 1 195 ? 7.684 19.644 -31.634 1.00 78.38 195 PHE A C 1
ATOM 1666 O O . PHE A 1 195 ? 6.617 19.138 -31.992 1.00 78.38 195 PHE A O 1
ATOM 1673 N N . LEU A 1 196 ? 7.867 20.971 -31.638 1.00 79.44 196 LEU A N 1
ATOM 1674 C CA . LEU A 1 196 ? 6.853 21.922 -32.108 1.00 79.44 196 LEU A CA 1
ATOM 1675 C C . LEU A 1 196 ? 6.507 21.701 -33.585 1.00 79.44 196 LEU A C 1
ATOM 1677 O O . LEU A 1 196 ? 5.329 21.723 -33.952 1.00 79.44 196 LEU A O 1
ATOM 1681 N N . ASN A 1 197 ? 7.515 21.436 -34.419 1.00 80.94 197 ASN A N 1
ATOM 1682 C CA . ASN A 1 197 ? 7.332 21.153 -35.840 1.00 80.94 197 ASN A CA 1
ATOM 1683 C C . ASN A 1 197 ? 6.544 19.855 -36.068 1.00 80.94 197 ASN A C 1
ATOM 1685 O O . ASN A 1 197 ? 5.616 19.835 -36.883 1.00 80.94 197 ASN A O 1
ATOM 1689 N N . VAL A 1 198 ? 6.871 18.783 -35.335 1.00 81.31 198 VAL A N 1
ATOM 1690 C CA . VAL A 1 198 ? 6.129 17.512 -35.401 1.00 81.31 198 VAL A CA 1
ATOM 1691 C C . VAL A 1 198 ? 4.679 17.712 -34.965 1.00 81.31 198 VAL A C 1
ATOM 1693 O O . VAL A 1 198 ? 3.759 17.306 -35.676 1.00 81.31 198 VAL A O 1
ATOM 1696 N N . MET A 1 199 ? 4.459 18.396 -33.843 1.00 77.50 199 MET A N 1
ATOM 1697 C CA . MET A 1 199 ? 3.124 18.674 -33.311 1.00 77.50 199 MET A CA 1
ATOM 1698 C C . MET A 1 199 ? 2.258 19.478 -34.284 1.00 77.50 199 MET A C 1
ATOM 1700 O O . MET A 1 199 ? 1.114 19.098 -34.543 1.00 77.50 199 MET A O 1
ATOM 1704 N N . GLY A 1 200 ? 2.800 20.555 -34.863 1.00 76.62 200 GLY A N 1
ATOM 1705 C CA . GLY A 1 200 ? 2.093 21.363 -35.860 1.00 76.62 200 GLY A CA 1
ATOM 1706 C C . GLY A 1 200 ? 1.702 20.547 -37.092 1.00 76.62 200 GLY A C 1
ATOM 1707 O O . GLY A 1 200 ? 0.571 20.645 -37.578 1.00 76.62 200 GLY A O 1
ATOM 1708 N N . ARG A 1 201 ? 2.602 19.668 -37.552 1.00 80.00 201 ARG A N 1
ATOM 1709 C CA . ARG A 1 201 ? 2.372 18.797 -38.710 1.00 80.00 201 ARG A CA 1
ATOM 1710 C C . ARG A 1 201 ? 1.302 17.736 -38.457 1.00 80.00 201 ARG A C 1
ATOM 1712 O O . ARG A 1 201 ? 0.397 17.587 -39.278 1.00 80.00 201 ARG A O 1
ATOM 1719 N N . GLU A 1 202 ? 1.403 17.003 -37.351 1.00 79.19 202 GLU A N 1
ATOM 1720 C CA . GLU A 1 202 ? 0.501 15.886 -37.042 1.00 79.19 202 GLU A CA 1
ATOM 1721 C C . GLU A 1 202 ? -0.904 16.371 -36.669 1.00 79.19 202 GLU A C 1
ATOM 1723 O O . GLU A 1 202 ? -1.912 15.817 -37.123 1.00 79.19 202 GLU A O 1
ATOM 1728 N N . LEU A 1 203 ? -0.997 17.454 -35.892 1.00 73.62 203 LEU A N 1
ATOM 1729 C CA . LEU A 1 203 ? -2.286 17.998 -35.466 1.00 73.62 203 LEU A CA 1
ATOM 1730 C C . LEU A 1 203 ? -2.939 18.880 -36.538 1.00 73.62 203 LEU A C 1
ATOM 1732 O O . LEU A 1 203 ? -4.169 19.004 -36.542 1.00 73.62 203 LEU A O 1
ATOM 1736 N N . LYS A 1 204 ? -2.155 19.377 -37.510 1.00 74.00 204 LYS A N 1
ATOM 1737 C CA . LYS A 1 204 ? -2.563 20.327 -38.563 1.00 74.00 204 LYS A CA 1
ATOM 1738 C C . LYS A 1 204 ? -3.082 21.647 -37.987 1.00 74.00 204 LYS A C 1
ATOM 1740 O O . LYS A 1 204 ? -4.127 22.140 -38.408 1.00 74.00 204 LYS A O 1
ATOM 1745 N N . ILE A 1 205 ? -2.377 22.175 -36.992 1.00 69.56 205 ILE A N 1
ATOM 1746 C CA . ILE A 1 205 ? -2.733 23.413 -36.293 1.00 69.56 205 ILE A CA 1
ATOM 1747 C C . ILE A 1 205 ? -1.544 24.364 -36.388 1.00 69.56 205 ILE A C 1
ATOM 1749 O O . ILE A 1 205 ? -0.440 24.017 -35.971 1.00 69.56 205 ILE A O 1
ATOM 1753 N N . ASP A 1 206 ? -1.785 25.559 -36.921 1.00 62.59 206 ASP A N 1
ATOM 1754 C CA . ASP A 1 206 ? -0.783 26.618 -37.006 1.00 62.59 206 ASP A CA 1
ATOM 1755 C C . ASP A 1 206 ? -0.768 27.443 -35.710 1.00 62.59 206 ASP A C 1
ATOM 1757 O O . ASP A 1 206 ? -1.818 27.844 -35.211 1.00 62.59 206 ASP A O 1
ATOM 1761 N N . GLY A 1 207 ? 0.427 27.729 -35.179 1.00 62.69 207 GLY A N 1
ATOM 1762 C CA . GLY A 1 207 ? 0.600 28.637 -34.036 1.00 62.69 207 GLY A CA 1
ATOM 1763 C C . GLY A 1 207 ? 0.212 28.051 -32.674 1.00 62.69 207 GLY A C 1
ATOM 1764 O O . GLY A 1 207 ? -0.452 28.719 -31.886 1.00 62.69 207 GLY A O 1
ATOM 1765 N N . LEU A 1 208 ? 0.619 26.811 -32.389 1.00 68.12 208 LEU A N 1
ATOM 1766 C CA . LEU A 1 208 ? 0.417 26.169 -31.085 1.00 68.12 208 LEU A CA 1
ATOM 1767 C C . LEU A 1 208 ? 1.214 26.898 -29.985 1.00 68.12 208 LEU A C 1
ATOM 1769 O O . LEU A 1 208 ? 2.443 26.926 -30.028 1.00 68.12 208 LEU A O 1
ATOM 1773 N N . ASP A 1 209 ? 0.521 27.442 -28.980 1.00 68.44 209 ASP A N 1
ATOM 1774 C CA . ASP A 1 209 ? 1.154 27.952 -27.758 1.00 68.44 209 ASP A CA 1
ATOM 1775 C C . ASP A 1 209 ? 1.411 26.784 -26.793 1.00 68.44 209 ASP A C 1
ATOM 1777 O O . ASP A 1 209 ? 0.517 26.305 -26.084 1.00 68.44 209 ASP A O 1
ATOM 1781 N N . VAL A 1 210 ? 2.637 26.262 -26.841 1.00 73.25 210 VAL A N 1
ATOM 1782 C CA . VAL A 1 210 ? 3.072 25.115 -26.042 1.00 73.25 210 VAL A CA 1
ATOM 1783 C C . VAL A 1 210 ? 3.934 25.594 -24.886 1.00 73.25 210 VAL A C 1
ATOM 1785 O O . VAL A 1 210 ? 5.005 26.173 -25.065 1.00 73.25 210 VAL A O 1
ATOM 1788 N N . ASN A 1 211 ? 3.483 25.295 -23.674 1.00 79.44 211 ASN A N 1
ATOM 1789 C CA . ASN A 1 211 ? 4.197 25.609 -22.454 1.00 79.44 211 ASN A CA 1
ATOM 1790 C C . ASN A 1 211 ? 4.969 24.381 -21.968 1.00 79.44 211 ASN A C 1
ATOM 1792 O O . ASN A 1 211 ? 4.385 23.338 -21.666 1.00 79.44 211 ASN A O 1
ATOM 1796 N N . PHE A 1 212 ? 6.283 24.523 -21.847 1.00 79.56 212 PHE A N 1
ATOM 1797 C CA . PHE A 1 212 ? 7.155 23.494 -21.301 1.00 79.56 212 PHE A CA 1
ATOM 1798 C C . PHE A 1 212 ? 7.432 23.777 -19.826 1.00 79.56 212 PHE A C 1
ATOM 1800 O O . PHE A 1 212 ? 7.891 24.860 -19.457 1.00 79.56 212 PHE A O 1
ATOM 1807 N N . LYS A 1 213 ? 7.156 22.799 -18.960 1.00 81.94 213 LYS A N 1
ATOM 1808 C CA . LYS A 1 213 ? 7.419 22.896 -17.520 1.00 81.94 213 LYS A CA 1
ATOM 1809 C C . LYS A 1 213 ? 8.245 21.726 -17.022 1.00 81.94 213 LYS A C 1
ATOM 1811 O O . LYS A 1 213 ? 7.819 20.578 -17.103 1.00 81.94 213 LYS A O 1
ATOM 1816 N N . THR A 1 214 ? 9.356 22.037 -16.370 1.00 80.62 214 THR A N 1
ATOM 1817 C CA . THR A 1 214 ? 10.106 21.045 -15.604 1.00 80.62 214 THR A CA 1
ATOM 1818 C C . THR A 1 214 ? 9.343 20.692 -14.324 1.00 80.62 214 THR A C 1
ATOM 1820 O O . THR A 1 214 ? 8.858 21.576 -13.611 1.00 80.62 214 THR A O 1
ATOM 1823 N N . SER A 1 215 ? 9.171 19.402 -14.043 1.00 76.50 215 SER A N 1
ATOM 1824 C CA . SER A 1 215 ? 8.450 18.911 -12.872 1.00 76.50 215 SER A CA 1
ATOM 1825 C C . SER A 1 215 ? 9.050 17.612 -12.348 1.00 76.50 215 SER A C 1
ATOM 1827 O O . SER A 1 215 ? 9.054 16.604 -13.046 1.00 76.50 215 SER A O 1
ATOM 1829 N N . ASP A 1 216 ? 9.408 17.603 -11.063 1.00 69.12 216 ASP A N 1
ATOM 1830 C CA . ASP A 1 216 ? 9.931 16.411 -10.372 1.00 69.12 216 ASP A CA 1
ATOM 1831 C C . ASP A 1 216 ? 8.902 15.279 -10.226 1.00 69.12 216 ASP A C 1
ATOM 1833 O O . ASP A 1 216 ? 9.245 14.158 -9.864 1.00 69.12 216 ASP A O 1
ATOM 1837 N N . ARG A 1 217 ? 7.624 15.565 -10.515 1.00 67.12 217 ARG A N 1
ATOM 1838 C CA . ARG A 1 217 ? 6.518 14.602 -10.426 1.00 67.12 217 ARG A CA 1
ATOM 1839 C C . ARG A 1 217 ? 6.461 13.627 -11.598 1.00 67.12 217 ARG A C 1
ATOM 1841 O O . ARG A 1 217 ? 5.753 12.635 -11.503 1.00 67.12 217 ARG A O 1
ATOM 1848 N N . VAL A 1 218 ? 7.145 13.918 -12.703 1.00 68.00 218 VAL A N 1
ATOM 1849 C CA . VAL A 1 218 ? 7.223 13.004 -13.847 1.00 68.00 218 VAL A CA 1
ATOM 1850 C C . VAL A 1 218 ? 8.492 12.178 -13.672 1.00 68.00 218 VAL A C 1
ATOM 1852 O O . VAL A 1 218 ? 9.589 12.712 -13.803 1.00 68.00 218 VAL A O 1
ATOM 1855 N N . ILE A 1 219 ? 8.369 10.898 -13.322 1.00 65.44 219 ILE A N 1
ATOM 1856 C CA . ILE A 1 219 ? 9.531 10.011 -13.161 1.00 65.44 219 ILE A CA 1
ATOM 1857 C C . ILE A 1 219 ? 9.779 9.259 -14.473 1.00 65.44 219 ILE A C 1
ATOM 1859 O O . ILE A 1 219 ? 8.853 8.672 -15.039 1.00 65.44 219 ILE A O 1
ATOM 1863 N N . GLY A 1 220 ? 11.026 9.312 -14.955 1.00 63.78 220 GLY A N 1
ATOM 1864 C CA . GLY A 1 220 ? 11.492 8.566 -16.126 1.00 63.78 220 GLY A CA 1
ATOM 1865 C C . GLY A 1 220 ? 10.655 8.779 -17.385 1.00 63.78 220 GLY A C 1
ATOM 1866 O O . GLY A 1 220 ? 10.219 7.805 -17.994 1.00 63.78 220 GLY A O 1
ATOM 1867 N N . GLY A 1 221 ? 10.342 10.031 -17.746 1.00 74.88 221 GLY A N 1
ATOM 1868 C CA . GLY A 1 221 ? 9.547 10.271 -18.947 1.00 74.88 221 GLY A CA 1
ATOM 1869 C C . GLY A 1 221 ? 9.041 11.689 -19.194 1.00 74.88 221 GLY A C 1
ATOM 1870 O O . GLY A 1 221 ? 9.494 12.664 -18.589 1.00 74.88 221 GLY A O 1
ATOM 1871 N N . ILE A 1 222 ? 8.077 11.772 -20.113 1.00 78.88 222 ILE A N 1
ATOM 1872 C CA . ILE A 1 222 ? 7.464 12.993 -20.637 1.00 78.88 222 ILE A CA 1
ATOM 1873 C C . ILE A 1 222 ? 5.953 12.819 -20.709 1.00 78.88 222 ILE A C 1
ATOM 1875 O O . ILE A 1 222 ? 5.434 11.778 -21.118 1.00 78.88 222 ILE A O 1
ATOM 1879 N N . THR A 1 223 ? 5.235 13.876 -20.340 1.00 81.88 223 THR A N 1
ATOM 1880 C CA . THR A 1 223 ? 3.781 13.945 -20.500 1.00 81.88 223 THR A CA 1
ATOM 1881 C C . THR A 1 223 ? 3.393 15.168 -21.314 1.00 81.88 223 THR A C 1
ATOM 1883 O O . THR A 1 223 ? 3.941 16.252 -21.122 1.00 81.88 223 THR A O 1
ATOM 1886 N N . LEU A 1 224 ? 2.427 14.981 -22.203 1.00 81.00 224 LEU A N 1
ATOM 1887 C CA . LEU A 1 224 ? 1.795 15.990 -23.034 1.00 81.00 224 LEU A CA 1
ATOM 1888 C C . LEU A 1 224 ? 0.315 16.033 -22.659 1.00 81.00 224 LEU A C 1
ATOM 1890 O O . LEU A 1 224 ? -0.390 15.032 -22.778 1.00 81.00 224 LEU A O 1
ATOM 1894 N N . ASN A 1 225 ? -0.150 17.184 -22.181 1.00 81.19 225 ASN A N 1
ATOM 1895 C CA . ASN A 1 225 ? -1.547 17.401 -21.829 1.00 81.19 225 ASN A CA 1
ATOM 1896 C C . ASN A 1 225 ? -2.163 18.456 -22.750 1.00 81.19 225 ASN A C 1
ATOM 1898 O O . ASN A 1 225 ? -1.632 19.561 -22.881 1.00 81.19 225 ASN A O 1
ATOM 1902 N N . ILE A 1 226 ? -3.279 18.094 -23.378 1.00 77.50 226 ILE A N 1
ATOM 1903 C CA . ILE A 1 226 ? -4.005 18.904 -24.349 1.00 77.50 226 ILE A CA 1
ATOM 1904 C C . ILE A 1 226 ? -5.492 18.881 -23.987 1.00 77.50 226 ILE A C 1
ATOM 1906 O O . ILE A 1 226 ? -6.160 17.871 -24.186 1.00 77.50 226 ILE A O 1
ATOM 1910 N N . GLY A 1 227 ? -6.022 19.975 -23.433 1.00 67.06 227 GLY A N 1
ATOM 1911 C CA . GLY A 1 227 ? -7.464 20.123 -23.174 1.00 67.06 227 GLY A CA 1
ATOM 1912 C C . GLY A 1 227 ? -8.102 18.995 -22.342 1.00 67.06 227 GLY A C 1
ATOM 1913 O O . GLY A 1 227 ? -9.273 18.681 -22.533 1.00 67.06 227 GLY A O 1
ATOM 1914 N N . GLY A 1 228 ? -7.341 18.360 -21.440 1.00 66.81 228 GLY A N 1
ATOM 1915 C CA . GLY A 1 228 ? -7.798 17.222 -20.628 1.00 66.81 228 GLY A CA 1
ATOM 1916 C C . GLY A 1 228 ? -7.460 15.841 -21.204 1.00 66.81 228 GLY A C 1
ATOM 1917 O O . GLY A 1 228 ? -7.621 14.845 -20.501 1.00 66.81 228 GLY A O 1
ATOM 1918 N N . TYR A 1 229 ? -6.939 15.771 -22.431 1.00 74.44 229 TYR A N 1
ATOM 1919 C CA . TYR A 1 229 ? -6.351 14.565 -23.010 1.00 74.44 229 TYR A CA 1
ATOM 1920 C C . TYR A 1 229 ? -4.860 14.481 -22.657 1.00 74.44 229 TYR A C 1
ATOM 1922 O O . TYR A 1 229 ? -4.126 15.452 -22.838 1.00 74.44 229 TYR A O 1
ATOM 1930 N N . GLN A 1 230 ? -4.393 13.336 -22.152 1.00 77.38 230 GLN A N 1
ATOM 1931 C CA . GLN A 1 230 ? -2.995 13.141 -21.759 1.00 77.38 230 GLN A CA 1
ATOM 1932 C C . GLN A 1 230 ? -2.347 12.032 -22.587 1.00 77.38 230 GLN A C 1
ATOM 1934 O O . GLN A 1 230 ? -2.773 10.881 -22.534 1.00 77.38 230 GLN A O 1
ATOM 1939 N N . ILE A 1 231 ? -1.266 12.376 -23.284 1.00 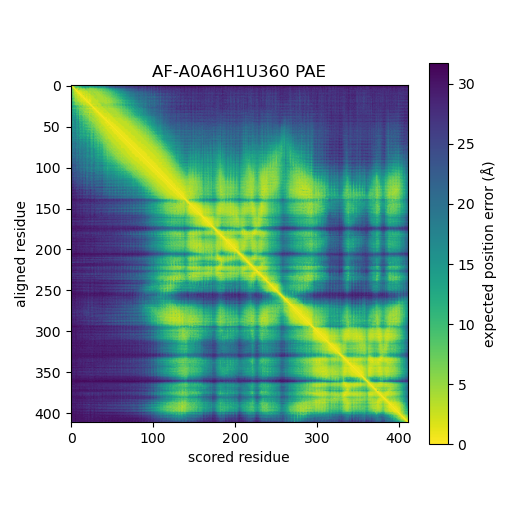76.19 231 ILE A N 1
ATOM 1940 C CA . ILE A 1 231 ? -0.331 11.421 -23.880 1.00 76.19 231 ILE A CA 1
ATOM 1941 C C . ILE A 1 231 ? 0.895 11.381 -22.977 1.00 76.19 231 ILE A C 1
ATOM 1943 O O . ILE A 1 231 ? 1.471 12.416 -22.650 1.00 76.19 231 ILE A O 1
ATOM 1947 N N . ALA A 1 232 ? 1.293 10.194 -22.541 1.00 75.00 232 ALA A N 1
ATOM 1948 C CA . ALA A 1 232 ? 2.440 10.025 -21.665 1.00 75.00 232 ALA A CA 1
ATOM 1949 C C . ALA A 1 232 ? 3.348 8.916 -22.185 1.00 75.00 232 ALA A C 1
ATOM 1951 O O . ALA A 1 232 ? 2.887 7.837 -22.563 1.00 75.00 232 ALA A O 1
ATOM 1952 N N . TRP A 1 233 ? 4.646 9.181 -22.142 1.00 78.81 233 TRP A N 1
ATOM 1953 C CA . TRP A 1 233 ? 5.667 8.153 -22.125 1.00 78.81 233 TRP A CA 1
ATOM 1954 C C . TRP A 1 233 ? 6.375 8.277 -20.779 1.00 78.81 233 TRP A C 1
ATOM 1956 O O . TRP A 1 233 ? 7.190 9.171 -20.597 1.00 78.81 233 TRP A O 1
ATOM 1966 N N . THR A 1 234 ? 5.980 7.472 -19.793 1.00 76.69 234 THR A N 1
ATOM 1967 C CA . THR A 1 234 ? 6.567 7.473 -18.441 1.00 76.69 234 THR A CA 1
ATOM 1968 C C . THR A 1 234 ? 6.725 6.047 -17.942 1.00 76.69 234 THR A C 1
ATOM 1970 O O . THR A 1 234 ? 5.900 5.190 -18.271 1.00 76.69 234 THR A O 1
ATOM 1973 N N . ILE A 1 235 ? 7.725 5.788 -17.099 1.00 73.94 235 ILE A N 1
ATOM 1974 C CA . ILE A 1 235 ? 7.900 4.475 -16.451 1.00 73.94 235 ILE A CA 1
ATOM 1975 C C . ILE A 1 235 ? 6.637 4.073 -15.666 1.00 73.94 235 ILE A C 1
ATOM 1977 O O . ILE A 1 235 ? 6.211 2.918 -15.707 1.00 73.94 235 ILE A O 1
ATOM 1981 N N . GLU A 1 236 ? 5.953 5.045 -15.055 1.00 73.19 236 GLU A N 1
ATOM 1982 C CA . GLU A 1 236 ? 4.674 4.845 -14.360 1.00 73.19 236 GLU A CA 1
ATOM 1983 C C . GLU A 1 236 ? 3.571 4.245 -15.259 1.00 73.19 236 GLU A C 1
ATOM 1985 O O . GLU A 1 236 ? 2.774 3.421 -14.808 1.00 73.19 236 GLU A O 1
ATOM 1990 N N . SER A 1 237 ? 3.542 4.576 -16.555 1.00 71.44 237 SER A N 1
ATOM 1991 C CA . SER A 1 237 ? 2.552 4.008 -17.484 1.00 71.44 237 SER A CA 1
ATOM 1992 C C . SER A 1 237 ? 2.730 2.495 -17.695 1.00 71.44 237 SER A C 1
ATOM 1994 O O . SER A 1 237 ? 1.746 1.766 -17.843 1.00 71.44 237 SER A O 1
ATOM 1996 N N . TYR A 1 238 ? 3.966 1.990 -17.616 1.00 71.00 238 TYR A N 1
ATOM 1997 C CA . TYR A 1 238 ? 4.267 0.555 -17.702 1.00 71.00 238 TYR A CA 1
ATOM 1998 C C . TYR A 1 238 ? 3.936 -0.189 -16.402 1.00 71.00 238 TYR A C 1
ATOM 2000 O O . TYR A 1 238 ? 3.681 -1.398 -16.421 1.00 71.00 238 TYR A O 1
ATOM 2008 N N . LEU A 1 239 ? 3.870 0.542 -15.288 1.00 66.81 239 LEU A N 1
ATOM 2009 C CA . LEU A 1 239 ? 3.521 0.040 -13.961 1.00 66.81 239 LEU A CA 1
ATOM 2010 C C . LEU A 1 239 ? 2.019 -0.119 -13.731 1.00 66.81 239 LEU A C 1
ATOM 2012 O O . LEU A 1 239 ? 1.605 -0.881 -12.853 1.00 66.81 239 LEU A O 1
ATOM 2016 N N . GLN A 1 240 ? 1.183 0.533 -14.538 1.00 65.00 240 GLN A N 1
ATOM 2017 C CA . GLN A 1 240 ? -0.266 0.515 -14.348 1.00 65.00 240 GLN A CA 1
ATOM 2018 C C . GLN A 1 240 ? -0.869 -0.902 -14.443 1.00 65.00 240 GLN A C 1
ATOM 2020 O O . GLN A 1 240 ? -1.846 -1.186 -13.758 1.00 65.00 240 GLN A O 1
ATOM 2025 N N . GLY A 1 241 ? -0.245 -1.820 -15.197 1.00 60.16 241 GLY A N 1
ATOM 2026 C CA . GLY A 1 241 ? -0.616 -3.246 -15.241 1.00 60.16 241 GLY A CA 1
ATOM 2027 C C . GLY A 1 241 ? 0.068 -4.141 -14.193 1.00 60.16 241 GLY A C 1
ATOM 2028 O O . GLY A 1 241 ? -0.288 -5.311 -14.066 1.00 60.16 241 GLY A O 1
ATOM 2029 N N . VAL A 1 242 ? 1.063 -3.626 -13.464 1.00 63.84 242 VAL A N 1
ATOM 2030 C CA . VAL A 1 242 ? 1.755 -4.309 -12.350 1.00 63.84 242 VAL A CA 1
ATOM 2031 C C . VAL A 1 242 ? 1.014 -4.064 -11.031 1.00 63.84 242 VAL A C 1
ATOM 2033 O O . VAL A 1 242 ? 0.963 -4.949 -10.177 1.00 63.84 242 VAL A O 1
ATOM 2036 N N . ARG A 1 243 ? 0.353 -2.903 -10.910 1.00 61.88 243 ARG A N 1
ATOM 2037 C CA . ARG A 1 243 ? -0.479 -2.487 -9.770 1.00 61.88 243 ARG A CA 1
ATOM 2038 C C . ARG A 1 243 ? -1.450 -3.567 -9.297 1.00 61.88 243 ARG A C 1
ATOM 2040 O O . ARG A 1 243 ? -1.493 -3.856 -8.103 1.00 61.88 243 ARG A O 1
ATOM 2047 N N . ASP A 1 244 ? -2.194 -4.171 -10.218 1.00 62.75 244 ASP A N 1
ATOM 2048 C CA . ASP A 1 244 ? -3.213 -5.164 -9.867 1.00 62.75 244 ASP A CA 1
ATOM 2049 C C . ASP A 1 244 ? -2.579 -6.447 -9.314 1.00 62.75 244 ASP A C 1
ATOM 2051 O O . ASP A 1 244 ? -3.049 -6.987 -8.316 1.00 62.75 244 ASP A O 1
ATOM 2055 N N . ARG A 1 245 ? -1.441 -6.875 -9.881 1.00 63.66 245 ARG A N 1
ATOM 2056 C CA . ARG A 1 245 ? -0.705 -8.066 -9.425 1.00 63.66 245 ARG A CA 1
ATOM 2057 C C . ARG A 1 245 ? -0.053 -7.862 -8.062 1.00 63.66 245 ARG A C 1
ATOM 2059 O O . ARG A 1 245 ? -0.128 -8.747 -7.217 1.00 63.66 245 ARG A O 1
ATOM 2066 N N . VAL A 1 246 ? 0.550 -6.696 -7.829 1.00 64.06 246 VAL A N 1
ATOM 2067 C CA . VAL A 1 246 ? 1.158 -6.351 -6.534 1.00 64.06 246 VAL A CA 1
ATOM 2068 C C . VAL A 1 246 ? 0.080 -6.186 -5.462 1.00 64.06 246 VAL A C 1
ATOM 2070 O O . VAL A 1 246 ? 0.238 -6.689 -4.352 1.00 64.06 246 VAL A O 1
ATOM 2073 N N . SER A 1 247 ? -1.057 -5.563 -5.792 1.00 63.22 247 SER A N 1
ATOM 2074 C CA . SER A 1 247 ? -2.196 -5.475 -4.873 1.00 63.22 247 SER A CA 1
ATOM 2075 C C . SER A 1 247 ? -2.745 -6.857 -4.507 1.00 63.22 247 SER A C 1
ATOM 2077 O O . SER A 1 247 ? -3.031 -7.097 -3.334 1.00 63.22 247 SER A O 1
ATOM 2079 N N . GLU A 1 248 ? -2.857 -7.768 -5.477 1.00 63.91 248 GLU A N 1
ATOM 2080 C CA . GLU A 1 248 ? -3.323 -9.140 -5.252 1.00 63.91 248 GLU A CA 1
ATOM 2081 C C . GLU A 1 248 ? -2.305 -9.982 -4.460 1.00 63.91 248 GLU A C 1
ATOM 2083 O O . GLU A 1 248 ? -2.682 -10.769 -3.590 1.00 63.91 248 GLU A O 1
ATOM 2088 N N . ALA A 1 249 ? -1.004 -9.800 -4.701 1.00 62.16 249 ALA A N 1
ATOM 2089 C CA . ALA A 1 249 ? 0.048 -10.437 -3.912 1.00 62.16 249 ALA A CA 1
ATOM 2090 C C . ALA A 1 249 ? -0.001 -9.968 -2.449 1.00 62.16 249 ALA A C 1
ATOM 2092 O O . ALA A 1 249 ? 0.038 -10.791 -1.536 1.00 62.16 249 ALA A O 1
ATOM 2093 N N . ILE A 1 250 ? -0.194 -8.667 -2.217 1.00 61.50 250 ILE A N 1
ATOM 2094 C CA . ILE A 1 250 ? -0.387 -8.103 -0.875 1.00 61.50 250 ILE A CA 1
ATOM 2095 C C . ILE A 1 250 ? -1.655 -8.673 -0.219 1.00 61.50 250 ILE A C 1
ATOM 2097 O O . ILE A 1 250 ? -1.615 -9.033 0.957 1.00 61.50 250 ILE A O 1
ATOM 2101 N N . ASP A 1 251 ? -2.752 -8.846 -0.967 1.00 61.22 251 ASP A N 1
ATOM 2102 C CA . ASP A 1 251 ? -3.975 -9.502 -0.472 1.00 61.22 251 ASP A CA 1
ATOM 2103 C C . ASP A 1 251 ? -3.717 -10.935 0.002 1.00 61.22 251 ASP A C 1
ATOM 2105 O O . ASP A 1 251 ? -4.106 -11.300 1.112 1.00 61.22 251 ASP A O 1
ATOM 2109 N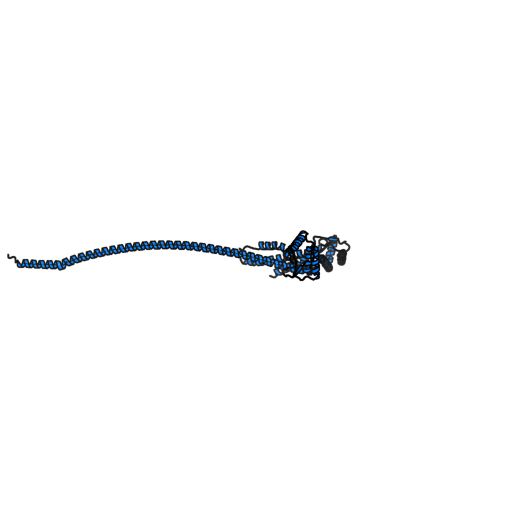 N . ARG A 1 252 ? -3.013 -11.738 -0.803 1.00 55.75 252 ARG A N 1
ATOM 2110 C CA . ARG A 1 252 ? -2.658 -13.125 -0.453 1.00 55.75 252 ARG A CA 1
ATOM 2111 C C . ARG A 1 252 ? -1.729 -13.202 0.752 1.00 55.75 252 ARG A C 1
ATOM 2113 O O . ARG A 1 252 ? -1.791 -14.158 1.521 1.00 55.75 252 ARG A O 1
ATOM 2120 N N . VAL A 1 253 ? -0.882 -12.192 0.917 1.00 51.84 253 VAL A N 1
ATOM 2121 C CA . VAL A 1 253 ? 0.086 -12.109 2.004 1.00 51.84 253 VAL A CA 1
ATOM 2122 C C . VAL A 1 253 ? -0.544 -11.545 3.279 1.00 51.84 253 VAL A C 1
ATOM 2124 O O . VAL A 1 253 ? 0.068 -11.691 4.325 1.00 51.84 253 VAL A O 1
ATOM 2127 N N . THR A 1 254 ? -1.757 -10.974 3.289 1.00 54.91 254 THR A N 1
ATOM 2128 C CA . THR A 1 254 ? -2.376 -10.417 4.514 1.00 54.91 254 THR A CA 1
ATOM 2129 C C . THR A 1 254 ? -2.989 -11.525 5.401 1.00 54.91 254 THR A C 1
ATOM 2131 O O . THR A 1 254 ? -4.154 -11.887 5.268 1.00 54.91 254 THR A O 1
ATOM 2134 N N . VAL A 1 255 ? -2.196 -12.095 6.318 1.00 50.12 255 VAL A N 1
ATOM 2135 C CA . VAL A 1 255 ? -2.604 -13.165 7.258 1.00 50.12 255 VAL A CA 1
ATOM 2136 C C . VAL A 1 255 ? -3.555 -12.642 8.363 1.00 50.12 255 VAL A C 1
ATOM 2138 O O . VAL A 1 255 ? -3.312 -11.554 8.890 1.00 50.12 255 VAL A O 1
ATOM 2141 N N . PRO A 1 256 ? -4.598 -13.400 8.774 1.00 48.84 256 PRO A N 1
ATOM 2142 C CA . PRO A 1 256 ? -5.458 -13.064 9.917 1.00 48.84 256 PRO A CA 1
ATOM 2143 C C . PRO A 1 256 ? -4.715 -13.066 11.265 1.00 48.84 256 PRO A C 1
ATOM 2145 O O . PRO A 1 256 ? -3.794 -13.847 11.481 1.00 48.84 256 PRO A O 1
ATOM 2148 N N . LEU A 1 257 ? -5.178 -12.232 12.200 1.00 49.66 257 LEU A N 1
ATOM 2149 C CA . LEU A 1 257 ? -4.580 -11.913 13.510 1.00 49.66 257 LEU A CA 1
ATOM 2150 C C . LEU A 1 257 ? -4.430 -13.068 14.537 1.00 49.66 257 LEU A C 1
ATOM 2152 O O . LEU A 1 257 ? -4.082 -12.791 15.684 1.00 49.66 257 LEU A O 1
ATOM 2156 N N . ASP A 1 258 ? -4.656 -14.333 14.179 1.00 51.00 258 ASP A N 1
ATOM 2157 C CA . ASP A 1 258 ? -4.817 -15.441 15.144 1.00 51.00 258 ASP A CA 1
ATOM 2158 C C . ASP A 1 258 ? -3.522 -16.200 15.522 1.00 51.00 258 ASP A C 1
ATOM 2160 O O . ASP A 1 258 ? -3.594 -17.202 16.227 1.00 51.00 258 ASP A O 1
ATOM 2164 N N . ARG A 1 259 ? -2.326 -15.764 15.091 1.00 52.34 259 ARG A N 1
ATOM 2165 C CA . ARG A 1 259 ? -1.051 -16.467 15.399 1.00 52.34 259 ARG A CA 1
ATOM 2166 C C . ARG A 1 259 ? -0.268 -15.869 16.569 1.00 52.34 259 ARG A C 1
ATOM 2168 O O . ARG A 1 259 ? -0.415 -14.681 16.846 1.00 52.34 259 ARG A O 1
ATOM 2175 N N . GLU A 1 260 ? 0.556 -16.676 17.239 1.00 52.34 260 GLU A N 1
ATOM 2176 C CA . GLU A 1 260 ? 1.407 -16.266 18.371 1.00 52.34 260 GLU A CA 1
ATOM 2177 C C . GLU A 1 260 ? 2.476 -15.229 17.972 1.00 52.34 260 GLU A C 1
ATOM 2179 O O . GLU A 1 260 ? 2.816 -15.077 16.802 1.00 52.34 260 GLU A O 1
ATOM 2184 N N . GLU A 1 261 ? 2.977 -14.464 18.944 1.00 50.53 261 GLU A N 1
ATOM 2185 C CA . GLU A 1 261 ? 3.781 -13.251 18.721 1.00 50.53 261 GLU A CA 1
ATOM 2186 C C . GLU A 1 261 ? 5.192 -13.529 18.159 1.00 50.53 261 GLU A C 1
ATOM 2188 O O . GLU A 1 261 ? 5.681 -12.728 17.366 1.00 50.53 261 GLU A O 1
ATOM 2193 N N . SER A 1 262 ? 5.821 -14.678 18.462 1.00 43.81 262 SER A N 1
ATOM 2194 C CA . SER A 1 262 ? 7.118 -15.044 17.853 1.00 43.81 262 SER A CA 1
ATOM 2195 C C . SER A 1 262 ? 6.982 -15.491 16.397 1.00 43.81 262 SER A C 1
ATOM 2197 O O . SER A 1 262 ? 7.793 -15.095 15.564 1.00 43.81 262 SER A O 1
ATOM 2199 N N . ASP A 1 263 ? 5.907 -16.214 16.063 1.00 54.72 263 ASP A N 1
ATOM 2200 C CA . ASP A 1 263 ? 5.588 -16.603 14.683 1.00 54.72 263 ASP A CA 1
ATOM 2201 C C . ASP A 1 263 ? 5.299 -15.378 13.800 1.00 54.72 263 ASP A C 1
ATOM 2203 O O . ASP A 1 263 ? 5.459 -15.430 12.580 1.00 54.72 263 ASP A O 1
ATOM 2207 N N . ARG A 1 264 ? 4.864 -14.257 14.399 1.00 57.41 264 ARG A N 1
ATOM 2208 C CA . ARG A 1 264 ? 4.628 -12.995 13.681 1.00 57.41 264 ARG A CA 1
ATOM 2209 C C . ARG A 1 264 ? 5.927 -12.328 13.255 1.00 57.41 264 ARG A C 1
ATOM 2211 O O . ARG A 1 264 ? 6.006 -11.925 12.103 1.00 57.41 264 ARG A O 1
ATOM 2218 N N . VAL A 1 265 ? 6.922 -12.240 14.139 1.00 54.62 265 VAL A N 1
ATOM 2219 C CA . VAL A 1 265 ? 8.194 -11.554 13.848 1.00 54.62 265 VAL A CA 1
ATOM 2220 C C . VAL A 1 265 ? 8.986 -12.304 12.773 1.00 54.62 265 VAL A C 1
ATOM 2222 O O . VAL A 1 265 ? 9.397 -11.704 11.784 1.00 54.62 265 VAL A O 1
ATOM 2225 N N . GLU A 1 266 ? 9.108 -13.630 12.894 1.00 55.28 266 GLU A N 1
ATOM 2226 C CA . GLU A 1 266 ? 9.782 -14.458 11.882 1.00 55.28 266 GLU A CA 1
ATOM 2227 C C . GLU A 1 266 ? 8.999 -14.490 10.552 1.00 55.28 266 GLU A C 1
ATOM 2229 O O . GLU A 1 266 ? 9.580 -14.511 9.465 1.00 55.28 266 GLU A O 1
ATOM 2234 N N . SER A 1 267 ? 7.662 -14.418 10.606 1.00 59.91 267 SER A N 1
ATOM 2235 C CA . SER A 1 267 ? 6.832 -14.257 9.407 1.00 59.91 267 SER A CA 1
ATOM 2236 C C . SER A 1 267 ? 6.969 -12.875 8.766 1.00 59.91 267 SER A C 1
ATOM 2238 O O . SER A 1 267 ? 6.816 -12.792 7.548 1.00 59.91 267 SER A O 1
ATOM 2240 N N . GLU A 1 268 ? 7.174 -11.806 9.535 1.00 62.03 268 GLU A N 1
ATOM 2241 C CA . GLU A 1 268 ? 7.324 -10.438 9.024 1.00 62.03 268 GLU A CA 1
ATOM 2242 C C . GLU A 1 268 ? 8.672 -10.245 8.330 1.00 62.03 268 GLU A C 1
ATOM 2244 O O . GLU A 1 268 ? 8.694 -9.749 7.206 1.00 62.03 268 GLU A O 1
ATOM 2249 N N . GLU A 1 269 ? 9.766 -10.734 8.915 1.00 62.69 269 GLU A N 1
ATOM 2250 C CA . GLU A 1 269 ? 11.096 -10.649 8.298 1.00 62.69 269 GLU A CA 1
ATOM 2251 C C . GLU A 1 269 ? 11.168 -11.459 6.990 1.00 62.69 269 GLU A C 1
ATOM 2253 O O . GLU A 1 269 ? 11.652 -10.980 5.962 1.00 62.69 269 GLU A O 1
ATOM 2258 N N . ASN A 1 270 ? 10.606 -12.673 6.983 1.00 65.88 270 ASN A N 1
ATOM 2259 C CA . ASN A 1 270 ? 10.524 -13.488 5.768 1.00 65.88 270 ASN A CA 1
ATOM 2260 C C . ASN A 1 270 ? 9.585 -12.878 4.709 1.00 65.88 270 ASN A C 1
ATOM 2262 O O . ASN A 1 270 ? 9.827 -13.030 3.510 1.00 65.88 270 ASN A O 1
ATOM 2266 N N . ARG A 1 271 ? 8.529 -12.164 5.126 1.00 67.56 271 ARG A N 1
ATOM 2267 C CA . ARG A 1 271 ? 7.644 -11.411 4.218 1.00 67.56 271 ARG A CA 1
ATOM 2268 C C . ARG A 1 271 ? 8.366 -10.242 3.569 1.00 67.56 271 ARG A C 1
ATOM 2270 O O . ARG A 1 271 ? 8.210 -10.047 2.369 1.00 67.56 271 ARG A O 1
ATOM 2277 N N . GLU A 1 272 ? 9.119 -9.473 4.348 1.00 65.75 272 GLU A N 1
ATOM 2278 C CA . GLU A 1 272 ? 9.858 -8.314 3.851 1.00 65.75 272 GLU A CA 1
ATOM 2279 C C . GLU A 1 272 ? 10.892 -8.740 2.803 1.00 65.75 272 GLU A C 1
ATOM 2281 O O . GLU A 1 272 ? 10.904 -8.194 1.701 1.00 65.75 272 GLU A O 1
ATOM 2286 N N . LYS A 1 273 ? 11.653 -9.805 3.081 1.00 66.62 273 LYS A N 1
ATOM 2287 C CA . LYS A 1 273 ? 12.604 -10.393 2.124 1.00 66.62 273 LYS A CA 1
ATOM 2288 C C . LYS A 1 273 ? 11.914 -10.887 0.847 1.00 66.62 273 LYS A C 1
ATOM 2290 O O . LYS A 1 273 ? 12.374 -10.599 -0.252 1.00 66.62 273 LYS A O 1
ATOM 2295 N N . ALA A 1 274 ? 10.783 -11.588 0.964 1.00 66.75 274 ALA A N 1
ATOM 2296 C CA . ALA A 1 274 ? 10.043 -12.066 -0.208 1.00 66.75 274 ALA A CA 1
ATOM 2297 C C . ALA A 1 274 ? 9.493 -10.916 -1.072 1.00 66.75 274 ALA A C 1
ATOM 2299 O O . ALA A 1 274 ? 9.500 -11.007 -2.299 1.00 66.75 274 ALA A O 1
ATOM 2300 N N . LEU A 1 275 ? 9.036 -9.830 -0.440 1.00 66.94 275 LEU A N 1
ATOM 2301 C CA . LEU A 1 275 ? 8.574 -8.634 -1.143 1.00 66.94 275 LEU A CA 1
ATOM 2302 C C . LEU A 1 275 ? 9.726 -7.907 -1.841 1.00 66.94 275 LEU A C 1
ATOM 2304 O O . LEU A 1 275 ? 9.541 -7.472 -2.972 1.00 66.94 275 LEU A O 1
ATOM 2308 N N . GLN A 1 276 ? 10.905 -7.819 -1.220 1.00 68.06 276 GLN A N 1
ATOM 2309 C CA . GLN A 1 276 ? 12.100 -7.246 -1.850 1.00 68.06 276 GLN A CA 1
ATOM 2310 C C . GLN A 1 276 ? 12.510 -8.018 -3.109 1.00 68.06 276 GLN A C 1
ATOM 2312 O O . GLN A 1 276 ? 12.677 -7.411 -4.164 1.00 68.06 276 GLN A O 1
ATOM 2317 N N . VAL A 1 277 ? 12.565 -9.351 -3.037 1.00 71.19 277 VAL A N 1
ATOM 2318 C CA . VAL A 1 277 ? 12.879 -10.193 -4.205 1.00 71.19 277 VAL A CA 1
ATOM 2319 C C . VAL A 1 277 ? 11.848 -9.997 -5.324 1.00 71.19 277 VAL A C 1
ATOM 2321 O O . VAL A 1 277 ? 12.208 -9.864 -6.494 1.00 71.19 277 VAL A O 1
ATOM 2324 N N . GLU A 1 278 ? 10.556 -9.932 -4.986 1.00 71.19 278 GLU A N 1
ATOM 2325 C CA . GLU A 1 278 ? 9.508 -9.687 -5.984 1.00 71.19 278 GLU A CA 1
ATOM 2326 C C . GLU A 1 278 ? 9.611 -8.278 -6.594 1.00 71.19 278 GLU A C 1
ATOM 2328 O O . GLU A 1 278 ? 9.400 -8.125 -7.796 1.00 71.19 278 GLU A O 1
ATOM 2333 N N . LEU A 1 279 ? 9.981 -7.253 -5.815 1.00 72.06 279 LEU A N 1
ATOM 2334 C CA . LEU A 1 279 ? 10.204 -5.897 -6.333 1.00 72.06 279 LEU A CA 1
ATOM 2335 C C . LEU A 1 279 ? 11.329 -5.855 -7.355 1.00 72.06 279 LEU A C 1
ATOM 2337 O O . LEU A 1 279 ? 11.132 -5.302 -8.437 1.00 72.06 279 LEU A O 1
ATOM 2341 N N . VAL A 1 280 ? 12.481 -6.444 -7.024 1.00 74.38 280 VAL A N 1
ATOM 2342 C CA . VAL A 1 280 ? 13.633 -6.508 -7.930 1.00 74.38 280 VAL A CA 1
ATOM 2343 C C . VAL A 1 280 ? 13.217 -7.220 -9.213 1.00 74.38 280 VAL A C 1
ATOM 2345 O O . VAL A 1 280 ? 13.364 -6.691 -10.308 1.00 74.38 280 VAL A O 1
ATOM 2348 N N . ARG A 1 281 ? 12.560 -8.374 -9.110 1.00 74.69 281 ARG A N 1
ATOM 2349 C CA . ARG A 1 281 ? 12.103 -9.104 -10.296 1.00 74.69 281 ARG A CA 1
ATOM 2350 C C . ARG A 1 281 ? 11.124 -8.302 -11.168 1.00 74.69 281 ARG A C 1
ATOM 2352 O O . ARG A 1 281 ? 11.199 -8.336 -12.403 1.00 74.69 281 ARG A O 1
ATOM 2359 N N . GLN A 1 282 ? 10.185 -7.580 -10.551 1.00 77.50 282 GLN A N 1
ATOM 2360 C CA . GLN A 1 282 ? 9.256 -6.723 -11.290 1.00 77.50 282 GLN A CA 1
ATOM 2361 C C . GLN A 1 282 ? 9.982 -5.536 -11.936 1.00 77.50 282 GLN A C 1
ATOM 2363 O O . GLN A 1 282 ? 9.669 -5.224 -13.085 1.00 77.50 282 GLN A O 1
ATOM 2368 N N . SER A 1 283 ? 10.962 -4.914 -11.267 1.00 78.31 283 SER A N 1
ATOM 2369 C CA . SER A 1 283 ? 11.709 -3.773 -11.821 1.00 78.31 283 SER A CA 1
ATOM 2370 C C . SER A 1 283 ? 12.441 -4.165 -13.103 1.00 78.31 283 SER A C 1
ATOM 2372 O O . SER A 1 283 ? 12.339 -3.464 -14.108 1.00 78.31 283 SER A O 1
ATOM 2374 N N . TYR A 1 284 ? 13.049 -5.352 -13.129 1.00 75.56 284 TYR A N 1
ATOM 2375 C CA . TYR A 1 284 ? 13.676 -5.926 -14.320 1.00 75.56 284 TYR A CA 1
ATOM 2376 C C . TYR A 1 284 ? 12.674 -6.199 -15.438 1.00 75.56 284 TYR A C 1
ATOM 2378 O O . TYR A 1 284 ? 12.914 -5.858 -16.596 1.00 75.56 284 TYR A O 1
ATOM 2386 N N . THR A 1 285 ? 11.515 -6.765 -15.100 1.00 77.88 285 THR A N 1
ATOM 2387 C CA . THR A 1 285 ? 10.451 -7.026 -16.082 1.00 77.88 285 THR A CA 1
ATOM 2388 C C . THR A 1 285 ? 9.971 -5.727 -16.738 1.00 77.88 285 THR A C 1
ATOM 2390 O O . THR A 1 285 ? 9.718 -5.687 -17.946 1.00 77.88 285 THR A O 1
ATOM 2393 N N . ILE A 1 286 ? 9.850 -4.651 -15.956 1.00 76.88 286 ILE A N 1
ATOM 2394 C CA . ILE A 1 286 ? 9.417 -3.344 -16.455 1.00 76.88 286 ILE A CA 1
ATOM 2395 C C . ILE A 1 286 ? 10.535 -2.683 -17.254 1.00 76.88 286 ILE A C 1
ATOM 2397 O O . ILE A 1 286 ? 10.272 -2.246 -18.371 1.00 76.88 286 ILE A O 1
ATOM 2401 N N . ALA A 1 287 ? 11.767 -2.662 -16.742 1.00 75.81 287 ALA A N 1
ATOM 2402 C CA . ALA A 1 287 ? 12.924 -2.116 -17.448 1.00 75.81 287 ALA A CA 1
ATOM 2403 C C . ALA A 1 287 ? 13.117 -2.810 -18.800 1.00 75.81 287 ALA A C 1
ATOM 2405 O O . ALA A 1 287 ? 13.298 -2.138 -19.811 1.00 75.81 287 ALA A O 1
ATOM 2406 N N . ARG A 1 288 ? 12.960 -4.139 -18.861 1.00 75.56 288 ARG A N 1
ATOM 2407 C CA . ARG A 1 288 ? 12.965 -4.902 -20.117 1.00 75.56 288 ARG A CA 1
ATOM 2408 C C . ARG A 1 288 ? 11.901 -4.411 -21.089 1.00 75.56 288 ARG A C 1
ATOM 2410 O O . ARG A 1 288 ? 12.181 -4.234 -22.271 1.00 75.56 288 ARG A O 1
ATOM 2417 N N . ARG A 1 289 ? 10.675 -4.191 -20.611 1.00 75.88 289 ARG A N 1
ATOM 2418 C CA . ARG A 1 289 ? 9.573 -3.704 -21.449 1.00 75.88 289 ARG A CA 1
ATOM 2419 C C . ARG A 1 289 ? 9.819 -2.281 -21.950 1.00 75.88 289 ARG A C 1
ATOM 2421 O O . ARG A 1 289 ? 9.562 -2.015 -23.116 1.00 75.88 289 ARG A O 1
ATOM 2428 N N . VAL A 1 290 ? 10.337 -1.406 -21.090 1.00 73.94 290 VAL A N 1
ATOM 2429 C CA . VAL A 1 290 ? 10.718 -0.029 -21.431 1.00 73.94 290 VAL A CA 1
ATOM 2430 C C . VAL A 1 290 ? 11.828 -0.025 -22.482 1.00 73.94 290 VAL A C 1
ATOM 2432 O O . VAL A 1 290 ? 11.733 0.684 -23.474 1.00 73.94 290 VAL A O 1
ATOM 2435 N N . LEU A 1 291 ? 12.851 -0.860 -22.305 1.00 72.50 291 LEU A N 1
ATOM 2436 C CA . LEU A 1 291 ? 14.000 -0.925 -23.208 1.00 72.50 291 LEU A CA 1
ATOM 2437 C C . LEU A 1 291 ? 13.684 -1.588 -24.543 1.00 72.50 291 LEU A C 1
ATOM 2439 O O . LEU A 1 291 ? 14.303 -1.258 -25.549 1.00 72.50 291 LEU A O 1
ATOM 2443 N N . LYS A 1 292 ? 12.678 -2.463 -24.582 1.00 73.00 292 LYS A N 1
ATOM 2444 C CA . LYS A 1 292 ? 12.149 -2.994 -25.838 1.00 73.00 292 LYS A CA 1
ATOM 2445 C C . LYS A 1 292 ? 11.493 -1.910 -26.700 1.00 73.00 292 LYS A C 1
ATOM 2447 O O . LYS A 1 292 ? 11.641 -1.960 -27.917 1.00 73.00 292 LYS A O 1
ATOM 2452 N N . ASP A 1 293 ? 10.833 -0.923 -26.091 1.00 70.44 293 ASP A N 1
ATOM 2453 C CA . ASP A 1 293 ? 10.306 0.247 -26.813 1.00 70.44 293 ASP A CA 1
ATOM 2454 C C . ASP A 1 293 ? 11.439 1.132 -27.381 1.00 70.44 293 ASP A C 1
ATOM 2456 O O . ASP A 1 293 ? 11.191 1.912 -28.292 1.00 70.44 293 ASP A O 1
ATOM 2460 N N . PHE A 1 294 ? 12.677 0.981 -26.894 1.00 68.06 294 PHE A N 1
ATOM 2461 C CA . PHE A 1 294 ? 13.872 1.696 -27.360 1.00 68.06 294 PHE A CA 1
ATOM 2462 C C . PHE A 1 294 ? 14.753 0.892 -28.321 1.00 68.06 294 PHE A C 1
ATOM 2464 O O . PHE A 1 294 ? 15.911 1.248 -28.526 1.00 68.06 294 PHE A O 1
ATOM 2471 N N . ALA A 1 295 ? 14.249 -0.198 -28.907 1.00 65.31 295 ALA A N 1
ATOM 2472 C CA . ALA A 1 295 ? 14.971 -1.000 -29.901 1.00 65.31 295 ALA A CA 1
ATOM 2473 C C . ALA A 1 295 ? 15.099 -0.286 -31.267 1.00 65.31 295 ALA A C 1
ATOM 2475 O O . ALA A 1 295 ? 14.766 -0.840 -32.318 1.00 65.31 295 ALA A O 1
ATOM 2476 N N . ASP A 1 296 ? 15.566 0.958 -31.239 1.00 68.00 296 ASP A N 1
ATOM 2477 C CA . ASP A 1 296 ? 15.771 1.830 -32.384 1.00 68.00 296 ASP A CA 1
ATOM 2478 C C . ASP A 1 296 ? 17.103 1.555 -33.100 1.00 68.00 296 ASP A C 1
ATOM 2480 O O . ASP A 1 296 ? 17.911 0.718 -32.692 1.00 68.00 296 ASP A O 1
ATOM 2484 N N . GLU A 1 297 ? 17.314 2.235 -34.227 1.00 68.25 297 GLU A N 1
ATOM 2485 C CA . GLU A 1 297 ? 18.463 2.022 -35.117 1.00 68.25 297 GLU A CA 1
ATOM 2486 C C . GLU A 1 297 ? 19.812 2.215 -34.396 1.00 68.25 297 GLU A C 1
ATOM 2488 O O . GLU A 1 297 ? 20.811 1.575 -34.728 1.00 68.25 297 GLU A O 1
ATOM 2493 N N . GLU A 1 298 ? 19.851 3.042 -33.355 1.00 68.31 298 GLU A N 1
ATOM 2494 C CA . GLU A 1 298 ? 21.060 3.330 -32.593 1.00 68.31 298 GLU A CA 1
ATOM 2495 C C . GLU A 1 298 ? 21.385 2.224 -31.578 1.00 68.31 298 GLU A C 1
ATOM 2497 O O . GLU A 1 298 ? 22.532 1.765 -31.523 1.00 68.31 298 GLU A O 1
ATOM 2502 N N . LEU A 1 299 ? 20.381 1.695 -30.865 1.00 70.44 299 LEU A N 1
ATOM 2503 C CA . LEU A 1 299 ? 20.551 0.497 -30.034 1.00 70.44 299 LEU A CA 1
ATOM 2504 C C . LEU A 1 299 ? 20.975 -0.717 -30.887 1.00 70.44 299 LEU A C 1
ATOM 2506 O O . LEU A 1 299 ? 21.835 -1.505 -30.480 1.00 70.44 299 LEU A O 1
ATOM 2510 N N . GLN A 1 300 ? 20.421 -0.847 -32.098 1.00 76.19 300 GLN A N 1
ATOM 2511 C CA . GLN A 1 300 ? 20.767 -1.903 -33.058 1.00 76.19 300 GLN A CA 1
ATOM 2512 C C . GLN A 1 300 ? 22.219 -1.794 -33.546 1.00 76.19 300 GLN A C 1
ATOM 2514 O O . GLN A 1 300 ? 22.958 -2.783 -33.530 1.00 76.19 300 GLN A O 1
ATOM 2519 N N . ASN A 1 301 ? 22.668 -0.596 -33.930 1.00 76.19 301 ASN A N 1
ATOM 2520 C CA . ASN A 1 301 ? 24.057 -0.360 -34.334 1.00 76.19 301 ASN A CA 1
ATOM 2521 C C . ASN A 1 301 ? 25.033 -0.680 -33.199 1.00 76.19 301 ASN A C 1
ATOM 2523 O O . ASN A 1 301 ? 26.083 -1.291 -33.404 1.00 76.19 301 ASN A O 1
ATOM 2527 N N . ARG A 1 302 ? 24.654 -0.350 -31.967 1.00 75.19 302 ARG A N 1
ATOM 2528 C CA . ARG A 1 302 ? 25.481 -0.630 -30.804 1.00 75.19 302 ARG A CA 1
ATOM 2529 C C . ARG A 1 302 ? 25.551 -2.113 -30.447 1.00 75.19 302 ARG A C 1
ATOM 2531 O O . ARG A 1 302 ? 26.620 -2.589 -30.060 1.00 75.19 302 ARG A O 1
ATOM 2538 N N . ALA A 1 303 ? 24.458 -2.854 -30.629 1.00 77.06 303 ALA A N 1
ATOM 2539 C CA . ALA A 1 303 ? 24.437 -4.311 -30.512 1.00 77.06 303 ALA A CA 1
ATOM 2540 C C . ALA A 1 303 ? 25.496 -4.960 -31.418 1.00 77.06 303 ALA A C 1
ATOM 2542 O O . ALA A 1 303 ? 26.232 -5.851 -30.989 1.00 77.06 303 ALA A O 1
ATOM 2543 N N . ILE A 1 304 ? 25.619 -4.462 -32.654 1.00 80.75 304 ILE A N 1
ATOM 2544 C CA . ILE A 1 304 ? 26.636 -4.904 -33.613 1.00 80.75 304 ILE A CA 1
ATOM 2545 C C . ILE A 1 304 ? 28.044 -4.596 -33.088 1.00 80.75 304 ILE A C 1
ATOM 2547 O O . ILE A 1 304 ? 28.894 -5.486 -33.073 1.00 80.75 304 ILE A O 1
ATOM 2551 N N . ASP A 1 305 ? 28.297 -3.375 -32.612 1.00 79.56 305 ASP A N 1
ATOM 2552 C CA . ASP A 1 305 ? 29.610 -2.970 -32.085 1.00 79.56 305 ASP A CA 1
ATOM 2553 C C . ASP A 1 305 ? 30.048 -3.784 -30.862 1.00 79.56 305 ASP A C 1
ATOM 2555 O O . ASP A 1 305 ? 31.227 -4.125 -30.710 1.00 79.56 305 ASP A O 1
ATOM 2559 N N . VAL A 1 306 ? 29.121 -4.054 -29.939 1.00 79.31 306 VAL A N 1
ATOM 2560 C CA . VAL A 1 306 ? 29.387 -4.886 -28.757 1.00 79.31 306 VAL A CA 1
ATOM 2561 C C . VAL A 1 306 ? 29.710 -6.309 -29.195 1.00 79.31 306 VAL A C 1
ATOM 2563 O O . VAL A 1 306 ? 30.728 -6.854 -28.771 1.00 79.31 306 VAL A O 1
ATOM 2566 N N . PHE A 1 307 ? 28.914 -6.877 -30.098 1.00 83.38 307 PHE A N 1
ATOM 2567 C CA . PHE A 1 307 ? 29.138 -8.220 -30.617 1.00 83.38 307 PHE A CA 1
ATOM 2568 C C . PHE A 1 307 ? 30.483 -8.350 -31.354 1.00 83.38 307 PHE A C 1
ATOM 2570 O O . PHE A 1 307 ? 31.252 -9.275 -31.090 1.00 83.38 307 PHE A O 1
ATOM 2577 N N . LEU A 1 308 ? 30.842 -7.381 -32.203 1.00 80.94 308 LEU A N 1
ATOM 2578 C CA . LEU A 1 308 ? 32.147 -7.335 -32.874 1.00 80.94 308 LEU A CA 1
ATOM 2579 C C . LEU A 1 308 ? 33.314 -7.246 -31.876 1.00 80.94 308 LEU A C 1
ATOM 2581 O O . LEU A 1 308 ? 34.356 -7.881 -32.077 1.00 80.94 308 LEU A O 1
ATOM 2585 N N . ARG A 1 309 ? 33.153 -6.481 -30.786 1.00 81.12 309 ARG A N 1
ATOM 2586 C CA . ARG A 1 309 ? 34.143 -6.410 -29.699 1.00 81.12 309 ARG A CA 1
ATOM 2587 C C . ARG A 1 309 ? 34.257 -7.724 -28.934 1.00 81.12 309 ARG A C 1
ATOM 2589 O O . ARG A 1 309 ? 35.381 -8.149 -28.679 1.00 81.12 309 ARG A O 1
ATOM 2596 N N . GLN A 1 310 ? 33.143 -8.377 -28.615 1.00 79.56 310 GLN A N 1
ATOM 2597 C CA . GLN A 1 310 ? 33.145 -9.683 -27.950 1.00 79.56 310 GLN A CA 1
ATOM 2598 C C . GLN A 1 310 ? 33.860 -10.730 -28.807 1.00 79.56 310 GLN A C 1
ATOM 2600 O O . GLN A 1 310 ? 34.774 -11.388 -28.319 1.00 79.56 310 GLN A O 1
ATOM 2605 N N . LEU A 1 311 ? 33.560 -10.795 -30.110 1.00 78.31 311 LEU A N 1
ATOM 2606 C CA . LEU A 1 311 ? 34.267 -11.679 -31.044 1.00 78.31 311 LEU A CA 1
ATOM 2607 C C . LEU A 1 311 ? 35.782 -11.428 -31.069 1.00 78.31 311 LEU A C 1
ATOM 2609 O O . LEU A 1 311 ? 36.558 -12.362 -31.254 1.00 78.31 311 LEU A O 1
ATOM 2613 N N . LYS A 1 312 ? 36.217 -10.175 -30.885 1.00 78.38 312 LYS A N 1
ATOM 2614 C CA . LYS A 1 312 ? 37.639 -9.808 -30.809 1.00 78.38 312 LYS A CA 1
ATOM 2615 C C . LYS A 1 312 ? 38.305 -10.221 -29.494 1.00 78.38 312 LYS A C 1
ATOM 2617 O O . LYS A 1 312 ? 39.513 -10.434 -29.490 1.00 78.38 312 LYS A O 1
ATOM 2622 N N . GLN A 1 313 ? 37.550 -10.271 -28.403 1.00 80.94 313 GLN A N 1
ATOM 2623 C CA . GLN A 1 313 ? 38.058 -10.577 -27.065 1.00 80.94 313 GLN A CA 1
ATOM 2624 C C . GLN A 1 313 ? 38.054 -12.074 -26.736 1.00 80.94 313 GLN A C 1
ATOM 2626 O O . GLN A 1 313 ? 38.613 -12.443 -25.707 1.00 80.94 313 GLN A O 1
ATOM 2631 N N . LEU A 1 314 ? 37.477 -12.920 -27.598 1.00 78.19 314 LEU A N 1
ATOM 2632 C CA . LEU A 1 314 ? 37.529 -14.375 -27.449 1.00 78.19 314 LEU A CA 1
ATOM 2633 C C . LEU A 1 314 ? 38.979 -14.855 -27.328 1.00 78.19 314 LEU A C 1
ATOM 2635 O O . LEU A 1 314 ? 39.832 -14.547 -28.170 1.00 78.19 314 LEU A O 1
ATOM 2639 N N . ASP A 1 315 ? 39.253 -15.632 -26.285 1.00 79.06 315 ASP A N 1
ATOM 2640 C CA . ASP A 1 315 ? 40.581 -16.186 -26.068 1.00 79.06 315 ASP A CA 1
ATOM 2641 C C . ASP A 1 315 ? 40.895 -17.303 -27.092 1.00 79.06 315 ASP A C 1
ATOM 2643 O O . ASP A 1 315 ? 40.085 -17.650 -27.958 1.00 79.06 315 ASP A O 1
ATOM 2647 N N . GLU A 1 316 ? 42.128 -17.817 -27.102 1.00 76.19 316 GLU A N 1
ATO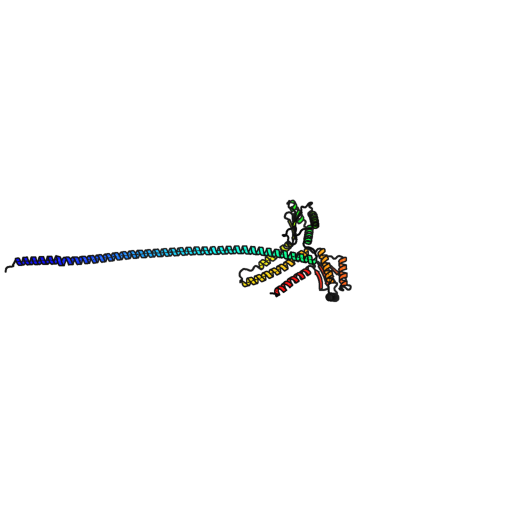M 2648 C CA . GLU A 1 316 ? 42.502 -18.896 -28.034 1.00 76.19 316 GLU A CA 1
ATOM 2649 C C . GLU A 1 316 ? 41.753 -20.207 -27.754 1.00 76.19 316 GLU A C 1
ATOM 2651 O O . GLU A 1 316 ? 41.453 -20.947 -28.688 1.00 76.19 316 GLU A O 1
ATOM 2656 N N . ARG A 1 317 ? 41.401 -20.485 -26.492 1.00 76.88 317 ARG A N 1
ATOM 2657 C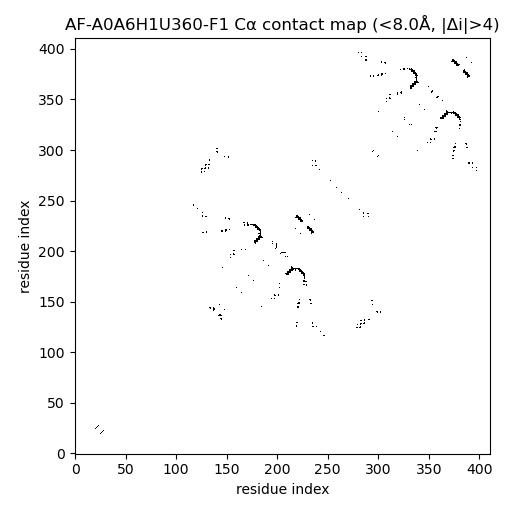 CA . ARG A 1 317 ? 40.732 -21.735 -26.108 1.00 76.88 317 ARG A CA 1
ATOM 2658 C C . ARG A 1 317 ? 39.289 -21.756 -26.583 1.00 76.88 317 ARG A C 1
ATOM 2660 O O . ARG A 1 317 ? 38.870 -22.749 -27.177 1.00 76.88 317 ARG A O 1
ATOM 2667 N N . ASP A 1 318 ? 38.575 -20.661 -26.363 1.00 74.25 318 ASP A N 1
ATOM 2668 C CA . ASP A 1 318 ? 37.205 -20.446 -26.798 1.00 74.25 318 ASP A CA 1
ATOM 2669 C C . ASP A 1 318 ? 37.139 -20.501 -28.322 1.00 74.25 318 ASP A C 1
ATOM 2671 O O . ASP A 1 318 ? 36.330 -21.243 -28.875 1.00 74.25 318 ASP A O 1
ATOM 2675 N N . ARG A 1 319 ? 38.053 -19.815 -29.025 1.00 74.81 319 ARG A N 1
ATOM 2676 C CA . ARG A 1 319 ? 38.138 -19.884 -30.495 1.00 74.81 319 ARG A CA 1
ATOM 2677 C C . ARG A 1 319 ? 38.365 -21.308 -30.999 1.00 74.81 319 ARG A C 1
ATOM 2679 O O . ARG A 1 319 ? 37.652 -21.750 -31.899 1.00 74.81 319 ARG A O 1
ATOM 2686 N N . ASP A 1 320 ? 39.289 -22.053 -30.395 1.00 72.94 320 ASP A N 1
ATOM 2687 C CA . ASP A 1 320 ? 39.572 -23.440 -30.775 1.00 72.94 320 ASP A CA 1
ATOM 2688 C C . ASP A 1 320 ? 38.409 -24.390 -30.477 1.00 72.94 320 ASP A C 1
ATOM 2690 O O . ASP A 1 320 ? 38.190 -25.372 -31.194 1.00 72.94 320 ASP A O 1
ATOM 2694 N N . GLU A 1 321 ? 37.680 -24.160 -29.388 1.00 74.00 321 GLU A N 1
ATOM 2695 C CA . GLU A 1 321 ? 36.497 -24.935 -29.022 1.00 74.00 321 GLU A CA 1
ATOM 2696 C C . GLU A 1 321 ? 35.331 -24.657 -29.974 1.00 74.00 321 GLU A C 1
ATOM 2698 O O . GLU A 1 321 ? 34.693 -25.593 -30.467 1.00 74.00 321 GLU A O 1
ATOM 2703 N N . ILE A 1 322 ? 35.115 -23.386 -30.308 1.00 73.12 322 ILE A N 1
ATOM 2704 C CA . ILE A 1 322 ? 34.113 -22.947 -31.274 1.00 73.12 322 ILE A CA 1
ATOM 2705 C C . ILE A 1 322 ? 34.429 -23.524 -32.664 1.00 73.12 322 ILE A C 1
ATOM 2707 O O . ILE A 1 322 ? 33.573 -24.169 -33.271 1.00 73.12 322 ILE A O 1
ATOM 2711 N N . ALA A 1 323 ? 35.672 -23.400 -33.137 1.00 71.88 323 ALA A N 1
ATOM 2712 C CA . ALA A 1 323 ? 36.107 -23.942 -34.426 1.00 71.88 323 ALA A CA 1
ATOM 2713 C C . ALA A 1 323 ? 35.984 -25.478 -34.494 1.00 71.88 323 ALA A C 1
ATOM 2715 O O . ALA A 1 323 ? 35.626 -26.042 -35.530 1.00 71.88 323 ALA A O 1
ATOM 2716 N N . ARG A 1 324 ? 36.242 -26.186 -33.383 1.00 73.12 324 ARG A N 1
ATOM 2717 C CA . ARG A 1 324 ? 35.998 -27.638 -33.279 1.00 73.12 324 ARG A CA 1
ATOM 2718 C C . ARG A 1 324 ? 34.510 -27.980 -33.355 1.00 73.12 324 ARG A C 1
ATOM 2720 O O . ARG A 1 324 ? 34.162 -28.953 -34.019 1.00 73.12 324 ARG A O 1
ATOM 2727 N N . SER A 1 325 ? 33.648 -27.196 -32.711 1.00 71.44 325 SER A N 1
ATOM 2728 C CA . SER A 1 325 ? 32.193 -27.392 -32.748 1.00 71.44 325 SER A CA 1
ATOM 2729 C C . SER A 1 325 ? 31.636 -27.260 -34.168 1.00 71.44 325 SER A C 1
ATOM 2731 O O . SER A 1 325 ? 30.822 -28.081 -34.584 1.00 71.44 325 SER A O 1
ATOM 2733 N N . ILE A 1 326 ? 32.128 -26.279 -34.931 1.00 69.88 326 ILE A N 1
ATOM 2734 C CA . ILE A 1 326 ? 31.736 -26.045 -36.329 1.00 69.88 326 ILE A CA 1
ATOM 2735 C C . ILE A 1 326 ? 32.139 -27.234 -37.210 1.00 69.88 326 ILE A C 1
ATOM 2737 O O . ILE A 1 326 ? 31.297 -27.824 -37.885 1.00 69.88 326 ILE A O 1
ATOM 2741 N N . ARG A 1 327 ? 33.408 -27.664 -37.130 1.00 70.31 327 ARG A N 1
ATOM 2742 C CA . ARG A 1 327 ? 33.918 -28.810 -37.908 1.00 70.31 327 ARG A CA 1
ATOM 2743 C C . ARG A 1 327 ? 33.185 -30.123 -37.615 1.00 70.31 327 ARG A C 1
ATOM 2745 O O . ARG A 1 327 ? 33.106 -30.976 -38.494 1.00 70.31 327 ARG A O 1
ATOM 2752 N N . ASN A 1 328 ? 32.669 -30.292 -36.397 1.00 69.25 328 ASN A N 1
ATOM 2753 C CA . ASN A 1 328 ? 31.996 -31.519 -35.975 1.00 69.25 328 ASN A CA 1
ATOM 2754 C C . ASN A 1 328 ? 30.495 -31.551 -36.307 1.00 69.25 328 ASN A C 1
ATOM 2756 O O . ASN A 1 328 ? 29.962 -32.644 -36.487 1.00 69.25 328 ASN A O 1
ATOM 2760 N N . SER A 1 329 ? 29.802 -30.404 -36.361 1.00 66.38 329 SER A N 1
ATOM 2761 C CA . SER A 1 329 ? 28.353 -30.381 -36.628 1.00 66.38 329 SER A CA 1
ATOM 2762 C C . SER A 1 329 ? 28.021 -30.432 -38.123 1.00 66.38 329 SER A C 1
ATOM 2764 O O . SER A 1 329 ? 26.947 -30.911 -38.487 1.00 66.38 329 SER A O 1
ATOM 2766 N N . GLY A 1 330 ? 28.927 -29.950 -38.986 1.00 63.50 330 GLY A N 1
ATOM 2767 C CA . GLY A 1 330 ? 28.695 -29.837 -40.430 1.00 63.50 330 GLY A CA 1
ATOM 2768 C C . GLY A 1 330 ? 27.526 -28.913 -40.799 1.00 63.50 330 GLY A C 1
ATOM 2769 O O . GLY A 1 330 ? 27.013 -28.997 -41.914 1.00 63.50 330 GLY A O 1
ATOM 2770 N N . GLN A 1 331 ? 27.057 -28.084 -39.859 1.00 65.19 331 GLN A N 1
ATOM 2771 C CA . GLN A 1 331 ? 25.997 -27.107 -40.083 1.00 65.19 331 GLN A CA 1
ATOM 2772 C C . GLN A 1 331 ? 26.583 -25.750 -40.465 1.00 65.19 331 GLN A C 1
ATOM 2774 O O . GLN A 1 331 ? 27.566 -25.304 -39.875 1.00 65.19 331 GLN A O 1
ATOM 2779 N N . ALA A 1 332 ? 25.921 -25.083 -41.411 1.00 68.06 332 ALA A N 1
ATOM 2780 C CA . ALA A 1 332 ? 26.284 -23.742 -41.839 1.00 68.06 332 ALA A CA 1
ATOM 2781 C C . ALA A 1 332 ? 26.172 -22.738 -40.682 1.00 68.06 332 ALA A C 1
ATOM 2783 O O . ALA A 1 332 ? 25.247 -22.788 -39.868 1.00 68.06 332 ALA A O 1
ATOM 2784 N N . ILE A 1 333 ? 27.119 -21.804 -40.638 1.00 78.56 333 ILE A N 1
ATOM 2785 C CA . ILE A 1 333 ? 27.128 -20.703 -39.678 1.00 78.56 333 ILE A CA 1
ATOM 2786 C C . ILE A 1 333 ? 25.999 -19.729 -40.016 1.00 78.56 333 ILE A C 1
ATOM 2788 O O . ILE A 1 333 ? 25.959 -19.188 -41.124 1.00 78.56 333 ILE A O 1
ATOM 2792 N N . ALA A 1 334 ? 25.122 -19.462 -39.047 1.00 85.88 334 ALA A N 1
ATOM 2793 C CA . ALA A 1 334 ? 24.035 -18.502 -39.203 1.00 85.88 334 ALA A CA 1
ATOM 2794 C C . ALA A 1 334 ? 24.202 -17.323 -38.238 1.00 85.88 334 ALA A C 1
ATOM 2796 O O . ALA A 1 334 ? 24.322 -17.508 -37.027 1.00 85.88 334 ALA A O 1
ATOM 2797 N N . ILE A 1 335 ? 24.166 -16.102 -38.766 1.00 87.44 335 ILE A N 1
ATOM 2798 C CA . ILE A 1 335 ? 24.018 -14.882 -37.973 1.00 87.44 335 ILE A CA 1
ATOM 2799 C C . ILE A 1 335 ? 22.537 -14.523 -37.961 1.00 87.44 335 ILE A C 1
ATOM 2801 O O . ILE A 1 335 ? 21.956 -14.195 -38.996 1.00 87.44 335 ILE A O 1
ATOM 2805 N N . ARG A 1 336 ? 21.934 -14.582 -36.778 1.00 89.69 336 ARG A N 1
ATOM 2806 C CA . ARG A 1 336 ? 20.549 -14.198 -36.530 1.00 89.69 336 ARG A CA 1
ATOM 2807 C C . ARG A 1 336 ? 20.506 -12.773 -35.993 1.00 89.69 336 ARG A C 1
ATOM 2809 O O . ARG A 1 336 ? 21.243 -12.445 -35.063 1.00 89.69 336 ARG A O 1
ATOM 2816 N N . THR A 1 337 ? 19.642 -11.936 -36.551 1.00 88.25 337 THR A N 1
ATOM 2817 C CA . THR A 1 337 ? 19.428 -10.560 -36.078 1.00 88.25 337 THR A CA 1
ATOM 2818 C C . THR A 1 337 ? 17.950 -10.236 -35.998 1.00 88.25 337 THR A C 1
ATOM 2820 O O . THR A 1 337 ? 17.163 -10.733 -36.799 1.00 88.25 337 THR A O 1
ATOM 2823 N N . SER A 1 338 ? 17.562 -9.366 -35.065 1.00 84.12 338 SER A N 1
ATOM 2824 C CA . SER A 1 338 ? 16.183 -8.857 -35.006 1.00 84.12 338 SER A CA 1
ATOM 2825 C C . SER A 1 338 ? 15.898 -7.738 -36.015 1.00 84.12 338 SER A C 1
ATOM 2827 O O . SER A 1 338 ? 14.755 -7.327 -36.193 1.00 84.12 338 SER A O 1
ATOM 2829 N N . PHE A 1 339 ? 16.937 -7.259 -36.703 1.00 82.38 339 PHE A N 1
ATOM 2830 C CA . PHE A 1 339 ? 16.892 -6.149 -37.648 1.00 82.38 339 PHE A CA 1
ATOM 2831 C C . PHE A 1 339 ? 17.674 -6.457 -38.925 1.00 82.38 339 PHE A C 1
ATOM 2833 O O . PHE A 1 339 ? 18.545 -7.333 -38.970 1.00 82.38 339 PHE A O 1
ATOM 2840 N N . LYS A 1 340 ? 17.377 -5.702 -39.983 1.00 83.12 340 LYS A N 1
ATOM 2841 C CA . LYS A 1 340 ? 18.002 -5.874 -41.291 1.00 83.12 340 LYS A CA 1
ATOM 2842 C C . LYS A 1 340 ? 19.408 -5.279 -41.314 1.00 83.12 340 LYS A C 1
ATOM 2844 O O . LYS A 1 340 ? 19.587 -4.069 -41.254 1.00 83.12 340 LYS A O 1
ATOM 2849 N N . LEU A 1 341 ? 20.412 -6.133 -41.500 1.00 84.69 341 LEU A N 1
ATOM 2850 C CA . LEU A 1 341 ? 21.804 -5.694 -41.627 1.00 84.69 341 LEU A CA 1
ATOM 2851 C C . LEU A 1 341 ? 22.103 -5.082 -43.001 1.00 84.69 341 LEU A C 1
ATOM 2853 O O . LEU A 1 341 ? 21.774 -5.679 -44.036 1.00 84.69 341 LEU A O 1
ATOM 2857 N N . SER A 1 342 ? 22.813 -3.951 -43.001 1.00 85.56 342 SER A N 1
ATOM 2858 C CA . SER A 1 342 ? 23.364 -3.324 -44.208 1.00 85.56 342 SER A CA 1
ATOM 2859 C C . SER A 1 342 ? 24.422 -4.217 -44.880 1.00 85.56 342 SER A C 1
ATOM 2861 O O . SER A 1 342 ? 25.037 -5.069 -44.236 1.00 85.56 342 SER A O 1
ATOM 2863 N N . GLN A 1 343 ? 24.669 -4.028 -46.182 1.00 84.50 343 GLN A N 1
ATOM 2864 C CA . GLN A 1 343 ? 25.693 -4.811 -46.889 1.00 84.50 343 GLN A CA 1
ATOM 2865 C C . GLN A 1 343 ? 27.106 -4.582 -46.334 1.00 84.50 343 GLN A C 1
ATOM 2867 O O . GLN A 1 343 ? 27.872 -5.538 -46.237 1.00 84.50 343 GLN A O 1
ATOM 2872 N N . SER A 1 344 ? 27.443 -3.353 -45.928 1.00 85.69 344 SER A N 1
ATOM 2873 C CA . SER A 1 344 ? 28.747 -3.052 -45.327 1.00 85.69 344 SER A CA 1
ATOM 2874 C C . SER A 1 344 ? 28.918 -3.755 -43.981 1.00 85.69 344 SER A C 1
ATOM 2876 O O . SER A 1 344 ? 29.959 -4.359 -43.742 1.00 85.69 344 SER A O 1
ATOM 2878 N N . THR A 1 345 ? 27.885 -3.755 -43.136 1.00 84.50 345 THR A N 1
ATOM 2879 C CA . THR A 1 345 ? 27.912 -4.440 -41.836 1.00 84.50 345 THR A CA 1
ATOM 2880 C C . THR A 1 345 ? 28.019 -5.955 -41.992 1.00 84.50 345 THR A C 1
ATOM 2882 O O . THR A 1 345 ? 28.794 -6.595 -41.285 1.00 84.50 345 THR A O 1
ATOM 2885 N N . ARG A 1 346 ? 27.284 -6.546 -42.947 1.00 87.25 346 ARG A N 1
ATOM 2886 C CA . ARG A 1 346 ? 27.404 -7.980 -43.266 1.00 87.25 346 ARG A CA 1
ATOM 2887 C C . ARG A 1 346 ? 28.837 -8.335 -43.659 1.00 87.25 346 ARG A C 1
ATOM 2889 O O . ARG A 1 346 ? 29.357 -9.333 -43.172 1.00 87.25 346 ARG A O 1
ATOM 2896 N N . GLN A 1 347 ? 29.483 -7.502 -44.478 1.00 84.88 347 GLN A N 1
ATOM 2897 C CA . GLN A 1 347 ? 30.875 -7.720 -44.868 1.00 84.88 347 GLN A CA 1
ATOM 2898 C C . GLN A 1 347 ? 31.830 -7.605 -43.673 1.00 84.88 347 GLN A C 1
ATOM 2900 O O . GLN A 1 347 ? 32.646 -8.495 -43.474 1.00 84.88 347 GLN A O 1
ATOM 2905 N N . GLN A 1 348 ? 31.670 -6.588 -42.820 1.00 84.69 348 GLN A N 1
ATOM 2906 C CA . GLN A 1 348 ? 32.481 -6.435 -41.603 1.00 84.69 348 GLN A CA 1
ATOM 2907 C C . GLN A 1 348 ? 32.370 -7.641 -40.662 1.00 84.69 348 GLN A C 1
ATOM 2909 O O . GLN A 1 348 ? 33.369 -8.064 -40.084 1.00 84.69 348 GLN A O 1
ATOM 2914 N N . LEU A 1 349 ? 31.170 -8.210 -40.508 1.00 85.38 349 LEU A N 1
ATOM 2915 C CA . LEU A 1 349 ? 30.953 -9.411 -39.698 1.00 85.38 349 LEU A CA 1
ATOM 2916 C C . LEU A 1 349 ? 31.654 -10.635 -40.300 1.00 85.38 349 LEU A C 1
ATOM 2918 O O . LEU A 1 349 ? 32.283 -11.390 -39.562 1.00 85.38 349 LEU A O 1
ATOM 2922 N N . ILE A 1 350 ? 31.585 -10.813 -41.623 1.00 84.62 350 ILE A N 1
ATOM 2923 C CA . ILE A 1 350 ? 32.294 -11.893 -42.326 1.00 84.62 350 ILE A CA 1
ATOM 2924 C C . ILE A 1 350 ? 33.806 -11.751 -42.129 1.00 84.62 350 ILE A C 1
ATOM 2926 O O . ILE A 1 350 ? 34.448 -12.702 -41.684 1.00 84.62 350 ILE A O 1
ATOM 2930 N N . ASP A 1 351 ? 34.356 -10.565 -42.397 1.00 83.75 351 ASP A N 1
ATOM 2931 C CA . ASP A 1 351 ? 35.789 -10.289 -42.267 1.00 83.75 351 ASP A CA 1
ATOM 2932 C C . ASP A 1 351 ? 36.256 -10.561 -40.824 1.00 83.75 351 ASP A C 1
ATOM 2934 O O . ASP A 1 351 ? 37.275 -11.214 -40.593 1.00 83.75 351 ASP A O 1
ATOM 2938 N N . ARG A 1 352 ? 35.460 -10.150 -39.825 1.00 84.06 352 ARG A N 1
ATOM 2939 C CA . ARG A 1 352 ? 35.764 -10.377 -38.405 1.00 84.06 352 ARG A CA 1
ATOM 2940 C C . ARG A 1 352 ? 35.773 -11.858 -38.030 1.00 84.06 352 ARG A C 1
ATOM 2942 O O . ARG A 1 352 ? 36.650 -12.294 -37.286 1.00 84.06 352 ARG A O 1
ATOM 2949 N N . LEU A 1 353 ? 34.807 -12.632 -38.515 1.00 80.31 353 LEU A N 1
ATOM 2950 C CA . LEU A 1 353 ? 34.738 -14.068 -38.245 1.00 80.31 353 LEU A CA 1
ATOM 2951 C C . LEU A 1 353 ? 35.899 -14.831 -38.906 1.00 80.31 353 LEU A C 1
ATOM 2953 O O . LEU A 1 353 ? 36.420 -15.778 -38.312 1.00 80.31 353 LEU A O 1
ATOM 2957 N N . GLN A 1 354 ? 36.348 -14.385 -40.083 1.00 79.12 354 GLN A N 1
ATOM 2958 C CA . GLN A 1 354 ? 37.547 -14.907 -40.746 1.00 79.12 354 GLN A CA 1
ATOM 2959 C C . GLN A 1 354 ? 38.823 -14.581 -39.958 1.00 79.12 354 GLN A C 1
ATOM 2961 O O . GLN A 1 354 ? 39.634 -15.472 -39.713 1.00 79.12 354 GLN A O 1
ATOM 2966 N N . GLU A 1 355 ? 38.987 -13.341 -39.481 1.00 80.56 355 GLU A N 1
ATOM 2967 C CA . GLU A 1 355 ? 40.129 -12.950 -38.637 1.00 80.56 355 GLU A CA 1
ATOM 2968 C C . GLU A 1 355 ? 40.224 -13.780 -37.349 1.00 80.56 355 GLU A C 1
ATOM 2970 O O . GLU A 1 355 ? 41.318 -14.124 -36.898 1.00 80.56 355 GLU A O 1
ATOM 2975 N N . CYS A 1 356 ? 39.082 -14.137 -36.759 1.00 73.31 356 CYS A N 1
ATOM 2976 C CA . CYS A 1 356 ? 39.037 -14.979 -35.568 1.00 73.31 356 CYS A CA 1
ATOM 2977 C C . CYS A 1 356 ? 39.270 -16.475 -35.863 1.00 73.31 356 CYS A C 1
ATOM 2979 O O . CYS A 1 356 ? 39.209 -17.271 -34.928 1.00 73.31 356 CYS A O 1
ATOM 2981 N N . SER A 1 357 ? 39.565 -16.858 -37.116 1.00 70.06 357 SER A N 1
ATOM 2982 C CA . SER A 1 357 ? 39.738 -18.255 -37.564 1.00 70.06 357 SER A CA 1
ATOM 2983 C C . SER A 1 357 ? 38.516 -19.141 -37.277 1.00 70.06 357 SER A C 1
ATOM 2985 O O . SER A 1 357 ? 38.635 -20.349 -37.084 1.00 70.06 357 SER A O 1
ATOM 2987 N N . LEU A 1 358 ? 37.328 -18.526 -37.227 1.00 67.81 358 LEU A N 1
ATOM 2988 C CA . LEU A 1 358 ? 36.050 -19.210 -37.011 1.00 67.81 358 LEU A CA 1
ATOM 2989 C C . LEU A 1 358 ? 35.400 -19.651 -38.335 1.00 67.81 358 LEU A C 1
ATOM 2991 O O . LEU A 1 358 ? 34.422 -20.391 -38.318 1.00 67.81 358 LEU A O 1
ATOM 2995 N N . LEU A 1 359 ? 35.940 -19.205 -39.474 1.00 65.50 359 LEU A N 1
ATOM 2996 C CA . LEU A 1 359 ? 35.469 -19.493 -40.830 1.00 65.50 359 LEU A CA 1
ATOM 2997 C C . LEU A 1 359 ? 36.653 -19.840 -41.739 1.00 65.50 359 LEU A C 1
ATOM 2999 O O . LEU A 1 359 ? 37.537 -19.005 -41.917 1.00 65.50 359 LEU A O 1
ATOM 3003 N N . ASP A 1 360 ? 36.621 -21.019 -42.370 1.00 59.41 360 ASP A N 1
ATOM 3004 C CA . ASP A 1 360 ? 37.635 -21.436 -43.355 1.00 59.41 360 ASP A CA 1
ATOM 3005 C C . ASP A 1 360 ? 37.173 -21.227 -44.817 1.00 59.41 360 ASP A C 1
ATOM 3007 O O . ASP A 1 360 ? 37.981 -20.874 -45.677 1.00 59.41 360 ASP A O 1
ATOM 3011 N N . SER A 1 361 ? 35.883 -21.425 -45.138 1.00 52.06 361 SER A N 1
ATOM 3012 C CA . SER A 1 361 ? 35.322 -21.156 -46.486 1.00 52.06 361 SER A CA 1
ATOM 3013 C C . SER A 1 361 ? 33.791 -21.279 -46.603 1.00 52.06 361 SER A C 1
ATOM 3015 O O . SER A 1 361 ? 33.260 -21.366 -47.710 1.00 52.06 361 SER A O 1
ATOM 3017 N N . GLU A 1 362 ? 33.052 -21.340 -45.494 1.00 58.34 362 GLU A N 1
ATOM 3018 C CA . GLU A 1 362 ? 31.604 -21.572 -45.549 1.00 58.34 362 GLU A CA 1
ATOM 3019 C C . GLU A 1 362 ? 30.816 -20.264 -45.662 1.00 58.34 362 GLU A C 1
ATOM 3021 O O . GLU A 1 362 ? 31.131 -19.252 -45.036 1.00 58.34 362 GLU A O 1
ATOM 3026 N N . SER A 1 363 ? 29.782 -20.287 -46.503 1.00 66.94 363 SER A N 1
ATOM 3027 C CA . SER A 1 363 ? 28.834 -19.191 -46.665 1.00 66.94 363 SER A CA 1
ATOM 3028 C C . SER A 1 363 ? 28.112 -18.926 -45.344 1.00 66.94 363 SER A C 1
ATOM 3030 O O . SER A 1 363 ? 27.375 -19.789 -44.870 1.00 66.94 363 SER A O 1
ATOM 3032 N N . VAL A 1 364 ? 28.300 -17.735 -44.774 1.00 79.50 364 VAL A N 1
ATOM 3033 C CA . VAL A 1 364 ? 27.533 -17.278 -43.610 1.00 79.50 364 VAL A CA 1
ATOM 3034 C C . VAL A 1 364 ? 26.119 -16.934 -44.058 1.00 79.50 364 VAL A C 1
ATOM 3036 O O . VAL A 1 364 ? 25.926 -16.075 -44.924 1.00 79.50 364 VAL A O 1
ATOM 3039 N N . GLU A 1 365 ? 25.130 -17.588 -43.461 1.00 85.56 365 GLU A N 1
ATOM 3040 C CA . GLU A 1 365 ? 23.730 -17.240 -43.668 1.00 85.56 365 GLU A CA 1
ATOM 3041 C C . GLU A 1 365 ? 23.333 -16.108 -42.715 1.00 85.56 365 GLU A C 1
ATOM 3043 O O . GLU A 1 365 ? 23.613 -16.155 -41.519 1.00 85.56 365 GLU A O 1
ATOM 3048 N N . PHE A 1 366 ? 22.672 -15.076 -43.236 1.00 86.75 366 PHE A N 1
ATOM 3049 C CA . PHE A 1 366 ? 22.109 -14.000 -42.423 1.00 86.75 366 PHE A CA 1
ATOM 3050 C C . PHE A 1 366 ? 20.598 -14.173 -42.357 1.00 86.75 366 PHE A C 1
ATOM 3052 O O . PHE A 1 366 ? 19.924 -14.063 -43.384 1.00 86.75 366 PHE A O 1
ATOM 3059 N N . VAL A 1 367 ? 20.080 -14.420 -41.157 1.00 87.88 367 VAL A N 1
ATOM 3060 C CA . VAL A 1 367 ? 18.664 -14.704 -40.916 1.00 87.88 367 VAL A CA 1
ATOM 3061 C C . VAL A 1 367 ? 18.065 -13.602 -40.054 1.00 87.88 367 VAL A C 1
ATOM 3063 O O . VAL A 1 367 ? 18.493 -13.373 -38.925 1.00 87.88 367 VAL A O 1
ATOM 3066 N N . GLU A 1 368 ? 17.041 -12.933 -40.574 1.00 86.62 368 GLU A N 1
ATOM 3067 C CA . GLU A 1 368 ? 16.222 -12.029 -39.767 1.00 86.62 368 GLU A CA 1
ATOM 3068 C C . GLU A 1 368 ? 15.264 -12.870 -38.917 1.00 86.62 368 GLU A C 1
ATOM 3070 O O . GLU A 1 368 ? 14.526 -13.710 -39.436 1.00 86.62 368 GLU A O 1
ATOM 3075 N N . SER A 1 369 ? 15.312 -12.681 -37.602 1.00 83.75 369 SER A N 1
ATOM 3076 C CA . SER A 1 369 ? 14.643 -13.536 -36.630 1.00 83.75 369 SER A CA 1
ATOM 3077 C C . SER A 1 369 ? 13.856 -12.684 -35.643 1.00 83.75 369 SER A C 1
ATOM 3079 O O . SER A 1 369 ? 14.430 -11.951 -34.843 1.00 83.75 369 SER A O 1
ATOM 3081 N N . SER A 1 370 ? 12.528 -12.779 -35.702 1.00 73.94 370 SER A N 1
ATOM 3082 C CA . SER A 1 370 ? 11.608 -11.963 -34.895 1.00 73.94 370 SER A CA 1
ATOM 3083 C C . SER A 1 370 ? 11.486 -12.402 -33.431 1.00 73.94 370 SER A C 1
ATOM 3085 O O . SER A 1 370 ? 10.790 -11.757 -32.654 1.00 73.94 370 SER A O 1
ATOM 3087 N N . ASP A 1 371 ? 12.081 -13.537 -33.068 1.00 76.94 371 ASP A N 1
ATOM 3088 C CA . ASP A 1 371 ? 12.166 -14.052 -31.696 1.00 76.94 371 ASP A CA 1
ATOM 3089 C C . ASP A 1 371 ? 13.314 -13.418 -30.895 1.00 76.94 371 ASP A C 1
ATOM 3091 O O . ASP A 1 371 ? 13.300 -13.470 -29.668 1.00 76.94 371 ASP A O 1
ATOM 3095 N N . LEU A 1 372 ? 14.279 -12.788 -31.569 1.00 73.31 372 LEU A N 1
ATOM 3096 C CA . LEU A 1 372 ? 15.272 -11.929 -30.935 1.00 73.31 372 LEU A CA 1
ATOM 3097 C C . LEU A 1 372 ? 14.607 -10.567 -30.683 1.00 73.31 372 LEU A C 1
ATOM 3099 O O . LEU A 1 372 ? 14.146 -9.941 -31.630 1.00 73.31 372 LEU A O 1
ATOM 3103 N N . ASP A 1 373 ? 14.534 -10.107 -29.427 1.00 70.38 373 ASP A N 1
ATOM 3104 C CA . ASP A 1 373 ? 13.995 -8.775 -29.094 1.00 70.38 373 ASP A CA 1
ATOM 3105 C C . ASP A 1 373 ? 14.837 -7.676 -29.793 1.00 70.38 373 ASP A C 1
ATOM 3107 O O . ASP A 1 373 ? 14.472 -7.146 -30.841 1.00 70.38 373 ASP A O 1
ATOM 3111 N N . CYS A 1 374 ? 16.021 -7.380 -29.249 1.00 76.31 374 CYS A N 1
ATOM 3112 C CA . CYS A 1 374 ? 17.044 -6.547 -29.877 1.00 76.31 374 CYS A CA 1
ATOM 3113 C C . CYS A 1 374 ? 18.396 -7.234 -29.722 1.00 76.31 374 CYS A C 1
ATOM 3115 O O . CYS A 1 374 ? 18.835 -7.472 -28.595 1.00 76.31 374 CYS A O 1
ATOM 3117 N N . GLY A 1 375 ? 19.051 -7.585 -30.827 1.00 82.50 375 GLY A N 1
ATOM 3118 C CA . GLY A 1 375 ? 20.3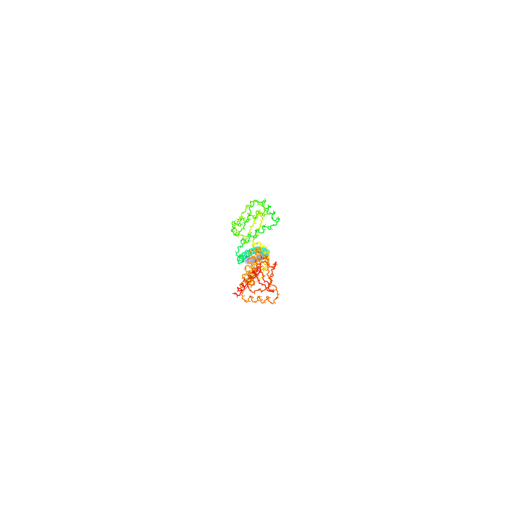52 -8.235 -30.742 1.00 82.50 375 GLY A CA 1
ATOM 3119 C C . GLY A 1 375 ? 20.835 -8.903 -32.016 1.00 82.50 375 GLY A C 1
ATOM 3120 O O . GLY A 1 375 ? 20.141 -8.968 -33.034 1.00 82.50 375 GLY A O 1
ATOM 3121 N N . ILE A 1 376 ? 22.055 -9.415 -31.910 1.00 85.69 376 ILE A N 1
ATOM 3122 C CA . ILE A 1 376 ? 22.762 -10.172 -32.933 1.00 85.69 376 ILE A CA 1
ATOM 3123 C C . ILE A 1 376 ? 23.368 -11.418 -32.295 1.00 85.69 376 ILE A C 1
ATOM 3125 O O . ILE A 1 376 ? 24.012 -11.358 -31.246 1.00 85.69 376 ILE A O 1
ATOM 3129 N N . GLN A 1 377 ? 23.152 -12.560 -32.933 1.00 87.69 377 GLN A N 1
ATOM 3130 C CA . GLN A 1 377 ? 23.559 -13.849 -32.405 1.00 87.69 377 GLN A CA 1
ATOM 3131 C C . GLN A 1 377 ? 24.157 -14.715 -33.506 1.00 87.69 377 GLN A C 1
ATOM 3133 O O . GLN A 1 377 ? 23.571 -14.907 -34.566 1.00 87.69 377 GLN A O 1
ATOM 3138 N N . LEU A 1 378 ? 25.332 -15.259 -33.237 1.00 85.38 378 LEU A N 1
ATOM 3139 C CA . LEU A 1 378 ? 25.987 -16.273 -34.038 1.00 85.38 378 LEU A CA 1
ATOM 3140 C C . LEU A 1 378 ? 25.546 -17.647 -33.549 1.00 85.38 378 LEU A C 1
ATOM 3142 O O . LEU A 1 378 ? 25.830 -18.041 -32.417 1.00 85.38 378 LEU A O 1
ATOM 3146 N N . LYS A 1 379 ? 24.858 -18.381 -34.415 1.00 82.62 379 LYS A N 1
ATOM 3147 C CA . LYS A 1 379 ? 24.423 -19.748 -34.165 1.00 82.62 379 LYS A CA 1
ATOM 3148 C C . LYS A 1 379 ? 25.372 -20.730 -34.837 1.00 82.62 379 LYS A C 1
ATOM 3150 O O . LYS A 1 379 ? 25.607 -20.657 -36.043 1.00 82.62 379 LYS A O 1
ATOM 3155 N N . LEU A 1 380 ? 25.903 -21.645 -34.032 1.00 76.38 380 LEU A N 1
ATOM 3156 C CA . LEU A 1 380 ? 26.910 -22.634 -34.398 1.00 76.38 380 LEU A CA 1
ATOM 3157 C C . LEU A 1 380 ? 26.453 -24.006 -33.897 1.00 76.38 380 LEU A C 1
ATOM 3159 O O . LEU A 1 380 ? 26.807 -24.439 -32.797 1.00 76.38 380 LEU A O 1
ATOM 3163 N N . GLY A 1 381 ? 25.632 -24.697 -34.686 1.00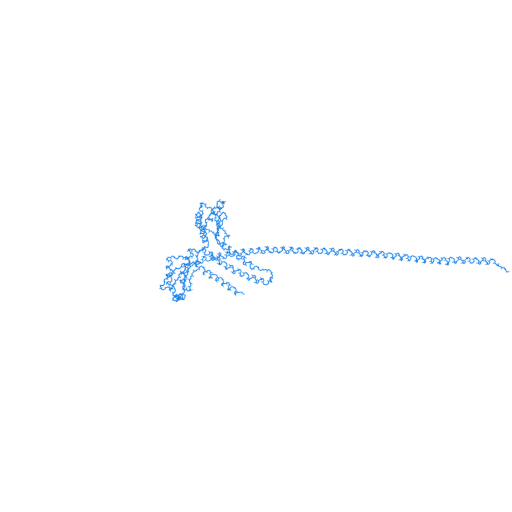 71.50 381 GLY A N 1
ATOM 3164 C CA . GLY A 1 381 ? 24.990 -25.920 -34.210 1.00 71.50 381 GLY A CA 1
ATOM 3165 C C . GLY A 1 381 ? 24.001 -25.641 -33.077 1.00 71.50 381 GLY A C 1
ATOM 3166 O O . GLY A 1 381 ? 23.143 -24.763 -33.184 1.00 71.50 381 GLY A O 1
ATOM 3167 N N . ASP A 1 382 ? 24.178 -26.365 -31.972 1.00 68.31 382 ASP A N 1
ATOM 3168 C CA . ASP A 1 382 ? 23.405 -26.201 -30.733 1.00 68.31 382 ASP A CA 1
ATOM 3169 C C . ASP A 1 382 ? 23.949 -25.087 -29.820 1.00 68.31 382 ASP A C 1
ATOM 3171 O O . ASP A 1 382 ? 23.380 -24.822 -28.761 1.00 68.31 382 ASP A O 1
ATOM 3175 N N . ARG A 1 383 ? 25.060 -24.437 -30.194 1.00 71.94 383 ARG A N 1
ATOM 3176 C CA . ARG A 1 383 ? 25.619 -23.310 -29.442 1.00 71.94 383 ARG A CA 1
ATOM 3177 C C . ARG A 1 383 ? 25.219 -21.993 -30.073 1.00 71.94 383 ARG A C 1
ATOM 3179 O O . ARG A 1 383 ? 25.206 -21.841 -31.294 1.00 71.94 383 ARG A O 1
ATOM 3186 N N . GLU A 1 384 ? 24.968 -21.017 -29.219 1.00 78.88 384 GLU A N 1
ATOM 3187 C CA . GLU A 1 384 ? 24.634 -19.670 -29.637 1.00 78.88 384 GLU A CA 1
ATOM 3188 C C . GLU A 1 384 ? 25.505 -18.676 -28.866 1.00 78.88 384 GLU A C 1
ATOM 3190 O O . GLU A 1 384 ? 25.615 -18.750 -27.644 1.00 78.88 384 GLU A O 1
ATOM 3195 N N . ILE A 1 385 ? 26.167 -17.775 -29.589 1.00 78.25 385 ILE A N 1
ATOM 3196 C CA . ILE A 1 385 ? 27.055 -16.750 -29.035 1.00 78.25 385 ILE A CA 1
ATOM 3197 C C . ILE A 1 385 ? 26.586 -15.426 -29.596 1.00 78.25 385 ILE A C 1
ATOM 3199 O O . ILE A 1 385 ? 26.571 -15.234 -30.806 1.00 78.25 385 ILE A O 1
ATOM 3203 N N . GLY A 1 386 ? 26.189 -14.497 -28.747 1.00 76.88 386 GLY A N 1
ATOM 3204 C CA . GLY A 1 386 ? 25.618 -13.260 -29.237 1.00 76.88 386 GLY A CA 1
ATOM 3205 C C . GLY A 1 386 ? 25.401 -12.257 -28.145 1.00 76.88 386 GLY A C 1
ATOM 3206 O O . GLY A 1 386 ? 25.382 -12.591 -26.964 1.00 76.88 386 GLY A O 1
ATOM 3207 N N . TRP A 1 387 ? 25.177 -11.032 -28.584 1.00 82.50 387 TRP A N 1
ATOM 3208 C CA . TRP A 1 387 ? 24.677 -9.998 -27.715 1.00 82.50 387 TRP A CA 1
ATOM 3209 C C . TRP A 1 387 ? 23.185 -9.824 -27.995 1.00 82.50 387 TRP A C 1
ATOM 3211 O O . TRP A 1 387 ? 22.780 -9.516 -29.118 1.00 82.50 387 TRP A O 1
ATOM 3221 N N . THR A 1 388 ? 22.360 -10.048 -26.975 1.00 80.12 388 THR A N 1
ATOM 3222 C CA . THR A 1 388 ? 20.918 -9.793 -27.024 1.00 80.12 388 THR A CA 1
ATOM 3223 C C . THR A 1 388 ? 20.502 -9.019 -25.786 1.00 80.12 388 THR A C 1
ATOM 3225 O O . THR A 1 388 ? 21.076 -9.208 -24.713 1.00 80.12 388 THR A O 1
ATOM 3228 N N . LEU A 1 389 ? 19.485 -8.170 -25.929 1.00 77.06 389 LEU A N 1
ATOM 3229 C CA . LEU A 1 389 ? 18.913 -7.427 -24.811 1.00 77.06 389 LEU A CA 1
ATOM 3230 C C . LEU A 1 389 ? 18.424 -8.385 -23.713 1.00 77.06 389 LEU A C 1
ATOM 3232 O O . LEU A 1 389 ? 18.688 -8.148 -22.541 1.00 77.06 389 LEU A O 1
ATOM 3236 N N . ASP A 1 390 ? 17.776 -9.492 -24.092 1.00 76.88 390 ASP A N 1
ATOM 3237 C CA . ASP A 1 390 ? 17.303 -10.510 -23.143 1.00 76.88 390 ASP A CA 1
ATOM 3238 C C . ASP A 1 390 ? 18.461 -11.188 -22.394 1.00 76.88 390 ASP A C 1
ATOM 3240 O O . ASP A 1 390 ? 18.419 -11.295 -21.172 1.00 76.88 390 ASP A O 1
ATOM 3244 N N . GLY A 1 391 ? 19.532 -11.571 -23.099 1.00 76.50 391 GLY A N 1
ATOM 3245 C CA . GLY A 1 391 ? 20.723 -12.155 -22.475 1.00 76.50 391 GLY A CA 1
ATOM 3246 C C . GLY A 1 391 ? 21.404 -11.198 -21.493 1.00 76.50 391 GLY A C 1
ATOM 3247 O O . GLY A 1 391 ? 21.715 -11.588 -20.375 1.00 76.50 391 GLY A O 1
ATOM 3248 N N . TYR A 1 392 ? 21.541 -9.920 -21.860 1.00 77.25 392 TYR A N 1
ATOM 3249 C CA . TYR A 1 392 ? 22.096 -8.905 -20.960 1.00 77.25 392 TYR A CA 1
ATOM 3250 C C . TYR A 1 392 ? 21.264 -8.750 -19.677 1.00 77.25 392 TYR A C 1
ATOM 3252 O O . TYR A 1 392 ? 21.822 -8.654 -18.586 1.00 77.25 392 TYR A O 1
ATOM 3260 N N . PHE A 1 393 ? 19.931 -8.766 -19.783 1.00 75.31 393 PHE A N 1
ATOM 3261 C CA . PHE A 1 393 ? 19.064 -8.719 -18.605 1.00 75.31 393 PHE A CA 1
ATOM 3262 C C . PHE A 1 393 ? 19.168 -9.969 -17.734 1.00 75.31 393 PHE A C 1
ATOM 3264 O O . PHE A 1 393 ? 19.130 -9.833 -16.515 1.00 75.31 393 PHE A O 1
ATOM 3271 N N . GLN A 1 394 ? 19.308 -11.155 -18.330 1.00 77.31 394 GLN A N 1
ATOM 3272 C CA . GLN A 1 394 ? 19.494 -12.404 -17.585 1.00 77.31 394 GLN A CA 1
ATOM 3273 C C . GLN A 1 394 ? 20.809 -12.398 -16.802 1.00 77.31 394 GLN A C 1
ATOM 3275 O O . GLN A 1 394 ? 20.815 -12.776 -15.631 1.00 77.31 394 GLN A O 1
ATOM 3280 N N . ASP A 1 395 ? 21.895 -11.915 -17.408 1.00 76.94 395 ASP A N 1
ATOM 3281 C CA . ASP A 1 395 ? 23.189 -11.777 -16.736 1.00 76.94 395 ASP A CA 1
ATOM 3282 C C . ASP A 1 395 ? 23.116 -10.750 -15.595 1.00 76.94 395 ASP A C 1
ATOM 3284 O O . ASP A 1 395 ? 23.571 -11.018 -14.484 1.00 76.94 395 ASP A O 1
ATOM 3288 N N . LEU A 1 396 ? 22.471 -9.605 -15.835 1.00 74.69 396 LEU A N 1
ATOM 3289 C CA . LEU A 1 396 ? 22.283 -8.549 -14.838 1.00 74.69 396 LEU A CA 1
ATOM 3290 C C . LEU A 1 396 ? 21.361 -8.991 -13.684 1.00 74.69 396 LEU A C 1
ATOM 3292 O O . LEU A 1 396 ? 21.573 -8.597 -12.538 1.00 74.69 396 LEU A O 1
ATOM 3296 N N . GLU A 1 397 ? 20.322 -9.783 -13.968 1.00 75.94 397 GLU A N 1
ATOM 3297 C CA . GLU A 1 397 ? 19.440 -10.380 -12.954 1.00 75.94 397 GLU A CA 1
ATOM 3298 C C . GLU A 1 397 ? 20.220 -11.411 -12.128 1.00 75.94 397 GLU A C 1
ATOM 3300 O O . GLU A 1 397 ? 20.143 -11.408 -10.900 1.00 75.94 397 GLU A O 1
ATOM 3305 N N . ALA A 1 398 ? 21.029 -12.252 -12.780 1.00 75.75 398 ALA A N 1
ATOM 3306 C CA . ALA A 1 398 ? 21.852 -13.260 -12.119 1.00 75.75 398 ALA A CA 1
ATOM 3307 C C . ALA A 1 398 ? 22.959 -12.653 -11.242 1.00 75.75 398 ALA A C 1
ATOM 3309 O O . ALA A 1 398 ? 23.214 -13.176 -10.157 1.00 75.75 398 ALA A O 1
ATOM 3310 N N . GLU A 1 399 ? 23.594 -11.559 -11.671 1.00 73.81 399 GLU A N 1
ATOM 3311 C CA . GLU A 1 399 ? 24.627 -10.855 -10.902 1.00 73.81 399 GLU A CA 1
ATOM 3312 C C . GLU A 1 399 ? 24.051 -10.279 -9.598 1.00 73.81 399 GLU A C 1
ATOM 3314 O O . GLU A 1 399 ? 24.601 -10.518 -8.523 1.00 73.81 399 GLU A O 1
ATOM 3319 N N . LEU A 1 400 ? 22.892 -9.612 -9.654 1.00 65.69 400 LEU A N 1
ATOM 3320 C CA . LEU A 1 400 ? 22.245 -9.077 -8.450 1.00 65.69 400 LEU A CA 1
ATOM 3321 C C . LEU A 1 400 ? 21.661 -10.175 -7.548 1.00 65.69 400 LEU A C 1
ATOM 3323 O O . LEU A 1 400 ? 21.854 -10.135 -6.334 1.00 65.69 400 LEU A O 1
ATOM 3327 N N . MET A 1 401 ? 21.026 -11.201 -8.122 1.00 67.75 401 MET A N 1
ATOM 3328 C CA . MET A 1 401 ? 20.514 -12.355 -7.362 1.00 67.75 401 MET A CA 1
ATOM 3329 C C . MET A 1 401 ? 21.649 -13.197 -6.744 1.00 67.75 401 MET A C 1
ATOM 3331 O O . MET A 1 401 ? 21.467 -13.850 -5.713 1.00 67.75 401 MET A O 1
ATOM 3335 N N . GLY A 1 402 ? 22.832 -13.202 -7.365 1.00 63.16 402 GLY A N 1
ATOM 3336 C CA . GLY A 1 402 ? 24.050 -13.824 -6.844 1.00 63.16 402 GLY A CA 1
ATOM 3337 C C . GLY A 1 402 ? 24.608 -13.084 -5.628 1.00 63.16 402 GLY A C 1
ATOM 3338 O O . GLY A 1 402 ? 24.925 -13.722 -4.624 1.00 63.16 402 GLY A O 1
ATOM 3339 N N . ILE A 1 403 ? 24.635 -11.748 -5.682 1.00 57.66 403 ILE A N 1
ATOM 3340 C CA . ILE A 1 403 ? 25.023 -10.882 -4.557 1.00 57.66 403 ILE A CA 1
ATOM 3341 C C . ILE A 1 403 ? 24.064 -11.067 -3.365 1.00 57.66 403 ILE A C 1
ATOM 3343 O O . ILE A 1 403 ? 24.507 -11.138 -2.218 1.00 57.66 403 ILE A O 1
ATOM 3347 N N . GLU A 1 404 ? 22.759 -11.235 -3.608 1.00 53.19 404 GLU A N 1
ATOM 3348 C CA . GLU A 1 404 ? 21.777 -11.517 -2.548 1.00 53.19 404 GLU A CA 1
ATOM 3349 C C . GLU A 1 404 ? 21.972 -12.887 -1.879 1.00 53.19 404 GLU A C 1
ATOM 3351 O O . GLU A 1 404 ? 21.838 -13.002 -0.658 1.00 53.19 404 GLU A O 1
ATOM 3356 N N . LYS A 1 405 ? 22.333 -13.930 -2.640 1.00 53.44 405 LYS A N 1
ATOM 3357 C CA . LYS A 1 405 ? 22.658 -15.249 -2.066 1.00 53.44 405 LYS A CA 1
ATOM 3358 C C . LYS A 1 405 ? 23.906 -15.209 -1.190 1.00 53.44 405 LYS A C 1
ATOM 3360 O O . LYS A 1 405 ? 23.928 -15.874 -0.159 1.00 53.44 405 LYS A O 1
ATOM 3365 N N . GLU A 1 406 ? 24.925 -14.442 -1.568 1.00 44.34 406 GLU A N 1
ATOM 3366 C CA . GLU A 1 406 ? 26.114 -14.257 -0.729 1.00 44.34 406 GLU A CA 1
ATOM 3367 C C . GLU A 1 406 ? 25.794 -13.462 0.545 1.00 44.34 406 GLU A C 1
ATOM 3369 O O . GLU A 1 406 ? 26.280 -13.814 1.619 1.00 44.34 406 GLU A O 1
ATOM 3374 N N . LEU A 1 407 ? 24.903 -12.467 0.473 1.00 39.69 407 LEU A N 1
ATOM 3375 C CA . LEU A 1 407 ? 24.428 -11.718 1.643 1.00 39.69 407 LEU A CA 1
ATOM 3376 C C . LEU A 1 407 ? 23.566 -12.566 2.596 1.00 39.69 407 LEU A C 1
ATOM 3378 O O . LEU A 1 407 ? 23.662 -12.389 3.809 1.00 39.69 407 LEU A O 1
ATOM 3382 N N . GLN A 1 408 ? 22.783 -13.526 2.088 1.00 41.44 408 GLN A N 1
ATOM 3383 C CA . GLN A 1 408 ? 22.025 -14.479 2.918 1.00 41.44 408 GLN A CA 1
ATOM 3384 C C . GLN A 1 408 ? 22.898 -15.515 3.643 1.00 41.44 408 GLN A C 1
ATOM 3386 O O . GLN A 1 408 ? 22.439 -16.107 4.613 1.00 41.44 408 GLN A O 1
ATOM 3391 N N . VAL A 1 409 ? 24.134 -15.753 3.193 1.00 41.69 409 VAL A N 1
ATOM 3392 C CA . VAL A 1 409 ? 25.061 -16.721 3.814 1.00 41.69 409 VAL A CA 1
ATOM 3393 C C . VAL A 1 409 ? 25.917 -16.073 4.920 1.00 41.69 409 VAL A C 1
ATOM 3395 O O . VAL A 1 409 ? 26.592 -16.772 5.675 1.00 41.69 409 VAL A O 1
ATOM 3398 N N . ILE A 1 410 ? 25.891 -14.740 5.045 1.00 38.22 410 ILE A N 1
ATOM 3399 C CA . ILE A 1 410 ? 26.727 -13.961 5.980 1.00 38.22 410 ILE A CA 1
ATOM 3400 C C . ILE A 1 410 ? 26.006 -13.637 7.316 1.00 38.22 410 ILE A C 1
ATOM 3402 O O . ILE A 1 410 ? 26.593 -13.012 8.204 1.00 38.22 410 ILE A O 1
ATOM 3406 N N . HIS A 1 411 ? 24.771 -14.098 7.529 1.00 36.06 411 HIS A N 1
ATOM 3407 C CA . HIS A 1 411 ? 24.057 -14.061 8.821 1.00 36.06 411 HIS A CA 1
ATOM 3408 C C . HIS A 1 411 ? 23.505 -15.442 9.167 1.00 36.06 411 HIS A C 1
ATOM 3410 O O . HIS A 1 411 ? 23.365 -15.709 10.383 1.00 36.06 411 HIS A O 1
#

InterPro domains:
  IPR002146 ATP synthase, F0 complex, subunit b/b', bacterial/chloroplast [MF_01398] (1-139)
  IPR002146 ATP synthase, F0 complex, subunit b/b', bacterial/chloroplast [PF00430] (7-136)
  IPR017707 Alternate ATP synthase, F0 complex, subunit b [TIGR03321] (1-245)
  IPR050059 ATP synthase B chain [PTHR33445] (2-157)

pLDDT: mean 77.47, std 12.03, range [36.06, 97.56]

Sequence (411 aa):
MLIDWFTVIAQLINFLILVYLLQRFLYKPIVKTIADRDRQIEQQWNEAHRSREVADREAKSYRQQQEQLEQQRDRWLAEAREEAEKRRKSLVEEARSQVDRMRAQWHSKLRRDRHYFVENLQNQLVEETDSLTRRVLRDLADVDLEERAIAQLIDRLHHLSDRDREQIREALNSSDAPILIRTRFALSPETHEEFLNVMGRELKIDGLDVNFKTSDRVIGGITLNIGGYQIAWTIESYLQGVRDRVSEAIDRVTVPLDREESDRVESEENREKALQVELVRQSYTIARRVLKDFADEELQNRAIDVFLRQLKQLDERDRDEIARSIRNSGQAIAIRTSFKLSQSTRQQLIDRLQECSLLDSESVEFVESSDLDCGIQLKLGDREIGWTLDGYFQDLEAELMGIEKELQVIH

Secondary structure (DSSP, 8-state):
----HHHHHHHHHHHHHHHHHHIIIIIHHHHHHHHHHHHHHHHHHHHHHHHHHHHHHHHHHHHHHHHHHHHHHHHHHHHHHHHHHHHHHHHHHHHHHHHHHHHHHHHHHHHHHHHHHHHHHHHHHHHHHHHHHHHHHHHHHS--HHHHHHHHHHHHHHT--HHHHHHHHHHHHH--PPEEEEESSPPPHHHHHHHHHHHHHHHT-SS--EEEEE-TTS-SEEEEEETTEEEEEEHHHHHTTTHHHHHHHHHHH---S-S-HHHHHHHHHHHHHHHHHHHHHHHHHHHHHHHHTT--HHHHHHHHHHHHHHHHH--HHHHHHHHHHHHHH-PPPEEEESS---HHHHHHHHHHHHHTT--SSPPPEEEE-TT-SSEEEEEETTEEEEEEHHHHHHHHHHHHHHHHHHHHT--